Protein AF-A0AAV1E954-F1 (afdb_monomer_lite)

Radius of gyration: 34.57 Å; chains: 1; bounding box: 109×104×98 Å

Organism: NCBI:txid529605

Foldseek 3Di:
DDDDDDDDYDDDDDDDDDDDDDDDDDDDDDDDDDDDPDDDDDDDDDDDDDDDDDDDDDDPVNVVVVLVVLVVVVVVVLVVVLVVLCVVPVPQDPDDPVSSVVVSVVVVVVVVVVLVVLLVVPPPDDDDDPVAAADPDWDWDKDWDDWDCDPPRKIKTKIKIKTKAFDDPCLVVLLVVLCVVQVKDFPDWDWDDDPRMIIIITTIIGIDDDRVVSSVSSSVSVVCSRQVNDDDDDDDDDPRPPPCPFQAWQKKFKAALVLDTLAIDGLAPPDDPCPSVVVSCCQCPPPPPNDNGDDQWDDDPLKIWGWDQDQRMIIIIIDSDDDDNVVVNVVSVLLQQLLCQQQLHDDSVQCNQCVSQSVQSCCCQAHSRGGDDSFNVVCVVSGDDHGDHDCVLDDDDDDPVVVPCPDDPDPPPSVSRDHLRDADVPRDQAWEKEWEWEWAWAWEAELVQDTPWIKIKIFTKMAGSHPPQFKKKWFKDQLEEEAPDDDPDDPPDDPDPPDGQYFNDKDADPQWDCPCCVPRVMTIGRDGHGMDTGMITMDRDDFDDQKGWHWDWADPDFFKIKIKIKIAGADAQVWKWAWKKKKKAFALQWDDKDKDWDPPDPQWDWDADNVRNMIMIIHGMDGHGDMTMMMIMTGGPGTDPDDRLVRMGWMWMWIKIKQDDRSPMDGPDMDGPDDDVPDDHHYYYIYMYIYDTGTYRD

Sequence (698 aa):
MLQLQESQGLDNVPRNNIGHILTQHQQMSPFNHTFNKEVCAGNGVFLPNLSSGGLLMQSEEAVANKHAIAERNRRKRINAHLNTLRKLFPNLPKSDKSRVLKETVNRLKELRRNVADRYSLKENGGGPSLSFLPGENDELNVSYCGGDDGEEGRRLVTVKAVICCEDRPRLNGELTEAVKSVNGKVVRAEMATVGGRTKAVLVVRCGGGAAGKEVGSLTRALKAVVENKMLGCSPLLGSSLVSPGTVMISQFFVLSQRGDNIVFRDYRGDIQKGSAETFFRKVKFWSEDGEEEAPPVFNVDGVNYFHVKVAGLLFVATTRTNIAPSLILELLQRIARVIKDYLGILNEDSLRKNFVLVYELLDEVIDFGYVQTTSTEVLKSYVFNEPIVIDAARLPSLGPASMFMQGNKRMPGTAITKSVVANEPGGRKREEIFVDIIEKISVTFSSSGYILTSEIDGTIQMKSYLTGNPEIKLALNDDLTIGRGGNSVYGYGGSSGSGPVILDDCNFHESVHLDSFDVDRTLYLVPPDGEFPVMNYRITQEFKPPFRINALIEEAGPLKAEVILKIRAEFPSTITANTIAVQMPLPKYTMRVSFELEPGVVGQTTDFKESNKRMEWNLKKIAGGSEHTLRAKLTFSQELHGNITKEAGPVSMNFTIPMHNPSRLQVKYLQIAKKAKGYNPYRWVRYVTQANSYVARI

Secondary structure (DSSP, 8-state):
--------------------------------------------------------PPPHHHHHHHHHHHHHHHHHHHHHHHHHHHHHSTTS-SS-HHHHHHHHHHHHHHHHHHHHHHHHTTTT--S--GGGSPPSS-EEEEEEEEEEE-TTS-EEEEEEEEEEEE--TTHHHHHHHHHHTTT-EEEEEEEEEETTEEEEEEEEEEESS-HHHHHHHHHHHHHHHHTT----S---------S-------EEEEE-TT--EEEEEESSS-S-TTHHHHHHHHHHT--GGG-SS--SEEEETTEEEEEEEETTEEEEEEESS---HHHHHHHHHHHHHHHHHHHSS-SHHHHHHTHHHHHHHHHHHEETTEE----HHHHHTT--PPP---GGG------GGGGG-TT--PPPGGGGG--SSPPPTTS----EEEEEEEEEEEEEE-TTS-EEEEEEEEEEEEEE--TT---EEEE--TT-EESS-S--------SSS-PPPEESEEEE-TTEE-TTHHHH-EEEE-PPSEEEEEEEEEE-S----SEEEEEEEEEEETTEEEEEEEEEE-S-TT-EEEEEEEEEE--TTEEEEEEEEPTT--SEEEEEEGGGTEEEEEEEEEETT-EEEEEEEEEESS---S-HHHHSPPEEEEEEEET--TT-----EEEE----TT---EEEEEEEEEEEEEEE--

pLDDT: mean 75.7, std 22.39, range [21.83, 97.69]

Structure (mmCIF, N/CA/C/O backbone):
data_AF-A0AAV1E954-F1
#
_entry.id   AF-A0AAV1E954-F1
#
loop_
_atom_site.group_PDB
_atom_site.id
_atom_site.type_symbol
_atom_site.label_atom_id
_atom_site.label_alt_id
_atom_site.label_comp_id
_atom_site.label_asym_id
_atom_site.label_entity_id
_atom_site.label_seq_id
_atom_site.pdbx_PDB_ins_code
_atom_site.Cartn_x
_atom_site.Cartn_y
_atom_site.Cartn_z
_atom_site.occupancy
_atom_site.B_iso_or_equiv
_atom_site.auth_seq_id
_atom_site.auth_comp_id
_atom_site.auth_asym_id
_atom_site.auth_atom_id
_atom_site.pdbx_PDB_model_num
ATOM 1 N N . MET A 1 1 ? 72.271 41.903 -15.372 1.00 30.58 1 MET A N 1
ATOM 2 C CA . MET A 1 1 ? 72.654 42.710 -16.543 1.00 30.58 1 MET A CA 1
ATOM 3 C C . MET A 1 1 ? 71.371 43.306 -17.101 1.00 30.58 1 MET A C 1
ATOM 5 O O . MET A 1 1 ? 70.602 42.542 -17.656 1.00 30.58 1 MET A O 1
ATOM 9 N N . LEU A 1 2 ? 71.167 44.600 -16.787 1.00 28.72 2 LEU A N 1
ATOM 10 C CA . LEU A 1 2 ? 70.383 45.682 -17.443 1.00 28.72 2 LEU A CA 1
ATOM 11 C C . LEU A 1 2 ? 68.933 45.380 -17.895 1.00 28.72 2 LEU A C 1
ATOM 13 O O . LEU A 1 2 ? 68.732 44.411 -18.605 1.00 28.72 2 LEU A O 1
ATOM 17 N N . GLN A 1 3 ? 67.863 46.150 -17.640 1.00 26.14 3 GLN A N 1
ATOM 18 C CA . GLN A 1 3 ? 67.531 47.445 -16.997 1.00 26.14 3 GLN A CA 1
ATOM 19 C C . GLN A 1 3 ? 65.975 47.450 -16.858 1.00 26.14 3 GLN A C 1
ATOM 21 O O . GLN A 1 3 ? 65.303 46.935 -17.743 1.00 26.14 3 GLN A O 1
ATOM 26 N N . LEU A 1 4 ? 65.391 47.728 -15.686 1.00 27.95 4 LEU A N 1
ATOM 27 C CA . LEU A 1 4 ? 64.667 48.959 -15.278 1.00 27.95 4 LEU A CA 1
ATOM 28 C C . LEU A 1 4 ? 63.423 49.424 -16.092 1.00 27.95 4 LEU A C 1
ATOM 30 O O . LEU A 1 4 ? 63.532 49.797 -17.250 1.00 27.95 4 LEU A O 1
ATOM 34 N N . GLN A 1 5 ? 62.317 49.538 -15.330 1.00 27.72 5 GLN A N 1
ATOM 35 C CA . GLN A 1 5 ? 61.298 50.612 -15.246 1.00 27.72 5 GLN A CA 1
ATOM 36 C C . GLN A 1 5 ? 60.068 50.722 -16.180 1.00 27.72 5 GLN A C 1
ATOM 38 O O . GLN A 1 5 ? 60.164 50.935 -17.379 1.00 27.72 5 GLN A O 1
ATOM 43 N N . GLU A 1 6 ? 58.903 50.646 -15.508 1.00 27.20 6 GLU A N 1
ATOM 44 C CA . GLU A 1 6 ? 57.766 51.597 -15.454 1.00 27.20 6 GLU A CA 1
ATOM 45 C C . GLU A 1 6 ? 57.314 52.362 -16.714 1.00 27.20 6 GLU A C 1
ATOM 47 O O . GLU A 1 6 ? 58.049 53.167 -17.272 1.00 27.20 6 GLU A O 1
ATOM 52 N N . SER A 1 7 ? 56.006 52.316 -17.009 1.00 25.89 7 SER A N 1
ATOM 53 C CA . SER A 1 7 ? 55.028 53.394 -16.711 1.00 25.89 7 SER A CA 1
ATOM 54 C C . SER A 1 7 ? 53.853 53.440 -17.709 1.00 25.89 7 SER A C 1
ATOM 56 O O . SER A 1 7 ? 53.787 52.698 -18.682 1.00 25.89 7 SER A O 1
ATOM 58 N N . GLN A 1 8 ? 52.857 54.241 -17.341 1.00 25.31 8 GLN A N 1
ATOM 59 C CA . GLN A 1 8 ? 51.453 54.273 -17.745 1.00 25.31 8 GLN A CA 1
ATOM 60 C C . GLN A 1 8 ? 51.175 54.997 -19.080 1.00 25.31 8 GLN A C 1
ATOM 62 O O . GLN A 1 8 ? 51.930 55.878 -19.472 1.00 25.31 8 GLN A O 1
ATOM 67 N N . GLY A 1 9 ? 49.973 54.775 -19.636 1.00 24.89 9 GLY A N 1
ATOM 68 C CA . GLY A 1 9 ? 49.106 55.893 -20.045 1.00 24.89 9 GLY A CA 1
ATOM 69 C C . GLY A 1 9 ? 48.745 56.066 -21.530 1.00 24.89 9 GLY A C 1
ATOM 70 O O . GLY A 1 9 ? 49.616 56.190 -22.377 1.00 24.89 9 GLY A O 1
ATOM 71 N N . LEU A 1 10 ? 47.429 56.247 -21.738 1.00 26.34 10 LEU A N 1
ATOM 72 C CA . LEU A 1 10 ? 46.753 57.154 -22.691 1.00 26.34 10 LEU A CA 1
ATOM 73 C C . LEU A 1 10 ? 46.409 56.683 -24.127 1.00 26.34 10 LEU A C 1
ATOM 75 O O . LEU A 1 10 ? 47.245 56.609 -25.017 1.00 26.34 10 LEU A O 1
ATOM 79 N N . ASP A 1 11 ? 45.093 56.484 -24.298 1.00 24.94 11 ASP A N 1
ATOM 80 C CA . ASP A 1 11 ? 44.172 57.194 -25.207 1.00 24.94 11 ASP A CA 1
ATOM 81 C C . ASP A 1 11 ? 44.182 57.052 -26.751 1.00 24.94 11 ASP A C 1
ATOM 83 O O . ASP A 1 11 ? 45.185 57.189 -27.439 1.00 24.94 11 ASP A O 1
ATOM 87 N N . ASN A 1 12 ? 42.930 56.983 -27.247 1.00 24.92 12 ASN A N 1
ATOM 88 C CA . ASN A 1 12 ? 42.373 57.465 -28.530 1.00 24.92 12 ASN A CA 1
ATOM 89 C C . ASN A 1 12 ? 42.305 56.539 -29.777 1.00 24.92 12 ASN A C 1
ATOM 91 O O . ASN A 1 12 ? 43.211 56.487 -30.598 1.00 24.92 12 ASN A O 1
ATOM 95 N N . VAL A 1 13 ? 41.155 55.837 -29.927 1.00 26.14 13 VAL A N 1
ATOM 96 C CA . VAL A 1 13 ? 40.019 56.055 -30.896 1.00 26.14 13 VAL A CA 1
ATOM 97 C C . VAL A 1 13 ? 40.371 56.742 -32.249 1.00 26.14 13 VAL A C 1
ATOM 99 O O . VAL A 1 13 ? 41.111 57.717 -32.160 1.00 26.14 13 VAL A O 1
ATOM 102 N N . PRO A 1 14 ? 39.819 56.419 -33.471 1.00 32.59 14 PRO A N 1
ATOM 103 C CA . PRO A 1 14 ? 38.442 55.969 -33.849 1.00 32.59 14 PRO A CA 1
ATOM 104 C C . PRO A 1 14 ? 38.347 54.820 -34.901 1.00 32.59 14 PRO A C 1
ATOM 106 O O . PRO A 1 14 ? 39.305 54.505 -35.591 1.00 32.59 14 PRO A O 1
ATOM 109 N N . ARG A 1 15 ? 37.272 54.010 -34.962 1.00 26.12 15 ARG A N 1
ATOM 110 C CA . ARG A 1 15 ? 35.937 54.147 -35.625 1.00 26.12 15 ARG A CA 1
ATOM 111 C C . ARG A 1 15 ? 35.899 54.323 -37.167 1.00 26.12 15 ARG A C 1
ATOM 113 O O . ARG A 1 15 ? 36.130 55.410 -37.672 1.00 26.12 15 ARG A O 1
ATOM 120 N N . ASN A 1 16 ? 35.366 53.264 -37.802 1.00 25.83 16 ASN A N 1
ATOM 121 C CA . ASN A 1 16 ? 34.492 53.172 -38.992 1.00 25.83 16 ASN A CA 1
ATOM 122 C C . ASN A 1 16 ? 35.006 53.568 -40.392 1.00 25.83 16 ASN A C 1
ATOM 124 O O . ASN A 1 16 ? 35.264 54.735 -40.651 1.00 25.83 16 ASN A O 1
ATOM 128 N N . ASN A 1 17 ? 34.898 52.636 -41.358 1.00 25.36 17 ASN A N 1
ATOM 129 C CA . ASN A 1 17 ? 33.815 52.667 -42.362 1.00 25.36 17 ASN A CA 1
ATOM 130 C C . ASN A 1 17 ? 33.806 51.461 -43.339 1.00 25.36 17 ASN A C 1
ATOM 132 O O . ASN A 1 17 ? 34.831 51.140 -43.922 1.00 25.36 17 ASN A O 1
ATOM 136 N N . ILE A 1 18 ? 32.597 50.885 -43.511 1.00 26.42 18 ILE A N 1
ATOM 137 C CA . ILE A 1 18 ? 31.886 50.537 -44.774 1.00 26.42 18 ILE A CA 1
ATOM 138 C C . ILE A 1 18 ? 32.586 49.504 -45.693 1.00 26.42 18 ILE A C 1
ATOM 140 O O . ILE A 1 18 ? 33.673 49.745 -46.190 1.00 26.42 18 ILE A O 1
ATOM 144 N N . GLY A 1 19 ? 32.051 48.297 -45.937 1.00 24.27 19 GLY A N 1
ATOM 145 C CA . GLY A 1 19 ? 30.768 47.979 -46.600 1.00 24.27 19 GLY A CA 1
ATOM 146 C C . GLY A 1 19 ? 31.043 47.716 -48.094 1.00 24.27 19 GLY A C 1
ATOM 147 O O . GLY A 1 19 ? 31.526 48.602 -48.778 1.00 24.27 19 GLY A O 1
ATOM 148 N N . HIS A 1 20 ? 30.942 46.500 -48.635 1.00 24.27 20 HIS A N 1
ATOM 149 C CA . HIS A 1 20 ? 29.757 45.824 -49.196 1.00 24.27 20 HIS A CA 1
ATOM 150 C C . HIS A 1 20 ? 30.262 44.457 -49.742 1.00 24.27 20 HIS A C 1
ATOM 152 O O . HIS A 1 20 ? 31.419 44.366 -50.140 1.00 24.27 20 HIS A O 1
ATOM 158 N N . ILE A 1 21 ? 29.505 43.350 -49.759 1.00 25.42 21 ILE A N 1
ATOM 159 C CA . ILE A 1 21 ? 28.635 42.949 -50.884 1.00 25.42 21 ILE A CA 1
ATOM 160 C C . ILE A 1 21 ? 27.796 41.707 -50.473 1.00 25.42 21 ILE A C 1
ATOM 162 O O . ILE A 1 21 ? 28.337 40.666 -50.115 1.00 25.42 21 ILE A O 1
ATOM 166 N N . LEU A 1 22 ? 26.469 41.883 -50.546 1.00 24.45 22 LEU A N 1
ATOM 167 C CA . LEU A 1 22 ? 25.389 40.967 -50.976 1.00 24.45 22 LEU A CA 1
ATOM 168 C C . LEU A 1 22 ? 25.142 39.579 -50.324 1.00 24.45 22 LEU A C 1
ATOM 170 O O . LEU A 1 22 ? 25.649 38.541 -50.727 1.00 24.45 22 LEU A O 1
ATOM 174 N N . THR A 1 23 ? 24.186 39.605 -49.388 1.00 23.97 23 THR A N 1
ATOM 175 C CA . THR A 1 23 ? 22.907 38.849 -49.308 1.00 23.97 23 THR A CA 1
ATOM 176 C C . THR A 1 23 ? 22.505 37.865 -50.434 1.00 23.97 23 THR A C 1
ATOM 178 O O . THR A 1 23 ? 22.364 38.288 -51.576 1.00 23.97 23 THR A O 1
ATOM 181 N N . GLN A 1 24 ? 22.118 36.619 -50.094 1.00 23.44 24 GLN A N 1
ATOM 182 C CA . GLN A 1 24 ? 20.724 36.141 -49.856 1.00 23.44 24 GLN A CA 1
ATOM 183 C C . GLN A 1 24 ? 20.633 34.587 -49.816 1.00 23.44 24 GLN A C 1
ATOM 185 O O . GLN A 1 24 ? 20.851 33.940 -50.832 1.00 23.44 24 GLN A O 1
ATOM 190 N N . HIS A 1 25 ? 20.235 33.996 -48.673 1.00 23.88 25 HIS A N 1
ATOM 191 C CA . HIS A 1 25 ? 19.154 32.983 -48.584 1.00 23.88 25 HIS A CA 1
ATOM 192 C C . HIS A 1 25 ? 18.780 32.637 -47.117 1.00 23.88 25 HIS A C 1
ATOM 194 O O . HIS A 1 25 ? 19.556 32.051 -46.370 1.00 23.88 25 HIS A O 1
ATOM 200 N N . GLN A 1 26 ? 17.569 33.064 -46.737 1.00 24.39 26 GLN A N 1
ATOM 201 C CA . GLN A 1 26 ? 16.566 32.511 -45.799 1.00 24.39 26 GLN A CA 1
ATOM 202 C C . GLN A 1 26 ? 16.935 31.604 -44.593 1.00 24.39 26 GLN A C 1
ATOM 204 O O . GLN A 1 26 ? 17.154 30.405 -44.713 1.00 24.39 26 GLN A O 1
ATOM 209 N N . GLN A 1 27 ? 16.819 32.226 -43.410 1.00 24.42 27 GLN A N 1
ATOM 210 C CA . GLN A 1 27 ? 16.105 31.842 -42.170 1.00 24.42 27 GLN A CA 1
ATOM 211 C C . GLN A 1 27 ? 15.808 30.359 -41.832 1.00 24.42 27 GLN A C 1
ATOM 213 O O . GLN A 1 27 ? 14.869 29.756 -42.342 1.00 24.42 27 GLN A O 1
ATOM 218 N N . MET A 1 28 ? 16.448 29.889 -40.752 1.00 21.83 28 MET A N 1
ATOM 219 C CA . MET A 1 28 ? 15.828 29.064 -39.701 1.00 21.83 28 MET A CA 1
ATOM 220 C C . MET A 1 28 ? 16.407 29.500 -38.340 1.00 21.83 28 MET A C 1
ATOM 222 O O . MET A 1 28 ? 17.621 29.516 -38.149 1.00 21.83 28 MET A O 1
ATOM 226 N N . SER A 1 29 ? 15.543 29.941 -37.424 1.00 23.75 29 SER A N 1
ATOM 227 C CA . SER A 1 29 ? 15.880 30.537 -36.121 1.00 23.75 29 SER A CA 1
ATOM 228 C C . SER A 1 29 ? 16.323 29.504 -35.067 1.00 23.75 29 SER A C 1
ATOM 230 O O . SER A 1 29 ? 15.772 28.401 -35.047 1.00 23.75 29 SER A O 1
ATOM 232 N N . PRO A 1 30 ? 17.223 29.851 -34.124 1.00 27.19 30 PRO A N 1
ATOM 233 C CA . PRO A 1 30 ? 17.575 29.000 -32.991 1.00 27.19 30 PRO A CA 1
ATOM 234 C C . PRO A 1 30 ? 16.578 29.167 -31.831 1.00 27.19 30 PRO A C 1
ATOM 236 O O . PRO A 1 30 ? 16.296 30.283 -31.398 1.00 27.19 30 PRO A O 1
ATOM 239 N N . PHE A 1 31 ? 16.061 28.056 -31.299 1.00 24.22 31 PHE A N 1
ATOM 240 C CA . PHE A 1 31 ? 15.286 28.040 -30.054 1.00 24.22 31 PHE A CA 1
ATOM 241 C C . PHE A 1 31 ? 16.217 28.290 -28.856 1.00 24.22 31 PHE A C 1
ATOM 243 O O . PHE A 1 31 ? 16.997 27.419 -28.468 1.00 24.22 31 PHE A O 1
ATOM 250 N N . ASN A 1 32 ? 16.124 29.487 -28.274 1.00 26.61 32 ASN A N 1
ATOM 251 C CA . ASN A 1 32 ? 16.712 29.835 -26.983 1.00 26.61 32 ASN A CA 1
ATOM 252 C C . ASN A 1 32 ? 15.817 29.315 -25.846 1.00 26.61 32 ASN A C 1
ATOM 254 O O . ASN A 1 32 ? 14.634 29.645 -25.784 1.00 26.61 32 ASN A O 1
ATOM 258 N N . HIS A 1 33 ? 16.390 28.551 -24.914 1.00 27.47 33 HIS A N 1
ATOM 259 C CA . HIS A 1 33 ? 15.786 28.323 -23.602 1.00 27.47 33 HIS A CA 1
ATOM 260 C C . HIS A 1 33 ? 16.068 29.540 -22.716 1.00 27.47 33 HIS A C 1
ATOM 262 O O . HIS A 1 33 ? 17.147 29.671 -22.140 1.00 27.47 33 HIS A O 1
ATOM 268 N N . THR A 1 34 ? 15.095 30.440 -22.623 1.00 25.30 34 THR A N 1
ATOM 269 C CA . THR A 1 34 ? 15.104 31.545 -21.662 1.00 25.30 34 THR A CA 1
ATOM 270 C C . THR A 1 34 ? 14.673 31.014 -20.294 1.00 25.30 34 THR A C 1
ATOM 272 O O . THR A 1 34 ? 13.587 30.454 -20.147 1.00 25.30 34 THR A O 1
ATOM 275 N N . PHE A 1 35 ? 15.528 31.179 -19.286 1.00 25.28 35 PHE A N 1
ATOM 276 C CA . PHE A 1 35 ? 15.148 31.068 -17.878 1.00 25.28 35 PHE A CA 1
ATOM 277 C C . PHE A 1 35 ? 14.164 32.202 -17.553 1.00 25.28 35 PHE A C 1
ATOM 279 O O . PHE A 1 35 ? 14.558 33.368 -17.542 1.00 25.28 35 PHE A O 1
ATOM 286 N N . ASN A 1 36 ? 12.898 31.884 -17.276 1.00 25.88 36 ASN A N 1
ATOM 287 C CA . ASN A 1 36 ? 11.951 32.868 -16.755 1.00 25.88 36 ASN A CA 1
ATOM 288 C C . ASN A 1 36 ? 12.240 33.129 -15.270 1.00 25.88 36 ASN A C 1
ATOM 290 O O . ASN A 1 36 ? 11.872 32.342 -14.400 1.00 25.88 36 ASN A O 1
ATOM 294 N N . LYS A 1 37 ? 12.893 34.262 -14.998 1.00 30.48 37 LYS A N 1
ATOM 295 C CA . LYS A 1 37 ? 12.808 34.988 -13.728 1.00 30.48 37 LYS A CA 1
ATOM 296 C C . LYS A 1 37 ? 11.554 35.863 -13.770 1.00 30.48 37 LYS A C 1
ATOM 298 O O . LYS A 1 37 ? 11.635 36.997 -14.215 1.00 30.48 37 LYS A O 1
ATOM 303 N N . GLU A 1 38 ? 10.427 35.361 -13.282 1.00 24.00 38 GLU A N 1
ATOM 304 C CA . GLU A 1 38 ? 9.316 36.208 -12.830 1.00 24.00 38 GLU A CA 1
ATOM 305 C C . GLU A 1 38 ? 8.701 35.573 -11.581 1.00 24.00 38 GLU A C 1
ATOM 307 O O . GLU A 1 38 ? 7.892 34.651 -11.651 1.00 24.00 38 GLU A O 1
ATOM 312 N N . VAL A 1 39 ? 9.135 36.058 -10.416 1.00 29.61 39 VAL A N 1
ATOM 313 C CA . VAL A 1 39 ? 8.419 35.914 -9.148 1.00 29.61 39 VAL A CA 1
ATOM 314 C C . VAL A 1 39 ? 8.131 37.326 -8.656 1.00 29.61 39 VAL A C 1
ATOM 316 O O . VAL A 1 39 ? 9.049 38.085 -8.358 1.00 29.61 39 VAL A O 1
ATOM 319 N N . CYS A 1 40 ? 6.838 37.645 -8.648 1.00 27.05 40 CYS A N 1
ATOM 320 C CA . CYS A 1 40 ? 6.117 38.560 -7.767 1.00 27.05 40 CYS A CA 1
ATOM 321 C C . CYS A 1 40 ? 6.935 39.683 -7.103 1.00 27.05 40 CYS A C 1
ATOM 323 O O . CYS A 1 40 ? 7.492 39.515 -6.020 1.00 27.05 40 CYS A O 1
ATOM 325 N N . ALA A 1 41 ? 6.879 40.877 -7.694 1.00 28.22 41 ALA A N 1
ATOM 326 C CA . ALA A 1 41 ? 6.960 42.112 -6.927 1.00 28.22 41 ALA A CA 1
ATOM 327 C C . ALA A 1 41 ? 5.593 42.350 -6.262 1.00 28.22 41 ALA A C 1
ATOM 329 O O . ALA A 1 41 ? 4.594 42.526 -6.957 1.00 28.22 41 ALA A O 1
ATOM 330 N N . GLY A 1 42 ? 5.535 42.326 -4.929 1.00 23.56 42 GLY A N 1
ATOM 331 C CA . GLY A 1 42 ? 4.304 42.618 -4.193 1.00 23.56 42 GLY A CA 1
ATOM 332 C C . GLY A 1 42 ? 4.394 42.359 -2.691 1.00 23.56 42 GLY A C 1
ATOM 333 O O . GLY A 1 42 ? 4.055 41.279 -2.232 1.00 23.56 42 GLY A O 1
ATOM 334 N N . ASN A 1 43 ? 4.778 43.412 -1.966 1.00 27.06 43 ASN A N 1
ATOM 335 C CA . ASN A 1 43 ? 4.602 43.680 -0.533 1.00 27.06 43 ASN A CA 1
ATOM 336 C C . ASN A 1 43 ? 5.415 42.862 0.482 1.00 27.06 43 ASN A C 1
ATOM 338 O O . ASN A 1 43 ? 5.165 41.696 0.773 1.00 27.06 43 ASN A O 1
ATOM 342 N N . GLY A 1 44 ? 6.384 43.566 1.072 1.00 26.72 44 GLY A N 1
ATOM 343 C CA . GLY A 1 44 ? 7.250 43.075 2.125 1.00 26.72 44 GLY A CA 1
ATOM 344 C C . GLY A 1 44 ? 6.559 42.932 3.477 1.00 26.72 44 GLY A C 1
ATOM 345 O O . GLY A 1 44 ? 5.749 43.760 3.885 1.00 26.72 44 GLY A O 1
ATOM 346 N N . VAL A 1 45 ? 7.001 41.913 4.206 1.00 25.56 45 VAL A N 1
ATOM 347 C CA . VAL A 1 45 ? 7.060 41.922 5.664 1.00 25.56 45 VAL A CA 1
ATOM 348 C C . VAL A 1 45 ? 8.469 41.467 6.036 1.00 25.56 45 VAL A C 1
ATOM 350 O O . VAL A 1 45 ? 8.913 40.384 5.663 1.00 25.56 45 VAL A O 1
ATOM 353 N N . PHE A 1 46 ? 9.187 42.360 6.711 1.00 24.64 46 PHE A N 1
ATOM 354 C CA . PHE A 1 46 ? 10.501 42.138 7.302 1.00 24.64 46 PHE A CA 1
ATOM 355 C C . PHE A 1 46 ? 10.455 40.973 8.306 1.00 24.64 46 PHE A C 1
ATOM 357 O O . PHE A 1 46 ? 9.618 40.972 9.206 1.00 24.64 46 PHE A O 1
ATOM 364 N N . LEU A 1 47 ? 11.411 40.046 8.219 1.00 25.03 47 LEU A N 1
ATOM 365 C CA . LEU A 1 47 ? 11.822 39.195 9.340 1.00 25.03 47 LEU A CA 1
ATOM 366 C C . LEU A 1 47 ? 13.329 39.397 9.575 1.00 25.03 47 LEU A C 1
ATOM 368 O O . LEU A 1 47 ? 14.084 39.456 8.601 1.00 25.03 47 LEU A O 1
ATOM 372 N N . PRO A 1 48 ? 13.778 39.564 10.832 1.00 28.48 48 PRO A N 1
ATOM 373 C CA . PRO A 1 48 ? 15.148 39.946 11.145 1.00 28.48 48 PRO A CA 1
ATOM 374 C C . PRO A 1 48 ? 16.121 38.760 11.087 1.00 28.48 48 PRO A C 1
ATOM 376 O O . PRO A 1 48 ? 15.752 37.603 11.284 1.00 28.48 48 PRO A O 1
ATOM 379 N N . ASN A 1 49 ? 17.387 39.107 10.848 1.00 27.83 49 ASN A N 1
ATOM 380 C CA . ASN A 1 49 ? 18.573 38.256 10.909 1.00 27.83 49 ASN A CA 1
ATOM 381 C C . ASN A 1 49 ? 18.569 37.267 12.087 1.00 27.83 49 ASN A C 1
ATOM 383 O O . ASN A 1 49 ? 18.503 37.676 13.245 1.00 27.83 49 ASN A O 1
ATOM 387 N N . LEU A 1 50 ? 18.806 35.990 11.783 1.00 26.39 50 LEU A N 1
ATOM 388 C CA . LEU A 1 50 ? 19.383 35.022 12.712 1.00 26.39 50 LEU A CA 1
ATOM 389 C C . LEU A 1 50 ? 20.665 34.472 12.089 1.00 26.39 50 LEU A C 1
ATOM 391 O O . LEU A 1 50 ? 20.662 33.755 11.091 1.00 26.39 50 LEU A O 1
ATOM 395 N N . SER A 1 51 ? 21.772 34.900 12.680 1.00 26.45 51 SER A N 1
ATOM 396 C CA . SER A 1 51 ? 23.132 34.496 12.378 1.00 26.45 51 SER A CA 1
ATOM 397 C C . SER A 1 51 ? 23.420 33.058 12.816 1.00 26.45 51 SER A C 1
ATOM 399 O O . SER A 1 51 ? 22.992 32.618 13.882 1.00 26.45 51 SER A O 1
ATOM 401 N N . SER A 1 52 ? 24.291 32.415 12.032 1.00 30.61 52 SER A N 1
ATOM 402 C CA . SER A 1 52 ? 25.277 31.399 12.433 1.00 30.61 52 SER A CA 1
ATOM 403 C C . SER A 1 52 ? 24.770 30.061 12.991 1.00 30.61 52 SER A C 1
ATOM 405 O O . SER A 1 52 ? 24.628 29.872 14.194 1.00 30.61 52 SER A O 1
ATOM 407 N N . GLY A 1 53 ? 24.688 29.079 12.090 1.00 23.91 53 GLY A N 1
ATOM 408 C CA . GLY A 1 53 ? 24.778 27.647 12.377 1.00 23.91 53 GLY A CA 1
ATOM 409 C C . GLY A 1 53 ? 25.244 26.921 11.115 1.00 23.91 53 GLY A C 1
ATOM 410 O O . GLY A 1 53 ? 24.468 26.744 10.182 1.00 23.91 53 GLY A O 1
ATOM 411 N N . GLY A 1 54 ? 26.535 26.592 11.039 1.00 30.25 54 GLY A N 1
ATOM 412 C CA . GLY A 1 54 ? 27.170 26.021 9.851 1.00 30.25 54 GLY A CA 1
ATOM 413 C C . GLY A 1 54 ? 26.630 24.637 9.490 1.00 30.25 54 GLY A C 1
ATOM 414 O O . GLY A 1 54 ? 26.888 23.661 10.186 1.00 30.25 54 GLY A O 1
ATOM 415 N N . LEU A 1 55 ? 25.940 24.554 8.356 1.00 28.58 55 LEU A N 1
ATOM 416 C CA . LEU A 1 55 ? 25.636 23.324 7.630 1.00 28.58 55 LEU A CA 1
ATOM 417 C C . LEU A 1 55 ? 25.948 23.605 6.158 1.00 28.58 55 LEU A C 1
ATOM 419 O O . LEU A 1 55 ? 25.476 24.592 5.600 1.00 28.58 55 LEU A O 1
ATOM 423 N N . LEU A 1 56 ? 26.803 22.773 5.558 1.00 34.66 56 LEU A N 1
ATOM 424 C CA . LEU A 1 56 ? 27.262 22.885 4.172 1.00 34.66 56 LEU A CA 1
ATOM 425 C C . LEU A 1 56 ? 26.071 22.847 3.194 1.00 34.66 56 LEU A C 1
ATOM 427 O O . LEU A 1 56 ? 25.681 21.779 2.723 1.00 34.66 56 LEU A O 1
ATOM 431 N N . MET A 1 57 ? 25.513 24.011 2.856 1.00 34.97 57 MET A N 1
ATOM 432 C CA . MET A 1 57 ? 24.778 24.194 1.605 1.00 34.97 57 MET A CA 1
ATOM 433 C C . MET A 1 57 ? 25.777 23.971 0.467 1.00 34.97 57 MET A C 1
ATOM 435 O O . MET A 1 57 ? 26.754 24.708 0.344 1.00 34.97 57 MET A O 1
ATOM 439 N N . GLN A 1 58 ? 25.562 22.946 -0.361 1.00 42.75 58 GLN A N 1
ATOM 440 C CA . GLN A 1 58 ? 26.245 22.885 -1.655 1.00 42.75 58 GLN A CA 1
ATOM 441 C C . GLN A 1 58 ? 25.847 24.146 -2.435 1.00 42.75 58 GLN A C 1
ATOM 443 O O . GLN A 1 58 ? 24.659 24.456 -2.519 1.00 42.75 58 GLN A O 1
ATOM 448 N N . SER A 1 59 ? 26.826 24.894 -2.949 1.00 49.88 59 SER A N 1
ATOM 449 C CA . SER A 1 59 ? 26.558 26.112 -3.718 1.00 49.88 59 SER A CA 1
ATOM 450 C C . SER A 1 59 ? 25.705 25.786 -4.949 1.00 49.88 59 SER A C 1
ATOM 452 O O . SER A 1 59 ? 25.862 24.723 -5.556 1.00 49.88 59 SER A O 1
ATOM 454 N N . GLU A 1 60 ? 24.814 26.700 -5.345 1.00 52.59 60 GLU A N 1
ATOM 455 C CA . GLU A 1 60 ? 23.997 26.571 -6.567 1.00 52.59 60 GLU A CA 1
ATOM 456 C C . GLU A 1 60 ? 24.856 26.239 -7.802 1.00 52.59 60 GLU A C 1
ATOM 458 O O . GLU A 1 60 ? 24.445 25.486 -8.684 1.00 52.59 60 GLU A O 1
ATOM 463 N N . GLU A 1 61 ? 26.098 26.724 -7.818 1.00 48.75 61 GLU A N 1
ATOM 464 C CA . GLU A 1 61 ? 27.098 26.458 -8.848 1.00 48.75 61 GLU A CA 1
ATOM 465 C C . GLU A 1 61 ? 27.534 24.983 -8.907 1.00 48.75 61 GLU A C 1
ATOM 467 O O . GLU A 1 61 ? 27.629 24.406 -9.991 1.00 48.75 61 GLU A O 1
ATOM 472 N N . ALA A 1 62 ? 27.728 24.323 -7.760 1.00 50.25 62 ALA A N 1
ATOM 473 C CA . ALA A 1 62 ? 28.065 22.900 -7.713 1.00 50.25 62 ALA A CA 1
ATOM 474 C C . ALA A 1 62 ? 26.911 22.024 -8.233 1.00 50.25 62 ALA A C 1
ATOM 476 O O . ALA A 1 62 ? 27.142 21.014 -8.904 1.00 50.25 62 ALA A O 1
ATOM 477 N N . VAL A 1 63 ? 25.667 22.431 -7.965 1.00 51.38 63 VAL A N 1
ATOM 478 C CA . VAL A 1 63 ? 24.454 21.759 -8.455 1.00 51.38 63 VAL A CA 1
ATOM 479 C C . VAL A 1 63 ? 24.301 21.947 -9.967 1.00 51.38 63 VAL A C 1
ATOM 481 O O . VAL A 1 63 ? 24.079 20.973 -10.691 1.00 51.38 63 VAL A O 1
ATOM 484 N N . ALA A 1 64 ? 24.502 23.169 -10.466 1.00 56.16 64 ALA A N 1
ATOM 485 C CA . ALA A 1 64 ? 24.476 23.470 -11.895 1.00 56.16 64 ALA A CA 1
ATOM 486 C C . ALA A 1 64 ? 25.550 22.687 -12.669 1.00 56.16 64 ALA A C 1
ATOM 488 O O . ALA A 1 64 ? 25.285 22.166 -13.754 1.00 56.16 64 ALA A O 1
ATOM 489 N N . ASN A 1 65 ? 26.745 22.538 -12.091 1.00 63.31 65 ASN A N 1
ATOM 490 C CA . ASN A 1 65 ? 27.843 21.809 -12.719 1.00 63.31 65 ASN A CA 1
ATOM 491 C C . ASN A 1 65 ? 27.568 20.292 -12.776 1.00 63.31 65 ASN A C 1
ATOM 493 O O . ASN A 1 65 ? 27.772 19.662 -13.815 1.00 63.31 65 ASN A O 1
ATOM 497 N N . LYS A 1 66 ? 27.002 19.704 -11.710 1.00 60.94 66 LYS A N 1
ATOM 498 C CA . LYS A 1 66 ? 26.534 18.303 -11.716 1.00 60.94 66 LYS A CA 1
ATOM 499 C C . LYS A 1 66 ? 25.447 18.067 -12.769 1.00 60.94 66 LYS A C 1
ATOM 501 O O . LYS A 1 66 ? 25.545 17.113 -13.541 1.00 60.94 66 LYS A O 1
ATOM 506 N N . HIS A 1 67 ? 24.469 18.971 -12.870 1.00 60.31 67 HIS A N 1
ATOM 507 C CA . HIS A 1 67 ? 23.427 18.915 -13.900 1.00 60.31 67 HIS A CA 1
ATOM 508 C C . HIS A 1 67 ? 24.016 19.008 -15.320 1.00 60.31 67 HIS A C 1
ATOM 510 O O . HIS A 1 67 ? 23.646 18.235 -16.203 1.00 60.31 67 HIS A O 1
ATOM 516 N N . ALA A 1 68 ? 24.991 19.895 -15.543 1.00 65.69 68 ALA A N 1
ATOM 517 C CA . ALA A 1 68 ? 25.683 20.011 -16.827 1.00 65.69 68 ALA A CA 1
ATOM 518 C C . ALA A 1 68 ? 26.445 18.725 -17.207 1.00 65.69 68 ALA A C 1
ATOM 520 O O . ALA A 1 68 ? 26.462 18.337 -18.379 1.00 65.69 68 ALA A O 1
ATOM 521 N N . ILE A 1 69 ? 27.051 18.038 -16.233 1.00 68.19 69 ILE A N 1
ATOM 522 C CA . ILE A 1 69 ? 27.746 16.759 -16.442 1.00 68.19 69 ILE A CA 1
ATOM 523 C C . ILE A 1 69 ? 26.753 15.638 -16.780 1.00 68.19 69 ILE A C 1
ATOM 525 O O . ILE A 1 69 ? 26.987 14.900 -17.744 1.00 68.19 69 ILE A O 1
ATOM 529 N N . ALA A 1 70 ? 25.641 15.532 -16.045 1.00 55.28 70 ALA A N 1
ATOM 530 C CA . ALA A 1 70 ? 24.584 14.554 -16.314 1.00 55.28 70 ALA A CA 1
ATOM 531 C C . ALA A 1 70 ? 24.002 14.739 -17.727 1.00 55.28 70 ALA A C 1
ATOM 533 O O . ALA A 1 70 ? 23.981 13.799 -18.528 1.00 55.28 70 ALA A O 1
ATOM 534 N N . GLU A 1 71 ? 23.673 15.978 -18.097 1.00 70.00 71 GLU A N 1
ATOM 535 C CA . GLU A 1 71 ? 23.182 16.335 -19.431 1.00 70.00 71 GLU A CA 1
ATOM 536 C C . GLU A 1 71 ? 24.227 16.051 -20.528 1.00 70.00 71 GLU A C 1
ATOM 538 O O . GLU A 1 71 ? 23.907 15.531 -21.602 1.00 70.00 71 GLU A O 1
ATOM 543 N N . ARG A 1 72 ? 25.520 16.297 -20.268 1.00 71.38 72 ARG A N 1
ATOM 544 C CA . ARG A 1 72 ? 26.601 15.934 -21.201 1.00 71.38 72 ARG A CA 1
ATOM 545 C C . ARG A 1 72 ? 26.678 14.423 -21.420 1.00 71.38 72 ARG A C 1
ATOM 547 O O . ARG A 1 72 ? 26.887 13.986 -22.555 1.00 71.38 72 ARG A O 1
ATOM 554 N N . ASN A 1 73 ? 26.523 13.622 -20.370 1.00 68.00 73 ASN A N 1
ATOM 555 C CA . ASN A 1 73 ? 26.539 12.164 -20.471 1.00 68.00 73 ASN A CA 1
ATOM 556 C C . ASN A 1 73 ? 25.285 11.628 -21.177 1.00 68.00 73 ASN A C 1
ATOM 558 O O . ASN A 1 73 ? 25.417 10.772 -22.054 1.00 68.00 73 ASN A O 1
ATOM 562 N N . ARG A 1 74 ? 24.104 12.204 -20.922 1.00 70.06 74 ARG A N 1
ATOM 563 C CA . ARG A 1 74 ? 22.877 11.924 -21.685 1.00 70.06 74 ARG A CA 1
ATOM 564 C C . ARG A 1 74 ? 23.070 12.191 -23.179 1.00 70.06 74 ARG A C 1
ATOM 566 O O . ARG A 1 74 ? 22.812 11.322 -24.011 1.00 70.06 74 ARG A O 1
ATOM 573 N N . ARG A 1 75 ? 23.647 13.343 -23.544 1.00 75.50 75 ARG A N 1
ATOM 574 C CA . ARG A 1 75 ? 23.980 13.674 -24.945 1.00 75.50 75 ARG A CA 1
ATOM 575 C C . ARG A 1 75 ? 24.945 12.673 -25.577 1.00 75.50 75 ARG A C 1
ATOM 577 O O . ARG A 1 75 ? 24.783 12.343 -26.754 1.00 75.50 75 ARG A O 1
ATOM 584 N N . LYS A 1 76 ? 25.936 12.174 -24.826 1.00 73.75 76 LYS A N 1
ATOM 585 C CA . LYS A 1 76 ? 26.835 11.106 -25.301 1.00 73.75 76 LYS A CA 1
ATOM 586 C C . LYS A 1 76 ? 26.064 9.816 -25.599 1.00 73.75 76 LYS A C 1
ATOM 588 O O . LYS A 1 76 ? 26.300 9.239 -26.657 1.00 73.75 76 LYS A O 1
ATOM 593 N N . ARG A 1 77 ? 25.119 9.407 -24.741 1.00 74.06 77 ARG A N 1
ATOM 594 C CA . ARG A 1 77 ? 24.263 8.223 -24.971 1.00 74.06 77 ARG A CA 1
ATOM 595 C C . ARG A 1 77 ? 23.404 8.372 -26.225 1.00 74.06 77 ARG A C 1
ATOM 597 O O . ARG A 1 77 ? 23.454 7.516 -27.103 1.00 74.06 77 ARG A O 1
ATOM 604 N N . ILE A 1 78 ? 22.717 9.506 -26.374 1.00 75.19 78 ILE A N 1
ATOM 605 C CA . ILE A 1 78 ? 21.920 9.810 -27.575 1.00 75.19 78 ILE A CA 1
ATOM 606 C C . ILE A 1 78 ? 22.790 9.717 -28.836 1.00 75.19 78 ILE A C 1
ATOM 608 O O . ILE A 1 78 ? 22.402 9.114 -29.835 1.00 75.19 78 ILE A O 1
ATOM 612 N N . ASN A 1 79 ? 24.005 10.269 -28.791 1.00 78.19 79 ASN A N 1
ATOM 613 C CA . ASN A 1 79 ? 24.943 10.163 -29.907 1.00 78.19 79 ASN A CA 1
ATOM 614 C C . ASN A 1 79 ? 25.383 8.710 -30.171 1.00 78.19 79 ASN A C 1
ATOM 616 O O . ASN A 1 79 ? 25.554 8.345 -31.332 1.00 78.19 79 ASN A O 1
ATOM 620 N N . ALA A 1 80 ? 25.532 7.872 -29.140 1.00 77.19 80 ALA A N 1
ATOM 621 C CA . ALA A 1 80 ? 25.835 6.448 -29.290 1.00 77.19 80 ALA A CA 1
ATOM 622 C C . ALA A 1 80 ? 24.681 5.669 -29.953 1.00 77.19 80 ALA A C 1
ATOM 624 O O . ALA A 1 80 ? 24.928 4.858 -30.849 1.00 77.19 80 ALA A O 1
ATOM 625 N N . HIS A 1 81 ? 23.425 5.961 -29.603 1.00 76.44 81 HIS A N 1
ATOM 626 C CA . HIS A 1 81 ? 22.253 5.376 -30.270 1.00 76.44 81 HIS A CA 1
ATOM 627 C C . HIS A 1 81 ? 22.176 5.801 -31.741 1.00 76.44 81 HIS A C 1
ATOM 629 O O . HIS A 1 81 ? 22.035 4.959 -32.626 1.00 76.44 81 HIS A O 1
ATOM 635 N N . LEU A 1 82 ? 22.382 7.089 -32.031 1.00 81.69 82 LEU A N 1
ATOM 636 C CA . LEU A 1 82 ? 22.448 7.585 -33.410 1.00 81.69 82 LEU A CA 1
ATOM 637 C C . LEU A 1 82 ? 23.592 6.937 -34.202 1.00 81.69 82 LEU A C 1
ATOM 639 O O . LEU A 1 82 ? 23.433 6.634 -35.382 1.00 81.69 82 LEU A O 1
ATOM 643 N N . ASN A 1 83 ? 24.735 6.677 -33.565 1.00 79.50 83 ASN A N 1
ATOM 644 C CA . ASN A 1 83 ? 25.827 5.928 -34.186 1.00 79.50 83 ASN A CA 1
ATOM 645 C C . ASN A 1 83 ? 25.444 4.472 -34.469 1.00 79.50 83 ASN A C 1
ATOM 647 O O . ASN A 1 83 ? 25.846 3.936 -35.497 1.00 79.50 83 ASN A O 1
ATOM 651 N N . THR A 1 84 ? 24.656 3.842 -33.600 1.00 80.12 84 THR A N 1
ATOM 652 C CA . THR A 1 84 ? 24.136 2.485 -33.823 1.00 80.12 84 THR A CA 1
ATOM 653 C C . THR A 1 84 ? 23.191 2.456 -35.023 1.00 80.12 84 THR A C 1
ATOM 655 O O . THR A 1 84 ? 23.363 1.619 -35.904 1.00 80.12 84 THR A O 1
ATOM 658 N N . LEU A 1 85 ? 22.283 3.431 -35.145 1.00 80.06 85 LEU A N 1
ATOM 659 C CA . LEU A 1 85 ? 21.429 3.574 -36.330 1.00 80.06 85 LEU A CA 1
ATOM 660 C C . LEU A 1 85 ? 22.250 3.747 -37.614 1.00 80.06 85 LEU A C 1
ATOM 662 O O . LEU A 1 85 ? 21.986 3.071 -38.603 1.00 80.06 85 LEU A O 1
ATOM 666 N N . ARG A 1 86 ? 23.299 4.580 -37.587 1.00 81.25 86 ARG A N 1
ATOM 667 C CA . ARG A 1 86 ? 24.227 4.748 -38.723 1.00 81.25 86 ARG A CA 1
ATOM 668 C C . ARG A 1 86 ? 24.974 3.464 -39.091 1.00 81.25 86 ARG A C 1
ATOM 670 O O . ARG A 1 86 ? 25.313 3.287 -40.254 1.00 81.25 86 ARG A O 1
ATOM 677 N N . LYS A 1 87 ? 25.244 2.575 -38.128 1.00 80.25 87 LYS A N 1
ATOM 678 C CA . LYS A 1 87 ? 25.832 1.251 -38.401 1.00 80.25 87 LYS A CA 1
ATOM 679 C C . LYS A 1 87 ? 24.821 0.303 -39.044 1.00 80.25 87 LYS A C 1
ATOM 681 O O . LYS A 1 87 ? 25.179 -0.409 -39.974 1.00 80.25 87 LYS A O 1
ATOM 686 N N . LEU A 1 88 ? 23.579 0.299 -38.557 1.00 76.88 88 LEU A N 1
ATOM 687 C CA . LEU A 1 88 ? 22.502 -0.547 -39.086 1.00 76.88 88 LEU A CA 1
ATOM 688 C C . LEU A 1 88 ? 22.068 -0.119 -40.496 1.00 76.88 88 LEU A C 1
ATOM 690 O O . LEU A 1 88 ? 21.714 -0.959 -41.319 1.00 76.88 88 LEU A O 1
ATOM 694 N N . PHE A 1 89 ? 22.140 1.179 -40.790 1.00 78.56 89 PHE A N 1
ATOM 695 C CA . PHE A 1 89 ? 21.801 1.756 -42.085 1.00 78.56 89 PHE A CA 1
ATOM 696 C C . PHE A 1 89 ? 22.982 2.605 -42.596 1.00 78.56 89 PHE A C 1
ATOM 698 O O . PHE A 1 89 ? 23.028 3.816 -42.360 1.00 78.56 89 PHE A O 1
ATOM 705 N N . PRO A 1 90 ? 23.947 1.995 -43.309 1.00 67.56 90 PRO A N 1
ATOM 706 C CA . PRO A 1 90 ? 25.211 2.644 -43.678 1.00 67.56 90 PRO A CA 1
ATOM 707 C C . PRO A 1 90 ? 25.059 3.862 -44.606 1.00 67.56 90 PRO A C 1
ATOM 709 O O . PRO A 1 90 ? 25.975 4.676 -44.700 1.00 67.56 90 PRO A O 1
ATOM 712 N N . ASN A 1 91 ? 23.892 4.028 -45.239 1.00 72.94 91 ASN A N 1
ATOM 713 C CA . ASN A 1 91 ? 23.583 5.154 -46.127 1.00 72.94 91 ASN A CA 1
ATOM 714 C C . ASN A 1 91 ? 22.976 6.369 -45.399 1.00 72.94 91 ASN A C 1
ATOM 716 O O . ASN A 1 91 ? 22.579 7.335 -46.049 1.00 72.94 91 ASN A O 1
ATOM 720 N N . LEU A 1 92 ? 22.873 6.344 -44.064 1.00 74.88 92 LEU A N 1
ATOM 721 C CA . LEU A 1 92 ? 22.347 7.480 -43.309 1.00 74.88 92 LEU A CA 1
ATOM 722 C C . LEU A 1 92 ? 23.331 8.666 -43.306 1.00 74.88 92 LEU A C 1
ATOM 724 O O . LEU A 1 92 ? 24.544 8.474 -43.172 1.00 74.88 92 LEU A O 1
ATOM 728 N N . PRO A 1 93 ? 22.832 9.913 -43.393 1.00 73.31 93 PRO A N 1
ATOM 729 C CA . PRO A 1 93 ? 23.677 11.100 -43.388 1.00 73.31 93 PRO A CA 1
ATOM 730 C C . PRO A 1 93 ? 24.488 11.214 -42.088 1.00 73.31 93 PRO A C 1
ATOM 732 O O . PRO A 1 93 ? 23.995 10.997 -40.979 1.00 73.31 93 PRO A O 1
ATOM 735 N N . LYS A 1 94 ? 25.774 11.561 -42.214 1.00 67.25 94 LYS A N 1
ATOM 736 C CA . LYS A 1 94 ? 26.683 11.685 -41.059 1.00 67.25 94 LYS A CA 1
ATOM 737 C C . LYS A 1 94 ? 26.378 12.928 -40.217 1.00 67.25 94 LYS A C 1
ATOM 739 O O . LYS A 1 94 ? 26.508 12.881 -38.993 1.00 67.25 94 LYS A O 1
ATOM 744 N N . SER A 1 95 ? 25.944 14.011 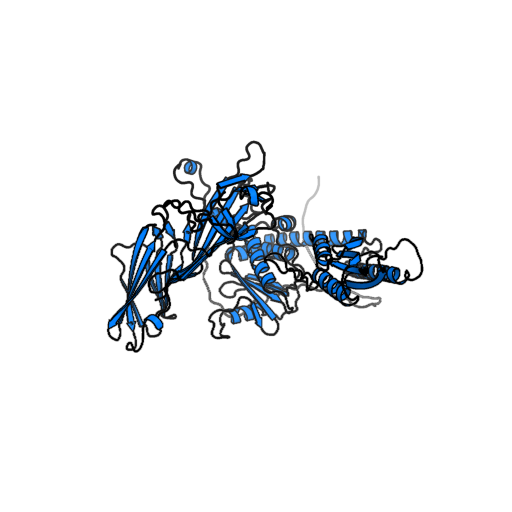-40.855 1.00 65.75 95 SER A N 1
ATOM 745 C CA . SER A 1 95 ? 25.542 15.266 -40.221 1.00 65.75 95 SER A CA 1
ATOM 746 C C . SER A 1 95 ? 24.016 15.392 -40.182 1.00 65.75 95 SER A C 1
ATOM 748 O O . SER A 1 95 ? 23.329 14.932 -41.088 1.00 65.75 95 SER A O 1
ATOM 750 N N . ASP A 1 96 ? 23.518 16.025 -39.117 1.00 73.25 96 ASP A N 1
ATOM 751 C CA . ASP A 1 96 ? 22.100 16.235 -38.785 1.00 73.25 96 ASP A CA 1
ATOM 752 C C . ASP A 1 96 ? 21.355 15.018 -38.193 1.00 73.25 96 ASP A C 1
ATOM 754 O O . ASP A 1 96 ? 20.970 14.063 -38.867 1.00 73.25 96 ASP A O 1
ATOM 758 N N . LYS A 1 97 ? 21.112 15.091 -36.877 1.00 79.31 97 LYS A N 1
ATOM 759 C CA . LYS A 1 97 ? 20.418 14.061 -36.089 1.00 79.31 97 LYS A CA 1
ATOM 760 C C . LYS A 1 97 ? 18.961 13.883 -36.518 1.00 79.31 97 LYS A C 1
ATOM 762 O O . LYS A 1 97 ? 18.468 12.759 -36.540 1.00 79.31 97 LYS A O 1
ATOM 767 N N . SER A 1 98 ? 18.286 14.982 -36.857 1.00 76.88 98 SER A N 1
ATOM 768 C CA . SER A 1 98 ? 16.880 14.958 -37.266 1.00 76.88 98 SER A CA 1
ATOM 769 C C . SER A 1 98 ? 16.726 14.236 -38.604 1.00 76.88 98 SER A C 1
ATOM 771 O O . SER A 1 98 ? 15.838 13.399 -38.776 1.00 76.88 98 SER A O 1
ATOM 773 N N . ARG A 1 99 ? 17.678 14.468 -39.515 1.00 78.75 99 ARG A N 1
ATOM 774 C CA . ARG A 1 99 ? 17.748 13.807 -40.814 1.00 78.75 99 ARG A CA 1
ATOM 775 C C . ARG A 1 99 ? 18.083 12.323 -40.694 1.00 78.75 99 ARG A C 1
ATOM 777 O O . ARG A 1 99 ? 17.452 11.527 -41.377 1.00 78.75 99 ARG A O 1
ATOM 784 N N . VAL A 1 100 ? 18.998 11.937 -39.796 1.00 82.75 100 VAL A N 1
ATOM 785 C CA . VAL A 1 100 ? 19.278 10.520 -39.479 1.00 82.75 100 VAL A CA 1
ATOM 786 C C . VAL A 1 100 ? 18.004 9.797 -39.048 1.00 82.75 100 VAL A C 1
ATOM 788 O O . VAL A 1 100 ? 17.713 8.727 -39.574 1.00 82.75 100 VAL A O 1
ATOM 791 N N . LEU A 1 101 ? 17.220 10.377 -38.134 1.00 80.94 101 LEU A N 1
ATOM 792 C CA . LEU A 1 101 ? 15.974 9.767 -37.659 1.00 80.94 101 LEU A CA 1
ATOM 793 C C . LEU A 1 101 ? 14.915 9.695 -38.764 1.00 80.94 101 LEU A C 1
ATOM 795 O O . LEU A 1 101 ? 14.340 8.632 -38.985 1.00 80.94 101 LEU A O 1
ATOM 799 N N . LYS A 1 102 ? 14.700 10.791 -39.502 1.00 80.88 102 LYS A N 1
ATOM 800 C CA . LYS A 1 102 ? 13.749 10.830 -40.623 1.00 80.88 102 LYS A CA 1
ATOM 801 C C . LYS A 1 102 ? 14.090 9.788 -41.688 1.00 80.88 102 LYS A C 1
ATOM 803 O O . LYS A 1 102 ? 13.209 9.064 -42.140 1.00 80.88 102 LYS A O 1
ATOM 808 N N . GLU A 1 103 ? 15.365 9.677 -42.043 1.00 81.44 103 GLU A N 1
ATOM 809 C CA . GLU A 1 103 ? 15.832 8.730 -43.050 1.00 81.44 103 GLU A CA 1
ATOM 810 C C . GLU A 1 103 ? 15.804 7.285 -42.538 1.00 81.44 103 GLU A C 1
ATOM 812 O O . GLU A 1 103 ? 15.436 6.383 -43.280 1.00 81.44 103 GLU A O 1
ATOM 817 N N . THR A 1 104 ? 16.073 7.061 -41.248 1.00 80.94 104 THR A N 1
ATOM 818 C CA . THR A 1 104 ? 15.881 5.751 -40.603 1.00 80.94 104 THR A CA 1
ATOM 819 C C . THR A 1 104 ? 14.421 5.313 -40.702 1.00 80.94 104 THR A C 1
ATOM 821 O O . THR A 1 104 ? 14.138 4.191 -41.116 1.00 80.94 104 THR A O 1
ATOM 824 N N . VAL A 1 105 ? 13.480 6.206 -40.374 1.00 80.12 105 VAL A N 1
ATOM 825 C CA . VAL A 1 105 ? 12.039 5.932 -40.471 1.00 80.12 105 VAL A CA 1
ATOM 826 C C . VAL A 1 105 ? 11.630 5.671 -41.920 1.00 80.12 105 VAL A C 1
ATOM 828 O O . VAL A 1 105 ? 10.903 4.713 -42.181 1.00 80.12 105 VAL A O 1
ATOM 831 N N . ASN A 1 106 ? 12.107 6.477 -42.871 1.00 80.12 106 ASN A N 1
ATOM 832 C CA . ASN A 1 106 ? 11.844 6.269 -44.294 1.00 80.12 106 ASN A CA 1
ATOM 833 C C . ASN A 1 106 ? 12.385 4.923 -44.773 1.00 80.12 106 ASN A C 1
ATOM 835 O O . ASN A 1 106 ? 11.656 4.180 -45.424 1.00 80.12 106 ASN A O 1
ATOM 839 N N . ARG A 1 107 ? 13.618 4.574 -44.397 1.00 79.81 107 ARG A N 1
ATOM 840 C CA . ARG A 1 107 ? 14.240 3.307 -44.777 1.00 79.81 107 ARG A CA 1
ATOM 841 C C . ARG A 1 107 ? 13.509 2.121 -44.171 1.00 79.81 107 ARG A C 1
ATOM 843 O O . ARG A 1 107 ? 13.334 1.115 -44.844 1.00 79.81 107 ARG A O 1
ATOM 850 N N . LEU A 1 108 ? 13.032 2.240 -42.936 1.00 78.25 108 LEU A N 1
ATOM 851 C CA . LEU A 1 108 ? 12.229 1.205 -42.294 1.00 78.25 108 LEU A CA 1
ATOM 852 C C . LEU A 1 108 ? 10.870 1.041 -42.992 1.00 78.25 108 LEU A C 1
ATOM 854 O O . LEU A 1 108 ? 10.452 -0.083 -43.252 1.00 78.25 108 LEU A O 1
ATOM 858 N N . LYS A 1 109 ? 10.218 2.144 -43.384 1.00 73.88 109 LYS A N 1
ATOM 859 C CA . LYS A 1 109 ? 8.990 2.120 -44.199 1.00 73.88 109 LYS A CA 1
ATOM 860 C C . LYS A 1 109 ? 9.221 1.523 -45.589 1.00 73.88 109 LYS A C 1
ATOM 862 O O . LYS A 1 109 ? 8.386 0.764 -46.066 1.00 73.88 109 LYS A O 1
ATOM 867 N N . GLU A 1 110 ? 10.339 1.841 -46.232 1.00 80.50 110 GLU A N 1
ATOM 868 C CA . GLU A 1 110 ? 10.719 1.292 -47.534 1.00 80.50 110 GLU A CA 1
ATOM 869 C C . GLU A 1 110 ? 11.040 -0.200 -47.434 1.00 80.50 110 GLU A C 1
ATOM 871 O O . GLU A 1 110 ? 10.557 -0.977 -48.243 1.00 80.50 110 GLU A O 1
ATOM 876 N N . LEU A 1 111 ? 11.786 -0.626 -46.412 1.00 76.25 111 LEU A N 1
ATOM 877 C CA . LEU A 1 111 ? 12.039 -2.040 -46.143 1.00 76.25 111 LEU A CA 1
ATOM 878 C C . LEU A 1 111 ? 10.730 -2.790 -45.887 1.00 76.25 111 LEU A C 1
ATOM 880 O O . LEU A 1 111 ? 10.544 -3.857 -46.459 1.00 76.25 111 LEU A O 1
ATOM 884 N N . ARG A 1 112 ? 9.797 -2.214 -45.116 1.00 67.06 112 ARG A N 1
ATOM 885 C CA . ARG A 1 112 ? 8.448 -2.773 -44.929 1.00 67.06 112 ARG A CA 1
ATOM 886 C C . ARG A 1 112 ? 7.683 -2.891 -46.248 1.00 67.06 112 ARG A C 1
ATOM 888 O O . ARG A 1 112 ? 7.082 -3.930 -46.496 1.00 67.06 112 ARG A O 1
ATOM 895 N N . ARG A 1 113 ? 7.745 -1.873 -47.114 1.00 73.88 113 ARG A N 1
ATOM 896 C CA . ARG A 1 113 ? 7.102 -1.899 -48.438 1.00 73.88 113 ARG A CA 1
ATOM 897 C C . ARG A 1 113 ? 7.748 -2.926 -49.368 1.00 73.88 113 ARG A C 1
ATOM 899 O O . ARG A 1 113 ? 7.041 -3.743 -49.924 1.00 73.88 113 ARG A O 1
ATOM 906 N N . ASN A 1 114 ? 9.075 -2.977 -49.445 1.00 73.19 114 ASN A N 1
ATOM 907 C CA . ASN A 1 114 ? 9.815 -3.963 -50.239 1.00 73.19 114 ASN A CA 1
ATOM 908 C C . ASN A 1 114 ? 9.543 -5.396 -49.772 1.00 73.19 114 ASN A C 1
ATOM 910 O O . ASN A 1 114 ? 9.508 -6.324 -50.576 1.00 73.19 114 ASN A O 1
ATOM 914 N N . VAL A 1 115 ? 9.381 -5.585 -48.463 1.00 64.88 115 VAL A N 1
ATOM 915 C CA . VAL A 1 115 ? 8.949 -6.853 -47.884 1.00 64.88 115 VAL A CA 1
ATOM 916 C C . VAL A 1 115 ? 7.517 -7.166 -48.343 1.00 64.88 115 VAL A C 1
ATOM 918 O O . VAL A 1 115 ? 7.310 -8.242 -48.893 1.00 64.88 115 VAL A O 1
ATOM 921 N N . ALA A 1 116 ? 6.574 -6.221 -48.239 1.00 60.41 116 ALA A N 1
ATOM 922 C CA . ALA A 1 116 ? 5.196 -6.352 -48.735 1.00 60.41 116 ALA A CA 1
ATOM 923 C C . ALA A 1 116 ? 5.099 -6.636 -50.252 1.00 60.41 116 ALA A C 1
ATOM 925 O O . ALA A 1 116 ? 4.358 -7.525 -50.662 1.00 60.41 116 ALA A O 1
ATOM 926 N N . ASP A 1 117 ? 5.895 -5.965 -51.084 1.00 64.31 117 ASP A N 1
ATOM 927 C CA . ASP A 1 117 ? 5.911 -6.146 -52.542 1.00 64.31 117 ASP A CA 1
ATOM 928 C C . ASP A 1 117 ? 6.494 -7.514 -52.939 1.00 64.31 117 ASP A C 1
ATOM 930 O O . ASP A 1 117 ? 6.039 -8.166 -53.878 1.00 64.31 117 ASP A O 1
ATOM 934 N N . ARG A 1 118 ? 7.476 -8.024 -52.182 1.00 61.06 118 ARG A N 1
ATOM 935 C CA . ARG A 1 118 ? 7.955 -9.406 -52.359 1.00 61.06 118 ARG A CA 1
ATOM 936 C C . ARG A 1 118 ? 6.934 -10.454 -51.911 1.00 61.06 118 ARG A C 1
ATOM 938 O O . ARG A 1 118 ? 7.040 -11.595 -52.362 1.00 61.06 118 ARG A O 1
ATOM 945 N N . TYR A 1 119 ? 5.976 -10.097 -51.053 1.00 53.78 119 TYR A N 1
ATOM 946 C CA . TYR A 1 119 ? 4.848 -10.968 -50.714 1.00 53.78 119 TYR A CA 1
ATOM 947 C C . TYR A 1 119 ? 3.798 -11.021 -51.831 1.00 53.78 119 TYR A C 1
ATOM 949 O O . TYR A 1 119 ? 3.241 -12.092 -52.052 1.00 53.78 119 TYR A O 1
ATOM 957 N N . SER A 1 120 ? 3.560 -9.928 -52.565 1.00 51.38 120 SER A N 1
ATOM 958 C CA . SER A 1 120 ? 2.552 -9.879 -53.638 1.00 51.38 120 SER A CA 1
ATOM 959 C C . SER A 1 120 ? 3.021 -10.492 -54.968 1.00 51.38 120 SER A C 1
ATOM 961 O O . SER A 1 120 ? 2.213 -11.033 -55.715 1.00 51.38 120 SER A O 1
ATOM 963 N N . LEU A 1 121 ? 4.326 -10.497 -55.260 1.00 50.44 121 LEU A N 1
ATOM 964 C CA . LEU A 1 121 ? 4.883 -11.021 -56.523 1.00 50.44 121 LEU A CA 1
ATOM 965 C C . LEU A 1 121 ? 4.981 -12.562 -56.625 1.00 50.44 121 LEU A C 1
ATOM 967 O O . LEU A 1 121 ? 5.368 -13.074 -57.675 1.00 50.44 121 LEU A O 1
ATOM 971 N N . LYS A 1 122 ? 4.662 -13.325 -55.569 1.00 48.38 122 LYS A N 1
ATOM 972 C CA . LYS A 1 122 ? 4.859 -14.793 -55.522 1.00 48.38 122 LYS A CA 1
ATOM 973 C C . LYS A 1 122 ? 3.593 -15.647 -55.669 1.00 48.38 122 LYS A C 1
ATOM 975 O O . LYS A 1 122 ? 3.691 -16.864 -55.523 1.00 48.38 122 LYS A O 1
ATOM 980 N N . GLU A 1 123 ? 2.445 -15.075 -56.035 1.00 44.56 123 GLU A N 1
ATOM 981 C CA . GLU A 1 123 ? 1.240 -15.878 -56.319 1.00 44.56 123 GLU A CA 1
ATOM 982 C C . GLU A 1 123 ? 1.360 -16.789 -57.561 1.00 44.56 123 GLU A C 1
ATOM 984 O O . GLU A 1 123 ? 0.553 -17.698 -57.700 1.00 44.56 123 GLU A O 1
ATOM 989 N N . ASN A 1 124 ? 2.396 -16.651 -58.408 1.00 40.84 124 ASN A N 1
ATOM 990 C CA . ASN A 1 124 ? 2.499 -17.394 -59.680 1.00 40.84 124 ASN A CA 1
ATOM 991 C C . ASN A 1 124 ? 3.810 -18.182 -59.938 1.00 40.84 124 ASN A C 1
ATOM 993 O O . ASN A 1 124 ? 4.105 -18.494 -61.089 1.00 40.84 124 ASN A O 1
ATOM 997 N N . GLY A 1 125 ? 4.617 -18.559 -58.934 1.00 36.06 125 GLY A N 1
ATOM 998 C CA . GLY A 1 125 ? 5.850 -19.322 -59.220 1.00 36.06 125 GLY A CA 1
ATOM 999 C C . GLY A 1 125 ? 6.436 -20.132 -58.062 1.00 36.06 125 GLY A C 1
ATOM 1000 O O . GLY A 1 125 ? 6.875 -19.574 -57.057 1.00 36.06 125 GLY A O 1
ATOM 1001 N N . GLY A 1 126 ? 6.484 -21.458 -58.235 1.00 40.66 126 GLY A N 1
ATOM 1002 C CA . GLY A 1 126 ? 6.946 -22.455 -57.261 1.00 40.66 126 GLY A CA 1
ATOM 1003 C C . GLY A 1 126 ? 8.454 -22.449 -56.980 1.00 40.66 126 GLY A C 1
ATOM 1004 O O . GLY A 1 126 ? 9.195 -23.271 -57.508 1.00 40.66 126 GLY A O 1
ATOM 1005 N N . GLY A 1 127 ? 8.898 -21.565 -56.086 1.00 36.97 127 GLY A N 1
ATOM 1006 C CA . GLY A 1 127 ? 10.210 -21.631 -55.427 1.00 36.97 127 GLY A CA 1
ATOM 1007 C C . GLY A 1 127 ? 10.085 -21.434 -53.907 1.00 36.97 127 GLY A C 1
ATOM 1008 O O . GLY A 1 127 ? 9.077 -20.875 -53.461 1.00 36.97 127 GLY A O 1
ATOM 1009 N N . PRO A 1 128 ? 11.091 -21.833 -53.096 1.00 39.50 128 PRO A N 1
ATOM 1010 C CA . PRO A 1 128 ? 10.973 -21.889 -51.640 1.00 39.50 128 PRO A CA 1
ATOM 1011 C C . PRO A 1 128 ? 10.592 -20.513 -51.084 1.00 39.50 128 PRO A C 1
ATOM 1013 O O . PRO A 1 128 ? 11.145 -19.471 -51.464 1.00 39.50 128 PRO A O 1
ATOM 1016 N N . SER A 1 129 ? 9.535 -20.482 -50.282 1.00 45.41 129 SER A N 1
ATOM 1017 C CA . SER A 1 129 ? 8.718 -19.290 -50.115 1.00 45.41 129 SER A CA 1
ATOM 1018 C C . SER A 1 129 ? 9.036 -18.545 -48.818 1.00 45.41 129 SER A C 1
ATOM 1020 O O . SER A 1 129 ? 8.724 -19.003 -47.726 1.00 45.41 129 SER A O 1
ATOM 1022 N N . LEU A 1 130 ? 9.553 -17.320 -48.955 1.00 43.53 130 LEU A N 1
ATOM 1023 C CA . LEU A 1 130 ? 9.588 -16.292 -47.901 1.00 43.53 130 LEU A CA 1
ATOM 1024 C C . LEU A 1 130 ? 8.175 -15.840 -47.447 1.00 43.53 130 LEU A C 1
ATOM 1026 O O . LEU A 1 130 ? 8.071 -14.976 -46.589 1.00 43.53 130 LEU A O 1
ATOM 1030 N N . SER A 1 131 ? 7.090 -16.425 -47.982 1.00 52.62 131 SER A N 1
ATOM 1031 C CA . SER A 1 131 ? 5.674 -16.148 -47.649 1.00 52.62 131 SER A CA 1
ATOM 1032 C C . SER A 1 131 ? 5.264 -16.553 -46.220 1.00 52.62 131 SER A C 1
ATOM 1034 O O . SER A 1 131 ? 4.124 -16.339 -45.787 1.00 52.62 131 SER A O 1
ATOM 1036 N N . PHE A 1 132 ? 6.198 -17.148 -45.485 1.00 65.25 132 PHE A N 1
ATOM 1037 C CA . PHE A 1 132 ? 5.964 -17.803 -44.214 1.00 65.25 132 PHE A CA 1
ATOM 1038 C C . PHE A 1 132 ? 6.432 -16.979 -42.996 1.00 65.25 132 PHE A C 1
ATOM 1040 O O . PHE A 1 132 ? 6.565 -17.535 -41.918 1.00 65.25 132 PHE A O 1
ATOM 1047 N N . LEU A 1 133 ? 6.661 -15.659 -43.111 1.00 71.75 133 LEU A N 1
ATOM 1048 C CA . LEU A 1 133 ? 6.927 -14.819 -41.926 1.00 71.75 133 LEU A CA 1
ATOM 1049 C C . LEU A 1 133 ? 5.632 -14.222 -41.332 1.00 71.75 133 LEU A C 1
ATOM 1051 O O . LEU A 1 133 ? 4.663 -14.013 -42.074 1.00 71.75 133 LEU A O 1
ATOM 1055 N N . PRO A 1 134 ? 5.609 -13.930 -40.016 1.00 77.94 134 PRO A N 1
ATOM 1056 C CA . PRO A 1 134 ? 4.498 -13.252 -39.343 1.00 77.94 134 PRO A CA 1
ATOM 1057 C C . PRO A 1 134 ? 4.246 -11.832 -39.866 1.00 77.94 134 PRO A C 1
ATOM 1059 O O . PRO A 1 134 ? 5.186 -11.067 -40.079 1.00 77.94 134 PRO A O 1
ATOM 1062 N N . GLY A 1 135 ? 2.970 -11.486 -40.058 1.00 68.69 135 GLY A N 1
ATOM 1063 C CA . GLY A 1 135 ? 2.510 -10.120 -40.324 1.00 68.69 135 GLY A CA 1
ATOM 1064 C C . GLY A 1 135 ? 2.400 -9.283 -39.043 1.00 68.69 135 GLY A C 1
ATOM 1065 O O . GLY A 1 135 ? 2.495 -9.815 -37.939 1.00 68.69 135 GLY A O 1
ATOM 1066 N N . GLU A 1 136 ? 2.190 -7.969 -39.180 1.00 69.00 136 GLU A N 1
ATOM 1067 C CA . GLU A 1 136 ? 2.095 -7.035 -38.037 1.00 69.00 136 GLU A CA 1
ATOM 1068 C C . GLU A 1 136 ? 0.744 -7.104 -37.304 1.00 69.00 136 GLU A C 1
ATOM 1070 O O . GLU A 1 136 ? 0.669 -6.725 -36.139 1.00 69.00 136 GLU A O 1
ATOM 1075 N N . ASN A 1 137 ? -0.300 -7.617 -37.962 1.00 74.38 137 ASN A N 1
ATOM 1076 C CA . ASN A 1 137 ? -1.648 -7.736 -37.409 1.00 74.38 137 ASN A CA 1
ATOM 1077 C C . ASN A 1 137 ? -1.975 -9.178 -37.017 1.00 74.38 137 ASN A C 1
ATOM 1079 O O . ASN A 1 137 ? -1.342 -10.134 -37.488 1.00 74.38 137 ASN A O 1
ATOM 1083 N N . ASP A 1 138 ? -2.968 -9.322 -36.142 1.00 83.75 138 ASP A N 1
ATOM 1084 C CA . ASP A 1 138 ? -3.550 -10.618 -35.822 1.00 83.75 138 ASP A CA 1
ATOM 1085 C C . ASP A 1 138 ? -4.405 -11.096 -37.000 1.00 83.75 138 ASP A C 1
ATOM 1087 O O . ASP A 1 138 ? -5.289 -10.382 -37.478 1.00 83.75 138 ASP A O 1
ATOM 1091 N N . GLU A 1 139 ? -4.133 -12.304 -37.485 1.00 83.50 139 GLU A N 1
ATOM 1092 C CA . GLU A 1 139 ? -4.820 -12.892 -38.633 1.00 83.50 139 GLU A CA 1
ATOM 1093 C C . GLU A 1 139 ? -5.275 -14.309 -38.293 1.00 83.50 139 GLU A C 1
ATOM 1095 O O . GLU A 1 139 ? -4.509 -15.120 -37.773 1.00 83.50 139 GLU A O 1
ATOM 1100 N N . LEU A 1 140 ? -6.522 -14.626 -38.637 1.00 88.75 140 LEU A N 1
ATOM 1101 C CA . LEU A 1 140 ? -7.037 -15.987 -38.645 1.00 88.75 140 LEU A CA 1
ATOM 1102 C C . LEU A 1 140 ? -7.796 -16.216 -39.946 1.00 88.75 140 LEU A C 1
ATOM 1104 O O . LEU A 1 140 ? -8.835 -15.603 -40.178 1.00 88.75 140 LEU A O 1
ATOM 1108 N N . ASN A 1 141 ? -7.302 -17.141 -40.760 1.00 85.31 141 ASN A N 1
ATOM 1109 C CA . ASN A 1 141 ? -7.952 -17.566 -41.991 1.00 85.31 141 ASN A CA 1
ATOM 1110 C C . ASN A 1 141 ? -8.129 -19.080 -41.980 1.00 85.31 141 ASN A C 1
ATOM 1112 O O . ASN A 1 141 ? -7.152 -19.822 -41.950 1.00 85.31 141 ASN A O 1
ATOM 1116 N N . VAL A 1 142 ? -9.375 -19.544 -42.009 1.00 87.81 142 VAL A N 1
ATOM 1117 C CA . VAL A 1 142 ? -9.708 -20.971 -41.986 1.00 87.81 142 VAL A CA 1
ATOM 1118 C C . VAL A 1 142 ? -10.418 -21.322 -43.286 1.00 87.81 142 VAL A C 1
ATOM 1120 O O . VAL A 1 142 ? -11.459 -20.756 -43.604 1.00 87.81 142 VAL A O 1
ATOM 1123 N N . SER A 1 143 ? -9.842 -22.252 -44.045 1.00 83.06 143 SER A N 1
ATOM 1124 C CA . SER A 1 143 ? -10.331 -22.666 -45.362 1.00 83.06 143 SER A CA 1
ATOM 1125 C C . SER A 1 143 ? -10.522 -24.179 -45.422 1.00 83.06 143 SER A C 1
ATOM 1127 O O . SER A 1 143 ? -9.720 -24.946 -44.885 1.00 83.06 143 SER A O 1
ATOM 1129 N N . TYR A 1 144 ? -11.603 -24.615 -46.063 1.00 80.88 144 TYR A N 1
ATOM 1130 C CA . TYR A 1 144 ? -11.865 -26.028 -46.322 1.00 80.88 144 TYR A CA 1
ATOM 1131 C C . TYR A 1 144 ? -10.965 -26.520 -47.461 1.00 80.88 144 TYR A C 1
ATOM 1133 O O . TYR A 1 144 ? -10.905 -25.885 -48.512 1.00 80.88 144 TYR A O 1
ATOM 1141 N N . CYS A 1 145 ? -10.269 -27.641 -47.261 1.00 68.38 145 CYS A N 1
ATOM 1142 C CA . CYS A 1 145 ? -9.306 -28.174 -48.231 1.00 68.38 145 CYS A CA 1
ATOM 1143 C C . CYS A 1 145 ? -9.738 -29.492 -48.884 1.00 68.38 145 CYS A C 1
ATOM 1145 O O . CYS A 1 145 ? -8.992 -30.024 -49.699 1.00 68.38 145 CYS A O 1
ATOM 1147 N N . GLY A 1 146 ? -10.919 -30.014 -48.544 1.00 67.50 146 GLY A N 1
ATOM 1148 C CA . GLY A 1 146 ? -11.442 -31.274 -49.071 1.00 67.50 146 GLY A CA 1
ATOM 1149 C C . GLY A 1 146 ? -11.909 -32.222 -47.970 1.00 67.50 146 GLY A C 1
ATOM 1150 O O . GLY A 1 146 ? -11.609 -32.039 -46.787 1.00 67.50 146 GLY A O 1
ATOM 1151 N N . GLY A 1 147 ? -12.675 -33.234 -48.362 1.00 62.41 147 GLY A N 1
ATOM 1152 C CA . GLY A 1 147 ? -13.118 -34.316 -47.495 1.00 62.41 147 GLY A CA 1
ATOM 1153 C C . GLY A 1 147 ? -12.867 -35.636 -48.198 1.00 62.41 147 GLY A C 1
ATOM 1154 O O . GLY A 1 147 ? -13.086 -35.717 -49.403 1.00 62.41 147 GLY A O 1
ATOM 1155 N N . ASP A 1 148 ? -12.373 -36.611 -47.449 1.00 59.75 148 ASP A N 1
ATOM 1156 C CA . ASP A 1 148 ? -12.135 -37.960 -47.950 1.00 59.75 148 ASP A CA 1
ATOM 1157 C C . ASP A 1 148 ? -13.267 -38.855 -47.439 1.00 59.75 148 ASP A C 1
ATOM 1159 O O . ASP A 1 148 ? -13.583 -38.845 -46.237 1.00 59.75 148 ASP A O 1
ATOM 1163 N N . ASP A 1 149 ? -13.912 -39.578 -48.350 1.00 54.50 149 ASP A N 1
ATOM 1164 C CA . ASP A 1 149 ? -14.942 -40.556 -48.014 1.00 54.50 149 ASP A CA 1
ATOM 1165 C C . ASP A 1 149 ? -14.227 -41.848 -47.601 1.00 54.50 149 ASP A C 1
ATOM 1167 O O . ASP A 1 149 ? -13.969 -42.733 -48.410 1.00 54.50 149 ASP A O 1
ATOM 1171 N N . GLY A 1 150 ? -13.828 -41.925 -46.328 1.00 54.66 150 GLY A N 1
ATOM 1172 C CA . GLY A 1 150 ? -13.200 -43.127 -45.781 1.00 54.66 150 GLY A CA 1
ATOM 1173 C C . GLY A 1 150 ? -14.144 -44.337 -45.829 1.00 54.66 150 GLY A C 1
ATOM 1174 O O . GLY A 1 150 ? -15.350 -44.193 -45.621 1.00 54.66 150 GLY A O 1
ATOM 1175 N N . GLU A 1 151 ? -13.577 -45.532 -46.032 1.00 51.16 151 GLU A N 1
ATOM 1176 C CA . GLU A 1 151 ? -14.264 -46.823 -46.254 1.00 51.16 151 GLU A CA 1
ATOM 1177 C C . GLU A 1 151 ? -15.255 -47.266 -45.143 1.00 51.16 151 GLU A C 1
ATOM 1179 O O . GLU A 1 151 ? -15.985 -48.235 -45.324 1.00 51.16 151 GLU A O 1
ATOM 1184 N N . GLU A 1 152 ? -15.363 -46.542 -44.021 1.00 52.25 152 GLU A N 1
ATOM 1185 C CA . GLU A 1 152 ? -16.234 -46.866 -42.872 1.00 52.25 152 GLU A CA 1
ATOM 1186 C C . GLU A 1 152 ? -17.360 -45.839 -42.603 1.00 52.25 152 GLU A C 1
ATOM 1188 O O . GLU A 1 152 ? -17.880 -45.736 -41.490 1.00 52.25 152 GLU A O 1
ATOM 1193 N N . GLY A 1 153 ? -17.758 -45.031 -43.592 1.00 53.84 153 GLY A N 1
ATOM 1194 C CA . GLY A 1 153 ? -18.927 -44.140 -43.460 1.00 53.84 153 GLY A CA 1
ATOM 1195 C C . GLY A 1 153 ? -18.737 -42.945 -42.508 1.00 53.84 153 GLY A C 1
ATOM 1196 O O . GLY A 1 153 ? -19.695 -42.236 -42.194 1.00 53.84 153 GLY A O 1
ATOM 1197 N N . ARG A 1 154 ? -17.501 -42.673 -42.065 1.00 58.16 154 ARG A N 1
ATOM 1198 C CA . ARG A 1 154 ? -17.121 -41.445 -41.348 1.00 58.16 154 ARG A CA 1
ATOM 1199 C C . ARG A 1 154 ? -16.439 -40.476 -42.309 1.00 58.16 154 ARG A C 1
ATOM 1201 O O . ARG A 1 154 ? -15.261 -40.628 -42.617 1.00 58.16 154 ARG A O 1
ATOM 1208 N N . ARG A 1 155 ? -17.168 -39.444 -42.740 1.00 63.47 155 ARG A N 1
ATOM 1209 C CA . ARG A 1 155 ? -16.620 -38.352 -43.557 1.00 63.47 155 ARG A CA 1
ATOM 1210 C C . ARG A 1 155 ? -15.564 -37.583 -42.757 1.00 63.47 155 ARG A C 1
ATOM 1212 O O . ARG A 1 155 ? -15.889 -36.984 -41.732 1.00 63.47 155 ARG A O 1
ATOM 1219 N N . LEU A 1 156 ? -14.315 -37.604 -43.218 1.00 66.81 156 LEU A N 1
ATOM 1220 C CA . LEU A 1 156 ? -13.208 -36.865 -42.608 1.00 66.81 156 LEU A CA 1
ATOM 1221 C C . LEU A 1 156 ? -13.014 -35.550 -43.356 1.00 66.81 156 LEU A C 1
ATOM 1223 O O . LEU A 1 156 ? -12.827 -35.539 -44.571 1.00 66.81 156 LEU A O 1
ATOM 1227 N N . VAL A 1 157 ? -13.042 -34.434 -42.632 1.00 78.38 157 VAL A N 1
ATOM 1228 C CA . VAL A 1 157 ? -12.887 -33.094 -43.208 1.00 78.38 157 VAL A CA 1
ATOM 1229 C C . VAL A 1 157 ? -11.473 -32.591 -42.953 1.00 78.38 157 VAL A C 1
ATOM 1231 O O . VAL A 1 157 ? -11.004 -32.593 -41.817 1.00 78.38 157 VAL A O 1
ATOM 1234 N N . THR A 1 158 ? -10.791 -32.138 -44.006 1.00 83.75 158 THR A N 1
ATOM 1235 C CA . THR A 1 158 ? -9.477 -31.499 -43.893 1.00 83.75 158 THR A CA 1
ATOM 1236 C C . THR A 1 158 ? -9.617 -29.986 -44.023 1.00 83.75 158 THR A C 1
ATOM 1238 O O . THR A 1 158 ? -10.174 -29.467 -44.992 1.00 83.75 158 THR A O 1
ATOM 1241 N N . VAL A 1 159 ? -9.082 -29.266 -43.041 1.00 86.81 159 VAL A N 1
ATOM 1242 C CA . VAL A 1 159 ? -9.160 -27.809 -42.918 1.00 86.81 159 VAL A CA 1
ATOM 1243 C C . VAL A 1 159 ? -7.753 -27.235 -42.834 1.00 86.81 159 VAL A C 1
ATOM 1245 O O . VAL A 1 159 ? -6.925 -27.737 -42.077 1.00 86.81 159 VAL A O 1
ATOM 1248 N N . LYS A 1 160 ? -7.476 -26.160 -43.572 1.00 88.56 160 LYS A N 1
ATOM 1249 C CA . LYS A 1 160 ? -6.248 -25.373 -43.424 1.00 88.56 160 LYS A CA 1
ATOM 1250 C C . LYS A 1 160 ? -6.556 -24.087 -42.672 1.00 88.56 160 LYS A C 1
ATOM 1252 O O . LYS A 1 160 ? -7.326 -23.259 -43.157 1.00 88.56 160 LYS A O 1
ATOM 1257 N N . ALA A 1 161 ? -5.926 -23.919 -41.517 1.00 89.81 161 ALA A N 1
ATOM 1258 C CA . ALA A 1 161 ? -5.950 -22.704 -40.720 1.00 89.81 161 ALA A CA 1
ATOM 1259 C C . ALA A 1 161 ? -4.605 -21.975 -40.829 1.00 89.81 161 ALA A C 1
ATOM 1261 O O . ALA A 1 161 ? -3.551 -22.566 -40.609 1.00 89.81 161 ALA A O 1
ATOM 1262 N N . VAL A 1 162 ? -4.643 -20.694 -41.173 1.00 89.56 162 VAL A N 1
ATOM 1263 C CA . VAL A 1 162 ? -3.505 -19.773 -41.160 1.00 89.56 162 VAL A CA 1
ATOM 1264 C C . VAL A 1 162 ? -3.719 -18.802 -40.014 1.00 89.56 162 VAL A C 1
ATOM 1266 O O . VAL A 1 162 ? -4.763 -18.158 -39.939 1.00 89.56 162 VAL A O 1
ATOM 1269 N N . ILE A 1 163 ? -2.743 -18.725 -39.122 1.00 91.50 163 ILE A N 1
ATOM 1270 C CA . ILE A 1 163 ? -2.810 -17.990 -37.867 1.00 91.50 163 ILE A CA 1
ATOM 1271 C C . ILE A 1 163 ? -1.588 -17.086 -37.798 1.00 91.50 163 ILE A C 1
ATOM 1273 O O . ILE A 1 163 ? -0.480 -17.553 -38.045 1.00 91.50 163 ILE A O 1
ATOM 1277 N N . CYS A 1 164 ? -1.771 -15.819 -37.459 1.00 88.62 164 CYS A N 1
ATOM 1278 C CA . CYS A 1 164 ? -0.699 -14.885 -37.137 1.00 88.62 164 CYS A CA 1
ATOM 1279 C C . CYS A 1 164 ? -1.087 -14.156 -35.851 1.00 88.62 164 CYS A C 1
ATOM 1281 O O . CYS A 1 164 ? -2.159 -13.563 -35.806 1.00 88.62 164 CYS A O 1
ATOM 1283 N N . CYS A 1 165 ? -0.263 -14.229 -34.808 1.00 88.06 165 CYS A N 1
ATOM 1284 C CA . CYS A 1 165 ? -0.550 -13.621 -33.504 1.00 88.06 165 CYS A CA 1
ATOM 1285 C C . CYS A 1 165 ? 0.743 -13.313 -32.738 1.00 88.06 165 CYS A C 1
ATOM 1287 O O . CYS A 1 165 ? 1.838 -13.669 -33.187 1.00 88.06 165 CYS A O 1
ATOM 1289 N N . GLU A 1 166 ? 0.628 -12.625 -31.603 1.00 84.69 166 GLU A N 1
ATOM 1290 C CA . GLU A 1 166 ? 1.760 -12.394 -30.704 1.00 84.69 166 GLU A CA 1
ATOM 1291 C C . GLU A 1 166 ? 2.301 -13.713 -30.140 1.00 84.69 166 GLU A C 1
ATOM 1293 O O . GLU A 1 166 ? 1.548 -14.614 -29.764 1.00 84.69 166 GLU A O 1
ATOM 1298 N N . ASP A 1 167 ? 3.625 -13.833 -30.112 1.00 84.00 167 ASP A N 1
ATOM 1299 C CA . ASP A 1 167 ? 4.292 -14.998 -29.559 1.00 84.00 167 ASP A CA 1
ATOM 1300 C C . ASP A 1 167 ? 4.235 -14.956 -28.029 1.00 84.00 167 ASP A C 1
ATOM 1302 O O . ASP A 1 167 ? 4.564 -13.944 -27.411 1.00 84.00 167 ASP A O 1
ATOM 1306 N N . ARG A 1 168 ? 3.812 -16.060 -27.405 1.00 84.19 168 ARG A N 1
ATOM 1307 C CA . ARG A 1 168 ? 3.724 -16.172 -25.943 1.00 84.19 168 ARG A CA 1
ATOM 1308 C C . ARG A 1 168 ? 4.096 -17.575 -25.455 1.00 84.19 168 ARG A C 1
ATOM 1310 O O . ARG A 1 168 ? 3.822 -18.541 -26.170 1.00 84.19 168 ARG A O 1
ATOM 1317 N N . PRO A 1 169 ? 4.615 -17.732 -24.216 1.00 68.38 169 PRO A N 1
ATOM 1318 C CA . PRO A 1 169 ? 5.115 -19.010 -23.678 1.00 68.38 169 PRO A CA 1
ATOM 1319 C C . PRO A 1 169 ? 4.133 -20.203 -23.632 1.00 68.38 169 PRO A C 1
ATOM 1321 O O . PRO A 1 169 ? 4.536 -21.297 -23.246 1.00 68.38 169 PRO A O 1
ATOM 1324 N N . ARG A 1 170 ? 2.859 -20.038 -24.024 1.00 81.31 170 ARG A N 1
ATOM 1325 C CA . ARG A 1 170 ? 1.842 -21.108 -24.099 1.00 81.31 170 ARG A CA 1
ATOM 1326 C C . ARG A 1 170 ? 1.121 -21.234 -25.442 1.00 81.31 170 ARG A C 1
ATOM 1328 O O . ARG A 1 170 ? 0.291 -22.129 -25.588 1.00 81.31 170 ARG A O 1
ATOM 1335 N N . LEU A 1 171 ? 1.480 -20.431 -26.444 1.00 83.94 171 LEU A N 1
ATOM 1336 C CA . LEU A 1 171 ? 0.770 -20.374 -27.725 1.00 83.94 171 LEU A CA 1
ATOM 1337 C C . LEU A 1 171 ? 0.600 -21.760 -28.380 1.00 83.94 171 LEU A C 1
ATOM 1339 O O . LEU A 1 171 ? -0.494 -22.127 -28.799 1.00 83.94 171 LEU A O 1
ATOM 1343 N N . ASN A 1 172 ? 1.656 -22.576 -28.410 1.00 86.81 172 ASN A N 1
ATOM 1344 C CA . ASN A 1 172 ? 1.602 -23.925 -28.994 1.00 86.81 172 ASN A CA 1
ATOM 1345 C C . ASN A 1 172 ? 0.685 -24.884 -28.217 1.00 86.81 172 ASN A C 1
ATOM 1347 O O . ASN A 1 172 ? 0.021 -25.733 -28.818 1.00 86.81 172 ASN A O 1
ATOM 1351 N N . GLY A 1 173 ? 0.643 -24.751 -26.888 1.00 84.25 173 GLY A N 1
ATOM 1352 C CA . GLY A 1 173 ? -0.252 -25.523 -26.026 1.00 84.25 173 GLY A CA 1
ATOM 1353 C C . GLY A 1 173 ? -1.710 -25.157 -26.284 1.00 84.25 173 GLY A C 1
ATOM 1354 O O . GLY A 1 173 ? -2.525 -26.034 -26.548 1.00 84.25 173 GLY A O 1
ATOM 1355 N N . GLU A 1 174 ? -2.007 -23.862 -26.345 1.00 88.12 174 GLU A N 1
ATOM 1356 C CA . GLU A 1 174 ? -3.348 -23.337 -26.614 1.00 88.12 174 GLU A CA 1
ATOM 1357 C C . GLU A 1 174 ? -3.849 -23.694 -28.021 1.00 88.12 174 GLU A C 1
ATOM 1359 O O . GLU A 1 174 ? -4.999 -24.098 -28.186 1.00 88.12 174 GLU A O 1
ATOM 1364 N N . LEU A 1 175 ? -2.986 -23.625 -29.044 1.00 89.81 175 LEU A N 1
ATOM 1365 C CA . LEU A 1 175 ? -3.308 -24.102 -30.396 1.00 89.81 175 LEU A CA 1
ATOM 1366 C C . LEU A 1 175 ? -3.632 -25.602 -30.400 1.00 89.81 175 LEU A C 1
ATOM 1368 O O . LEU A 1 175 ? -4.573 -26.040 -31.064 1.00 89.81 175 LEU A O 1
ATOM 1372 N N . THR A 1 176 ? -2.876 -26.392 -29.635 1.00 87.94 176 THR A N 1
ATOM 1373 C CA . THR A 1 176 ? -3.100 -27.836 -29.502 1.00 87.94 176 THR A CA 1
ATOM 1374 C C . THR A 1 176 ? -4.424 -28.132 -28.800 1.00 87.94 176 THR A C 1
ATOM 1376 O O . THR A 1 176 ? -5.178 -28.993 -29.253 1.00 87.94 176 THR A O 1
ATOM 1379 N N . GLU A 1 177 ? -4.734 -27.418 -27.720 1.00 85.81 177 GLU A N 1
ATOM 1380 C CA . GLU A 1 177 ? -5.996 -27.543 -26.987 1.00 85.81 177 GLU A CA 1
ATOM 1381 C C . GLU A 1 177 ? -7.192 -27.110 -27.834 1.00 85.81 177 GLU A C 1
ATOM 1383 O O . GLU A 1 177 ? -8.187 -27.831 -27.897 1.00 85.81 177 GLU A O 1
ATOM 1388 N N . ALA A 1 178 ? -7.080 -26.001 -28.567 1.00 89.19 178 ALA A N 1
ATOM 1389 C CA . ALA A 1 178 ? -8.121 -25.529 -29.471 1.00 89.19 178 ALA A CA 1
ATOM 1390 C C . ALA A 1 178 ? -8.440 -26.557 -30.565 1.00 89.19 178 ALA A C 1
ATOM 1392 O O . ALA A 1 178 ? -9.611 -26.836 -30.823 1.00 89.19 178 ALA A O 1
ATOM 1393 N N . VAL A 1 179 ? -7.422 -27.183 -31.163 1.00 89.75 179 VAL A N 1
ATOM 1394 C CA . VAL A 1 179 ? -7.622 -28.250 -32.156 1.00 89.75 179 VAL A CA 1
ATOM 1395 C C . VAL A 1 179 ? -8.224 -29.510 -31.520 1.00 89.75 179 VAL A C 1
ATOM 1397 O O . VAL A 1 179 ? -9.156 -30.093 -32.079 1.00 89.75 179 VAL A O 1
ATOM 1400 N N . LYS A 1 180 ? -7.759 -29.911 -30.330 1.00 85.62 180 LYS A N 1
ATOM 1401 C CA . LYS A 1 180 ? -8.314 -31.063 -29.597 1.00 85.62 180 LYS A CA 1
ATOM 1402 C C . LYS A 1 180 ? -9.767 -30.848 -29.171 1.00 85.62 180 LYS A C 1
ATOM 1404 O O . LYS A 1 180 ? -10.539 -31.799 -29.210 1.00 85.62 180 LYS A O 1
ATOM 1409 N N . SER A 1 181 ? -10.155 -29.618 -28.825 1.00 85.12 181 SER A N 1
ATOM 1410 C CA . SER A 1 181 ? -11.515 -29.275 -28.374 1.00 85.12 181 SER A CA 1
ATOM 1411 C C . SER A 1 181 ? -12.606 -29.563 -29.413 1.00 85.12 181 SER A C 1
ATOM 1413 O O . SER A 1 181 ? -13.774 -29.709 -29.062 1.00 85.12 181 SER A O 1
ATOM 1415 N N . VAL A 1 182 ? -12.226 -29.679 -30.690 1.00 84.69 182 VAL A N 1
ATOM 1416 C CA . VAL A 1 182 ? -13.125 -30.007 -31.806 1.00 84.69 182 VAL A CA 1
ATOM 1417 C C . VAL A 1 182 ? -12.888 -31.413 -32.365 1.00 84.69 182 VAL A C 1
ATOM 1419 O O . VAL A 1 182 ? -13.243 -31.684 -33.510 1.00 84.69 182 VAL A O 1
ATOM 1422 N N . ASN A 1 183 ? -12.255 -32.303 -31.590 1.00 82.62 183 ASN A N 1
ATOM 1423 C CA . ASN A 1 183 ? -11.805 -33.630 -32.032 1.00 82.62 183 ASN A CA 1
ATOM 1424 C C . ASN A 1 183 ? -10.937 -33.586 -33.308 1.00 82.62 183 ASN A C 1
ATOM 1426 O O . ASN A 1 183 ? -10.918 -34.528 -34.103 1.00 82.62 183 ASN A O 1
ATOM 1430 N N . GLY A 1 184 ? -10.214 -32.482 -33.517 1.00 83.75 184 GLY A N 1
ATOM 1431 C CA . GLY A 1 184 ? -9.305 -32.311 -34.639 1.00 83.75 184 GLY A CA 1
ATOM 1432 C C . GLY A 1 184 ? -7.947 -32.961 -34.379 1.00 83.75 184 GLY A C 1
ATOM 1433 O O . GLY A 1 184 ? -7.439 -32.977 -33.257 1.00 83.75 184 GLY A O 1
ATOM 1434 N N . LYS A 1 185 ? -7.315 -33.464 -35.440 1.00 86.50 185 LYS A N 1
ATOM 1435 C CA . LYS A 1 185 ? -5.932 -33.950 -35.442 1.00 86.50 185 LYS A CA 1
ATOM 1436 C C . LYS A 1 185 ? -5.104 -33.131 -36.425 1.00 86.50 185 LYS A C 1
ATOM 1438 O O . LYS A 1 185 ? -5.418 -33.087 -37.611 1.00 86.50 185 LYS A O 1
ATOM 1443 N N . VAL A 1 186 ? -4.032 -32.499 -35.951 1.00 88.00 186 VAL A N 1
ATOM 1444 C CA . VAL A 1 186 ? -3.088 -31.785 -36.823 1.00 88.00 186 VAL A CA 1
ATOM 1445 C C . VAL A 1 186 ? -2.332 -32.805 -37.683 1.00 88.00 186 VAL A C 1
ATOM 1447 O O . VAL A 1 186 ? -1.702 -33.720 -37.160 1.00 88.00 186 VAL A O 1
ATOM 1450 N N . VAL A 1 187 ? -2.426 -32.660 -39.002 1.00 87.12 187 VAL A N 1
ATOM 1451 C CA . VAL A 1 187 ? -1.763 -33.500 -40.014 1.00 87.12 187 VAL A CA 1
ATOM 1452 C C . VAL A 1 187 ? -0.475 -32.844 -40.510 1.00 87.12 187 VAL A C 1
ATOM 1454 O O . VAL A 1 187 ? 0.498 -33.530 -40.804 1.00 87.12 187 VAL A O 1
ATOM 1457 N N . ARG A 1 188 ? -0.453 -31.510 -40.582 1.00 84.88 188 ARG A N 1
ATOM 1458 C CA . ARG A 1 188 ? 0.735 -30.716 -40.915 1.00 84.88 188 ARG A CA 1
ATOM 1459 C C . ARG A 1 188 ? 0.696 -29.418 -40.127 1.00 84.88 188 ARG A C 1
ATOM 1461 O O . ARG A 1 188 ? -0.354 -28.790 -40.046 1.00 84.88 188 ARG A O 1
ATOM 1468 N N . ALA A 1 189 ? 1.835 -29.017 -39.587 1.00 86.81 189 ALA A N 1
ATOM 1469 C CA . ALA A 1 189 ? 2.025 -27.710 -38.986 1.00 86.81 189 ALA A CA 1
ATOM 1470 C C . ALA A 1 189 ? 3.302 -27.104 -39.555 1.00 86.81 189 ALA A C 1
ATOM 1472 O O . ALA A 1 189 ? 4.354 -27.738 -39.537 1.00 86.81 189 ALA A O 1
ATOM 1473 N N . GLU A 1 190 ? 3.202 -25.885 -40.058 1.00 84.94 190 GLU A N 1
ATOM 1474 C CA . GLU A 1 190 ? 4.356 -25.038 -40.334 1.00 84.94 190 GLU A CA 1
ATOM 1475 C C . GLU A 1 190 ? 4.276 -23.867 -39.369 1.00 84.94 190 GLU A C 1
ATOM 1477 O O . GLU A 1 190 ? 3.194 -23.298 -39.203 1.00 84.94 190 GLU A O 1
ATOM 1482 N N . MET A 1 191 ? 5.389 -23.507 -38.721 1.00 86.25 191 MET A N 1
ATOM 1483 C CA . MET A 1 191 ? 5.440 -22.401 -37.754 1.00 86.25 191 MET A CA 1
ATOM 1484 C C . MET A 1 191 ? 6.701 -21.556 -37.922 1.00 86.25 191 MET A C 1
ATOM 1486 O O . MET A 1 191 ? 7.790 -22.100 -38.094 1.00 86.25 191 MET A O 1
ATOM 1490 N N . ALA A 1 192 ? 6.550 -20.233 -37.911 1.00 81.31 192 ALA A N 1
ATOM 1491 C CA . ALA A 1 192 ? 7.653 -19.281 -37.958 1.00 81.31 192 ALA A CA 1
ATOM 1492 C C . ALA A 1 192 ? 7.433 -18.183 -36.930 1.00 81.31 192 ALA A C 1
ATOM 1494 O O . ALA A 1 192 ? 6.349 -17.603 -36.857 1.00 81.31 192 ALA A O 1
ATOM 1495 N N . THR A 1 193 ? 8.493 -17.862 -36.199 1.00 80.56 193 THR A N 1
ATOM 1496 C CA . THR A 1 193 ? 8.480 -16.849 -35.149 1.00 80.56 193 THR A CA 1
ATOM 1497 C C . THR A 1 193 ? 9.547 -15.814 -35.450 1.00 80.56 193 THR A C 1
ATOM 1499 O O . THR A 1 193 ? 10.723 -16.146 -35.594 1.00 80.56 193 THR A O 1
ATOM 1502 N N . VAL A 1 194 ? 9.138 -14.553 -35.580 1.00 76.94 194 VAL A N 1
ATOM 1503 C CA . VAL A 1 194 ? 10.036 -13.427 -35.854 1.00 76.94 194 VAL A CA 1
ATOM 1504 C C . VAL A 1 194 ? 9.520 -12.198 -35.120 1.00 76.94 194 VAL A C 1
ATOM 1506 O O . VAL A 1 194 ? 8.355 -11.839 -35.251 1.00 76.94 194 VAL A O 1
ATOM 1509 N N . GLY A 1 195 ? 10.398 -11.533 -34.364 1.00 66.69 195 GLY A N 1
ATOM 1510 C CA . GLY A 1 195 ? 10.088 -10.242 -33.741 1.00 66.69 195 GLY A CA 1
ATOM 1511 C C . GLY A 1 195 ? 8.944 -10.284 -32.723 1.00 66.69 195 GLY A C 1
ATOM 1512 O O . GLY A 1 195 ? 8.163 -9.342 -32.673 1.00 66.69 195 GLY A O 1
ATOM 1513 N N . GLY A 1 196 ? 8.821 -11.373 -31.954 1.00 74.94 196 GLY A N 1
ATOM 1514 C CA . GLY A 1 196 ? 7.759 -11.535 -30.952 1.00 74.94 196 GLY A CA 1
ATOM 1515 C C . GLY A 1 196 ? 6.383 -11.853 -31.540 1.00 74.94 196 GLY A C 1
ATOM 1516 O O . GLY A 1 196 ? 5.386 -11.762 -30.838 1.00 74.94 196 GLY A O 1
ATOM 1517 N N . ARG A 1 197 ? 6.302 -12.217 -32.824 1.00 84.38 197 ARG A N 1
ATOM 1518 C CA . ARG A 1 197 ? 5.073 -12.703 -33.460 1.00 84.38 197 ARG A CA 1
ATOM 1519 C C . ARG A 1 197 ? 5.301 -14.081 -34.050 1.00 84.38 197 ARG A C 1
ATOM 1521 O O . ARG A 1 197 ? 6.400 -14.382 -34.521 1.00 84.38 197 ARG A O 1
ATOM 1528 N N . THR A 1 198 ? 4.249 -14.886 -34.064 1.00 86.88 198 THR A N 1
ATOM 1529 C CA . THR A 1 198 ? 4.259 -16.253 -34.577 1.00 86.88 198 THR A CA 1
ATOM 1530 C C . THR A 1 198 ? 3.185 -16.418 -35.646 1.00 86.88 198 THR A C 1
ATOM 1532 O O . THR A 1 198 ? 2.020 -16.073 -35.444 1.00 86.88 198 THR A O 1
ATOM 1535 N N . LYS A 1 199 ? 3.586 -16.971 -36.797 1.00 89.31 199 LYS A N 1
ATOM 1536 C CA . LYS A 1 199 ? 2.697 -17.420 -37.869 1.00 89.31 199 LYS A CA 1
ATOM 1537 C C . LYS A 1 199 ? 2.662 -18.939 -37.891 1.00 89.31 199 LYS A C 1
ATOM 1539 O O . LYS A 1 199 ? 3.706 -19.570 -38.030 1.00 89.31 199 LYS A O 1
ATOM 1544 N N . ALA A 1 200 ? 1.472 -19.515 -37.782 1.00 89.94 200 ALA A N 1
ATOM 1545 C CA . ALA A 1 200 ? 1.236 -20.949 -37.839 1.00 89.94 200 ALA A CA 1
ATOM 1546 C C . ALA A 1 200 ? 0.288 -21.288 -38.994 1.00 89.94 200 ALA A C 1
ATOM 1548 O O . ALA A 1 200 ? -0.793 -20.717 -39.115 1.00 89.94 200 ALA A O 1
ATOM 1549 N N . VAL A 1 201 ? 0.675 -22.236 -39.843 1.00 89.44 201 VAL A N 1
ATOM 1550 C CA . VAL A 1 201 ? -0.196 -22.834 -40.860 1.00 89.44 201 VAL A CA 1
ATOM 1551 C C . VAL A 1 201 ? -0.456 -24.275 -40.447 1.00 89.44 201 VAL A C 1
ATOM 1553 O O . VAL A 1 201 ? 0.432 -25.122 -40.516 1.00 89.44 201 VAL A O 1
ATOM 1556 N N . LEU A 1 202 ? -1.679 -24.545 -40.001 1.00 90.81 202 LEU A N 1
ATOM 1557 C CA . LEU A 1 202 ? -2.122 -25.839 -39.499 1.00 90.81 202 LEU A CA 1
ATOM 1558 C C . LEU A 1 202 ? -3.057 -26.491 -40.518 1.00 90.81 202 LEU A C 1
ATOM 1560 O O . LEU A 1 202 ? -4.069 -25.912 -40.902 1.00 90.81 202 LEU A O 1
ATOM 1564 N N . VAL A 1 203 ? -2.750 -27.714 -40.931 1.00 89.19 203 VAL A N 1
ATOM 1565 C CA . VAL A 1 203 ? -3.677 -28.592 -41.649 1.00 89.19 203 VAL A CA 1
ATOM 1566 C C . VAL A 1 203 ? -4.255 -29.558 -40.628 1.00 89.19 203 VAL A C 1
ATOM 1568 O O . VAL A 1 203 ? -3.529 -30.384 -40.077 1.00 89.19 203 VAL A O 1
ATOM 1571 N N . VAL A 1 204 ? -5.547 -29.433 -40.352 1.00 89.62 204 VAL A N 1
ATOM 1572 C CA . VAL A 1 204 ? -6.269 -30.166 -39.312 1.00 89.62 204 VAL A CA 1
ATOM 1573 C C . VAL A 1 204 ? -7.289 -31.086 -39.965 1.00 89.62 204 VAL A C 1
ATOM 1575 O O . VAL A 1 204 ? -8.049 -30.665 -40.832 1.00 89.62 204 VAL A O 1
ATOM 1578 N N . ARG A 1 205 ? -7.314 -32.343 -39.536 1.00 87.12 205 ARG A N 1
ATOM 1579 C CA . ARG A 1 205 ? -8.335 -33.320 -39.905 1.00 87.12 205 ARG A CA 1
ATOM 1580 C C . ARG A 1 205 ? -9.343 -33.443 -38.768 1.00 87.12 205 ARG A C 1
ATOM 1582 O O . ARG A 1 205 ? -8.954 -33.833 -37.670 1.00 87.12 205 ARG A O 1
ATOM 1589 N N . CYS A 1 206 ? -10.602 -33.118 -39.027 1.00 80.69 206 CYS A N 1
ATOM 1590 C CA . CYS A 1 206 ? -11.711 -33.236 -38.080 1.00 80.69 206 CYS A CA 1
ATOM 1591 C C . CYS A 1 206 ? -12.590 -34.443 -38.445 1.00 80.69 206 CYS A C 1
ATOM 1593 O O . CYS A 1 206 ? -12.646 -34.839 -39.615 1.00 80.69 206 CYS A O 1
ATOM 1595 N N . GLY A 1 207 ? -13.238 -35.055 -37.451 1.00 67.06 207 GLY A N 1
ATOM 1596 C CA . GLY A 1 207 ? -14.123 -36.198 -37.663 1.00 67.06 207 GLY A CA 1
ATOM 1597 C C . GLY A 1 207 ? -15.451 -36.067 -36.922 1.00 67.06 207 GLY A C 1
ATOM 1598 O O . GLY A 1 207 ? -15.458 -35.892 -35.705 1.00 67.06 207 GLY A O 1
ATOM 1599 N N . GLY A 1 208 ? -16.551 -36.276 -37.654 1.00 60.16 208 GLY A N 1
ATOM 1600 C CA . GLY A 1 208 ? -17.889 -36.492 -37.097 1.00 60.16 208 GLY A CA 1
ATOM 1601 C C . GLY A 1 208 ? -18.835 -35.286 -37.139 1.00 60.16 208 GLY A C 1
ATOM 1602 O O . GLY A 1 208 ? -19.211 -34.760 -36.093 1.00 60.16 208 GLY A O 1
ATOM 1603 N N . GLY A 1 209 ? -19.330 -34.916 -38.326 1.00 56.31 209 GLY A N 1
ATOM 1604 C CA . GLY A 1 209 ? -20.398 -33.921 -38.454 1.00 56.31 209 GLY A CA 1
ATOM 1605 C C . GLY A 1 209 ? -20.561 -33.314 -39.850 1.00 56.31 209 GLY A C 1
ATOM 1606 O O . GLY A 1 209 ? -19.714 -33.456 -40.726 1.00 56.31 209 GLY A O 1
ATOM 1607 N N . ALA A 1 210 ? -21.683 -32.616 -40.071 1.00 54.00 210 ALA A N 1
ATOM 1608 C CA . ALA A 1 210 ? -21.930 -31.861 -41.302 1.00 54.00 210 ALA A CA 1
ATOM 1609 C C . ALA A 1 210 ? -20.813 -30.822 -41.538 1.00 54.00 210 ALA A C 1
ATOM 1611 O O . ALA A 1 210 ? -20.532 -30.007 -40.656 1.00 54.00 210 ALA A O 1
ATOM 1612 N N . ALA A 1 211 ? -20.222 -30.825 -42.739 1.00 53.16 211 ALA A N 1
ATOM 1613 C CA . ALA A 1 211 ? -18.965 -30.144 -43.084 1.00 53.16 211 ALA A CA 1
ATOM 1614 C C . ALA A 1 211 ? -18.873 -28.645 -42.709 1.00 53.16 211 ALA A C 1
ATOM 1616 O O . ALA A 1 211 ? -17.777 -28.129 -42.508 1.00 53.16 211 ALA A O 1
ATOM 1617 N N . GLY A 1 212 ? -19.999 -27.935 -42.570 1.00 57.69 212 GLY A N 1
ATOM 1618 C CA . GLY A 1 212 ? -20.018 -26.523 -42.164 1.00 57.69 212 GLY A CA 1
ATOM 1619 C C . GLY A 1 212 ? -19.894 -26.277 -40.653 1.00 57.69 212 GLY A C 1
ATOM 1620 O O . GLY A 1 212 ? -19.393 -25.233 -40.234 1.00 57.69 212 GLY A O 1
ATOM 1621 N N . LYS A 1 213 ? -20.326 -27.225 -39.810 1.00 64.50 213 LYS A N 1
ATOM 1622 C CA . LYS A 1 213 ? -20.386 -27.036 -38.349 1.00 64.50 213 LYS A CA 1
ATOM 1623 C C . LYS A 1 213 ? -19.004 -27.175 -37.700 1.00 64.50 213 LYS A C 1
ATOM 1625 O O . LYS A 1 213 ? -18.688 -26.442 -36.766 1.00 64.50 213 LYS A O 1
ATOM 1630 N N . GLU A 1 214 ? -18.174 -28.071 -38.229 1.00 68.00 214 GLU A N 1
ATOM 1631 C CA . GLU A 1 214 ? -16.816 -28.330 -37.736 1.00 68.00 214 GLU A CA 1
ATOM 1632 C C . GLU A 1 214 ? -15.857 -27.177 -38.044 1.00 68.00 214 GLU A C 1
ATOM 1634 O O . GLU A 1 214 ? -15.130 -26.735 -37.156 1.00 68.00 214 GLU A O 1
ATOM 1639 N N . VAL A 1 215 ? -15.916 -26.622 -39.262 1.00 77.06 215 VAL A N 1
ATOM 1640 C CA . VAL A 1 215 ? -15.113 -25.448 -39.643 1.00 77.06 215 VAL A CA 1
ATOM 1641 C C . VAL A 1 215 ? -15.481 -24.249 -38.770 1.00 77.06 215 VAL A C 1
ATOM 1643 O O . VAL A 1 215 ? -14.595 -23.579 -38.254 1.00 77.06 215 VAL A O 1
ATOM 1646 N N . GLY A 1 216 ? -16.773 -24.009 -38.522 1.00 80.88 216 GLY A N 1
ATOM 1647 C CA . GLY A 1 216 ? -17.216 -22.933 -37.630 1.00 80.88 216 GLY A CA 1
ATOM 1648 C C . GLY A 1 216 ? -16.735 -23.100 -36.183 1.00 80.88 216 GLY A C 1
ATOM 1649 O O . GLY A 1 216 ? -16.338 -22.126 -35.542 1.00 80.88 216 GLY A O 1
ATOM 1650 N N . SER A 1 217 ? -16.733 -24.326 -35.656 1.00 84.19 217 SER A N 1
ATOM 1651 C CA . SER A 1 217 ? -16.233 -24.607 -34.305 1.00 84.19 217 SER A CA 1
ATOM 1652 C C . SER A 1 217 ? -14.713 -24.481 -34.202 1.00 84.19 217 SER A C 1
ATOM 1654 O O . SER A 1 217 ? -14.240 -23.847 -33.262 1.00 84.19 217 SER A O 1
ATOM 1656 N N . LEU A 1 218 ? -13.957 -24.978 -35.188 1.00 87.19 218 LEU A N 1
ATOM 1657 C CA . LEU A 1 218 ? -12.501 -24.815 -35.233 1.00 87.19 218 LEU A CA 1
ATOM 1658 C C . LEU A 1 218 ? -12.112 -23.338 -35.382 1.00 87.19 218 LEU A C 1
ATOM 1660 O O . LEU A 1 218 ? -11.242 -22.861 -34.660 1.00 87.19 218 LEU A O 1
ATOM 1664 N N . THR A 1 219 ? -12.799 -22.588 -36.250 1.00 89.69 219 THR A N 1
ATOM 1665 C CA . THR A 1 219 ? -12.595 -21.139 -36.396 1.00 89.69 219 THR A CA 1
ATOM 1666 C C . THR A 1 219 ? -12.841 -20.415 -35.080 1.00 89.69 219 THR A C 1
ATOM 1668 O O . THR A 1 219 ? -12.041 -19.566 -34.709 1.00 89.69 219 THR A O 1
ATOM 1671 N N . ARG A 1 220 ? -13.896 -20.758 -34.328 1.00 87.25 220 ARG A N 1
ATOM 1672 C CA . ARG A 1 220 ? -14.142 -20.160 -33.005 1.00 87.25 220 ARG A CA 1
ATOM 1673 C C . ARG A 1 220 ? -13.055 -20.508 -31.990 1.00 87.25 220 ARG A C 1
ATOM 1675 O O . ARG A 1 220 ? -12.584 -19.607 -31.304 1.00 87.25 220 ARG A O 1
ATOM 1682 N N . ALA A 1 221 ? -12.643 -21.773 -31.915 1.00 88.12 221 ALA A N 1
ATOM 1683 C CA . ALA A 1 221 ? -11.611 -22.218 -30.980 1.00 88.12 221 ALA A CA 1
ATOM 1684 C C . ALA A 1 221 ? -10.255 -21.552 -31.271 1.00 88.12 221 ALA A C 1
ATOM 1686 O O . ALA A 1 221 ? -9.626 -21.011 -30.368 1.00 88.12 221 ALA A O 1
ATOM 1687 N N . LEU A 1 222 ? -9.837 -21.508 -32.540 1.00 90.94 222 LEU A N 1
ATOM 1688 C CA . LEU A 1 222 ? -8.598 -20.841 -32.950 1.00 90.94 222 LEU A CA 1
ATOM 1689 C C . LEU A 1 222 ? -8.685 -19.317 -32.816 1.00 90.94 222 LEU A C 1
ATOM 1691 O O . LEU A 1 222 ? -7.703 -18.686 -32.439 1.00 90.94 222 LEU A O 1
ATOM 1695 N N . LYS A 1 223 ? -9.858 -18.717 -33.055 1.00 89.88 223 LYS A N 1
ATOM 1696 C CA . LYS A 1 223 ? -10.084 -17.284 -32.816 1.00 89.88 223 LYS A CA 1
ATOM 1697 C C . LYS A 1 223 ? -9.929 -16.938 -31.342 1.00 89.88 223 LYS A C 1
ATOM 1699 O O . LYS A 1 223 ? -9.347 -15.908 -31.035 1.00 89.88 223 LYS A O 1
ATOM 1704 N N . ALA A 1 224 ? -10.369 -17.813 -30.440 1.00 84.25 224 ALA A N 1
ATOM 1705 C CA . ALA A 1 224 ? -10.130 -17.640 -29.015 1.00 84.25 224 ALA A CA 1
ATOM 1706 C C . ALA A 1 224 ? -8.636 -17.726 -28.656 1.00 84.25 224 ALA A C 1
ATOM 1708 O O . ALA A 1 224 ? -8.206 -17.022 -27.753 1.00 84.25 224 ALA A O 1
ATOM 1709 N N . VAL A 1 225 ? -7.825 -18.511 -29.371 1.00 85.31 225 VAL A N 1
ATOM 1710 C CA . VAL A 1 225 ? -6.361 -18.490 -29.189 1.00 85.31 225 VAL A CA 1
ATOM 1711 C C . VAL A 1 225 ? -5.773 -17.168 -29.690 1.00 85.31 225 VAL A C 1
ATOM 1713 O O . VAL A 1 225 ? -5.043 -16.511 -28.954 1.00 85.31 225 VAL A O 1
ATOM 1716 N N . VAL A 1 226 ? -6.141 -16.717 -30.893 1.00 85.50 226 VAL A N 1
ATOM 1717 C CA . VAL A 1 226 ? -5.649 -15.444 -31.455 1.00 85.50 226 VAL A CA 1
ATOM 1718 C C . VAL A 1 226 ? -6.028 -14.250 -30.576 1.00 85.50 226 VAL A C 1
ATOM 1720 O O . VAL A 1 226 ? -5.176 -13.435 -30.254 1.00 85.50 226 VAL A O 1
ATOM 1723 N N . GLU A 1 227 ? -7.277 -14.189 -30.113 1.00 80.62 227 GLU A N 1
ATOM 1724 C CA . GLU A 1 227 ? -7.787 -13.114 -29.253 1.00 80.62 227 GLU A CA 1
ATOM 1725 C C . GLU A 1 227 ? -7.402 -13.271 -27.768 1.00 80.62 227 GLU A C 1
ATOM 1727 O O . GLU A 1 227 ? -7.824 -12.457 -26.948 1.00 80.62 227 GLU A O 1
ATOM 1732 N N . ASN A 1 228 ? -6.643 -14.313 -27.406 1.00 73.81 228 ASN A N 1
ATOM 1733 C CA . ASN A 1 228 ? -6.251 -14.625 -26.024 1.00 73.81 228 ASN A CA 1
ATOM 1734 C C . ASN A 1 228 ? -7.445 -14.821 -25.051 1.00 73.81 228 ASN A C 1
ATOM 1736 O O . ASN A 1 228 ? -7.449 -14.319 -23.929 1.00 73.81 228 ASN A O 1
ATOM 1740 N N . LYS A 1 229 ? -8.499 -15.522 -25.495 1.00 52.94 229 LYS A N 1
ATOM 1741 C CA . LYS A 1 229 ? -9.789 -15.715 -24.798 1.00 52.94 229 LYS A CA 1
ATOM 1742 C C . LYS A 1 229 ? -10.062 -17.130 -24.267 1.00 52.94 229 LYS A C 1
ATOM 1744 O O . LYS A 1 229 ? -11.105 -17.325 -23.644 1.00 52.94 229 LYS A O 1
ATOM 1749 N N . MET A 1 230 ? -9.209 -18.131 -24.512 1.00 43.53 230 MET A N 1
ATOM 1750 C CA . MET A 1 230 ? -9.429 -19.478 -23.952 1.00 43.53 230 MET A CA 1
ATOM 1751 C C . MET A 1 230 ? -9.189 -19.475 -22.433 1.00 43.53 230 MET A C 1
ATOM 1753 O O . MET A 1 230 ? -8.056 -19.495 -21.963 1.00 43.53 230 MET A O 1
ATOM 1757 N N . LEU A 1 231 ? -10.288 -19.437 -21.676 1.00 40.75 231 LEU A N 1
ATOM 1758 C CA . LEU A 1 231 ? -10.343 -19.514 -20.217 1.00 40.75 231 LEU A CA 1
ATOM 1759 C C . LEU A 1 231 ? -10.682 -20.949 -19.798 1.00 40.75 231 LEU A C 1
ATOM 1761 O O . LEU A 1 231 ? -11.800 -21.416 -20.013 1.00 40.75 231 LEU A O 1
ATOM 1765 N N . GLY A 1 232 ? -9.712 -21.635 -19.194 1.00 31.36 232 GLY A N 1
ATOM 1766 C CA . GLY A 1 232 ? -9.851 -23.021 -18.744 1.00 31.36 232 GLY A CA 1
ATOM 1767 C C . GLY A 1 232 ? -8.857 -23.447 -17.662 1.00 31.36 232 GLY A C 1
ATOM 1768 O O . GLY A 1 232 ? -8.529 -24.620 -17.585 1.00 31.36 232 GLY A O 1
ATOM 1769 N N . CYS A 1 233 ? -8.355 -22.512 -16.852 1.00 28.17 233 CYS A N 1
ATOM 1770 C CA . CYS A 1 233 ? -7.804 -22.742 -15.513 1.00 28.17 233 CYS A CA 1
ATOM 1771 C C . CYS A 1 233 ? -7.790 -21.380 -14.787 1.00 28.17 233 CYS A C 1
ATOM 1773 O O . CYS A 1 233 ? -7.619 -20.348 -15.428 1.00 28.17 233 CYS A O 1
ATOM 1775 N N . SER A 1 234 ? -8.066 -21.396 -13.486 1.00 25.97 234 SER A N 1
ATOM 1776 C CA . SER A 1 234 ? -8.465 -20.313 -12.563 1.00 25.97 234 SER A CA 1
ATOM 1777 C C . SER A 1 234 ? -7.655 -18.992 -12.587 1.00 25.97 234 SER A C 1
ATOM 1779 O O . SER A 1 234 ? -6.562 -18.935 -13.143 1.00 25.97 234 SER A O 1
ATOM 1781 N N . PRO A 1 235 ? -8.219 -17.907 -12.008 1.00 35.47 235 PRO A N 1
ATOM 1782 C CA . PRO A 1 235 ? -8.063 -16.538 -12.482 1.00 35.47 235 PRO A CA 1
ATOM 1783 C C . PRO A 1 235 ? -6.704 -15.966 -12.099 1.00 35.47 235 PRO A C 1
ATOM 1785 O O . PRO A 1 235 ? -6.240 -16.215 -10.996 1.00 35.47 235 PRO A O 1
ATOM 1788 N N . LEU A 1 236 ? -6.111 -15.178 -12.996 1.00 28.92 236 LEU A N 1
ATOM 1789 C CA . LEU A 1 236 ? -5.350 -13.953 -12.733 1.00 28.92 236 LEU A CA 1
ATOM 1790 C C . LEU A 1 236 ? -4.756 -13.465 -14.065 1.00 28.92 236 LEU A C 1
ATOM 1792 O O . LEU A 1 236 ? -4.254 -14.251 -14.860 1.00 28.92 236 LEU A O 1
ATOM 1796 N N . LEU A 1 237 ? -4.814 -12.147 -14.265 1.00 31.03 237 LEU A N 1
ATOM 1797 C CA . LEU A 1 237 ? -4.202 -11.384 -15.360 1.00 31.03 237 LEU A CA 1
ATOM 1798 C C . LEU A 1 237 ? -4.803 -11.611 -16.754 1.00 31.03 237 LEU A C 1
ATOM 1800 O O . LEU A 1 237 ? -4.277 -12.324 -17.606 1.00 31.03 237 LEU A O 1
ATOM 1804 N N . GLY A 1 238 ? -5.864 -10.846 -17.023 1.00 24.64 238 GLY A N 1
ATOM 1805 C CA . GLY A 1 238 ? -6.198 -10.435 -18.380 1.00 24.64 238 GLY A CA 1
ATOM 1806 C C . GLY A 1 238 ? -5.041 -9.639 -18.985 1.00 24.64 238 GLY A C 1
ATOM 1807 O O . GLY A 1 238 ? -4.964 -8.424 -18.835 1.00 24.64 238 GLY A O 1
ATOM 1808 N N . SER A 1 239 ? -4.162 -10.333 -19.702 1.00 28.36 239 SER A N 1
ATOM 1809 C CA . SER A 1 239 ? -3.361 -9.762 -20.782 1.00 28.36 239 SER A CA 1
ATOM 1810 C C . SER A 1 239 ? -4.270 -9.610 -22.003 1.00 28.36 239 SER A C 1
ATOM 1812 O O . SER A 1 239 ? -4.210 -10.364 -22.972 1.00 28.36 239 SER A O 1
ATOM 1814 N N . SER A 1 240 ? -5.172 -8.628 -21.933 1.00 25.61 240 SER A N 1
ATOM 1815 C CA . SER A 1 240 ? -5.812 -8.107 -23.134 1.00 25.61 240 SER A CA 1
ATOM 1816 C C . SER A 1 240 ? -4.781 -7.221 -23.821 1.00 25.61 240 SER A C 1
ATOM 1818 O O . SER A 1 240 ? -4.621 -6.049 -23.478 1.00 25.61 240 SER A O 1
ATOM 1820 N N . LEU A 1 241 ? -4.042 -7.804 -24.763 1.00 28.98 241 LEU A N 1
ATOM 1821 C CA . LEU A 1 241 ? -3.328 -7.056 -25.789 1.00 28.98 241 LEU A CA 1
ATOM 1822 C C . LEU A 1 241 ? -4.379 -6.463 -26.729 1.00 28.98 241 LEU A C 1
ATOM 1824 O O . LEU A 1 241 ? -4.617 -6.916 -27.842 1.00 28.98 241 LEU A O 1
ATOM 1828 N N . VAL A 1 242 ? -5.022 -5.404 -26.246 1.00 30.39 242 VAL A N 1
ATOM 1829 C CA . VAL A 1 242 ? -5.350 -4.289 -27.121 1.00 30.39 242 VAL A CA 1
ATOM 1830 C C . VAL A 1 242 ? -4.006 -3.869 -27.717 1.00 30.39 242 VAL A C 1
ATOM 1832 O O . VAL A 1 242 ? -3.049 -3.683 -26.962 1.00 30.39 242 VAL A O 1
ATOM 1835 N N . SER A 1 243 ? -3.923 -3.777 -29.050 1.00 29.17 243 SER A N 1
ATOM 1836 C CA . SER A 1 243 ? -2.818 -3.138 -29.791 1.00 29.17 243 SER A CA 1
ATOM 1837 C C . SER A 1 243 ? -2.166 -2.050 -28.938 1.00 29.17 243 SER A C 1
ATOM 1839 O O . SER A 1 243 ? -2.957 -1.312 -28.350 1.00 29.17 243 SER A O 1
ATOM 1841 N N . PRO A 1 244 ? -0.828 -1.897 -28.857 1.00 36.50 244 PRO A N 1
ATOM 1842 C CA . PRO A 1 244 ? -0.199 -0.966 -27.928 1.00 36.50 244 PRO A CA 1
ATOM 1843 C C . PRO A 1 244 ? -0.797 0.433 -28.104 1.00 36.50 244 PRO A C 1
ATOM 1845 O O . PRO A 1 244 ? -0.379 1.222 -28.948 1.00 36.50 244 PRO A O 1
ATOM 1848 N N . GLY A 1 245 ? -1.805 0.731 -27.284 1.00 40.91 245 GLY A N 1
ATOM 1849 C CA . GLY A 1 245 ? -2.208 2.060 -26.905 1.00 40.91 245 GLY A CA 1
ATOM 1850 C C . GLY A 1 245 ? -1.093 2.465 -25.981 1.00 40.91 245 GLY A C 1
ATOM 1851 O O . GLY A 1 245 ? -1.150 2.214 -24.781 1.00 40.91 245 GLY A O 1
ATOM 1852 N N . THR A 1 246 ? 0.002 2.898 -26.595 1.00 51.81 246 THR A N 1
ATOM 1853 C CA . THR A 1 246 ? 1.254 3.196 -25.936 1.00 51.81 246 THR A CA 1
ATOM 1854 C C . THR A 1 246 ? 0.938 4.035 -24.704 1.00 51.81 246 THR A C 1
ATOM 1856 O O . THR A 1 246 ? 0.267 5.054 -24.847 1.00 51.81 246 THR A O 1
ATOM 1859 N N . VAL A 1 247 ? 1.337 3.583 -23.507 1.00 57.22 247 VAL A N 1
ATOM 1860 C CA . VAL A 1 247 ? 1.082 4.301 -22.247 1.00 57.22 247 VAL A CA 1
ATOM 1861 C C . VAL A 1 247 ? 1.596 5.713 -22.425 1.00 57.22 247 VAL A C 1
ATOM 1863 O O . VAL A 1 247 ? 2.801 5.904 -22.469 1.00 57.22 247 VAL A O 1
ATOM 1866 N N . MET A 1 248 ? 0.704 6.675 -22.614 1.00 75.62 248 MET A N 1
ATOM 1867 C CA . MET A 1 248 ? 1.083 8.021 -23.011 1.00 75.62 248 MET A CA 1
ATOM 1868 C C . MET A 1 248 ? 0.724 8.978 -21.887 1.00 75.62 248 MET A C 1
ATOM 1870 O O . MET A 1 248 ? -0.374 9.537 -21.834 1.00 75.62 248 MET A O 1
ATOM 1874 N N . ILE A 1 249 ? 1.658 9.128 -20.954 1.00 91.50 249 ILE A N 1
ATOM 1875 C CA . ILE A 1 249 ? 1.559 10.095 -19.865 1.00 91.50 249 ILE A CA 1
ATOM 1876 C C . ILE A 1 249 ? 1.884 11.475 -20.430 1.00 91.50 249 ILE A C 1
ATOM 1878 O O . ILE A 1 249 ? 2.905 11.672 -21.084 1.00 91.50 249 ILE A O 1
ATOM 1882 N N . SER A 1 250 ? 1.011 12.440 -20.176 1.00 93.19 250 SER A N 1
ATOM 1883 C CA . SER A 1 250 ? 1.216 13.822 -20.594 1.00 93.19 250 SER A CA 1
ATOM 1884 C C . SER A 1 250 ? 2.085 14.567 -19.589 1.00 93.19 250 SER A C 1
ATOM 1886 O O . SER A 1 250 ? 3.124 15.114 -19.954 1.00 93.19 250 SER A O 1
ATOM 1888 N N . GLN A 1 251 ? 1.699 14.552 -18.311 1.00 96.00 251 GLN A N 1
ATOM 1889 C CA . GLN A 1 251 ? 2.441 15.216 -17.239 1.00 96.00 251 GLN A CA 1
ATOM 1890 C C . GLN A 1 251 ? 2.551 14.304 -16.017 1.00 96.00 251 GLN A C 1
ATOM 1892 O O . GLN A 1 251 ? 1.675 13.482 -15.753 1.00 96.00 251 GLN A O 1
ATOM 1897 N N . PHE A 1 252 ? 3.625 14.488 -15.258 1.00 97.00 252 PHE A N 1
ATOM 1898 C CA . PHE A 1 252 ? 3.840 13.897 -13.946 1.00 97.00 252 PHE A CA 1
ATOM 1899 C C . PHE A 1 252 ? 4.204 15.003 -12.960 1.00 97.00 252 PHE A C 1
ATOM 1901 O O . PHE A 1 252 ? 5.063 15.843 -13.246 1.00 97.00 252 PHE A O 1
ATOM 1908 N N . PHE A 1 253 ? 3.585 15.003 -11.784 1.00 96.75 253 PHE A N 1
ATOM 1909 C CA . PHE A 1 253 ? 3.934 15.948 -10.734 1.00 96.75 253 PHE A CA 1
ATOM 1910 C C . PHE A 1 253 ? 3.720 15.393 -9.329 1.00 96.75 253 PHE A C 1
ATOM 1912 O O . PHE A 1 253 ? 2.916 14.490 -9.104 1.00 96.75 253 PHE A O 1
ATOM 1919 N N . VAL A 1 254 ? 4.472 15.948 -8.378 1.00 97.44 254 VAL A N 1
ATOM 1920 C CA . VAL A 1 254 ? 4.390 15.612 -6.954 1.00 97.44 254 VAL A CA 1
ATOM 1921 C C . VAL A 1 254 ? 4.069 16.869 -6.163 1.00 97.44 254 VAL A C 1
ATOM 1923 O O . VAL A 1 254 ? 4.814 17.852 -6.232 1.00 97.44 254 VAL A O 1
ATOM 1926 N N . LEU A 1 255 ? 2.981 16.822 -5.394 1.00 96.00 255 LEU A N 1
ATOM 1927 C CA . LEU A 1 255 ? 2.524 17.936 -4.566 1.00 96.00 255 LEU A CA 1
ATOM 1928 C C . LEU A 1 255 ? 2.718 17.660 -3.072 1.00 96.00 255 LEU A C 1
ATOM 1930 O O . LEU A 1 255 ? 2.602 16.519 -2.607 1.00 96.00 255 LEU A O 1
ATOM 1934 N N . SER A 1 256 ? 2.966 18.729 -2.312 1.00 93.44 256 SER A N 1
ATOM 1935 C CA . SER A 1 256 ? 2.857 18.714 -0.849 1.00 93.44 256 SER A CA 1
ATOM 1936 C C . SER A 1 256 ? 1.390 18.561 -0.417 1.00 93.44 256 SER A C 1
ATOM 1938 O O . SER A 1 256 ? 0.463 18.758 -1.205 1.00 93.44 256 SER A O 1
ATOM 1940 N N . GLN A 1 257 ? 1.144 18.293 0.871 1.00 89.00 257 GLN A N 1
ATOM 1941 C CA . GLN A 1 257 ? -0.224 18.294 1.429 1.00 89.00 257 GLN A CA 1
ATOM 1942 C C . GLN A 1 257 ? -0.916 19.658 1.314 1.00 89.00 257 GLN A C 1
ATOM 1944 O O . GLN A 1 257 ? -2.138 19.749 1.406 1.00 89.00 257 GLN A O 1
ATOM 1949 N N . ARG A 1 258 ? -0.130 20.726 1.147 1.00 90.44 258 ARG A N 1
ATOM 1950 C CA . ARG A 1 258 ? -0.614 22.101 1.004 1.00 90.44 258 ARG A CA 1
ATOM 1951 C C . ARG A 1 258 ? -0.891 22.476 -0.452 1.00 90.44 258 ARG A C 1
ATOM 1953 O O . ARG A 1 258 ? -1.474 23.531 -0.677 1.00 90.44 258 ARG A O 1
ATOM 1960 N N . GLY A 1 259 ? -0.522 21.613 -1.403 1.00 89.31 259 GLY A N 1
ATOM 1961 C CA . GLY A 1 259 ? -0.673 21.846 -2.839 1.00 89.31 259 GLY A CA 1
ATOM 1962 C C . GLY A 1 259 ? 0.558 22.458 -3.502 1.00 89.31 259 GLY A C 1
ATOM 1963 O O . GLY A 1 259 ? 0.509 22.774 -4.687 1.00 89.31 259 GLY A O 1
ATOM 1964 N N . ASP A 1 260 ? 1.669 22.606 -2.773 1.00 91.56 260 ASP A N 1
ATOM 1965 C CA . ASP A 1 260 ? 2.900 23.155 -3.337 1.00 91.56 260 ASP A CA 1
ATOM 1966 C C . ASP A 1 260 ? 3.504 22.171 -4.329 1.00 91.56 260 ASP A C 1
ATOM 1968 O O . ASP A 1 260 ? 3.677 20.987 -4.027 1.00 91.56 260 ASP A O 1
ATOM 1972 N N . ASN A 1 261 ? 3.896 22.679 -5.490 1.00 92.19 261 ASN A N 1
ATOM 1973 C CA . ASN A 1 261 ? 4.552 21.881 -6.507 1.00 92.19 261 ASN A CA 1
ATOM 1974 C C . ASN A 1 261 ? 6.009 21.599 -6.108 1.00 92.19 261 ASN A C 1
ATOM 1976 O O . ASN A 1 261 ? 6.825 22.519 -6.019 1.00 92.19 261 ASN A O 1
ATOM 1980 N N . ILE A 1 262 ? 6.334 20.334 -5.835 1.00 93.06 262 ILE A N 1
ATOM 1981 C CA . ILE A 1 262 ? 7.695 19.909 -5.474 1.00 93.06 262 ILE A CA 1
ATOM 1982 C C . ILE A 1 262 ? 8.444 19.458 -6.729 1.00 93.06 262 ILE A C 1
ATOM 1984 O O . ILE A 1 262 ? 9.601 19.820 -6.933 1.00 93.06 262 ILE A O 1
ATOM 1988 N N . VAL A 1 263 ? 7.775 18.669 -7.570 1.00 94.44 263 VAL A N 1
ATOM 1989 C CA . VAL A 1 263 ? 8.325 18.097 -8.802 1.00 94.44 263 VAL A CA 1
ATOM 1990 C C . VAL A 1 263 ? 7.291 18.254 -9.900 1.00 94.44 263 VAL A C 1
ATOM 1992 O O . VAL A 1 263 ? 6.142 17.872 -9.703 1.00 94.44 263 VAL A O 1
ATOM 1995 N N . PHE A 1 264 ? 7.707 18.747 -11.065 1.00 95.00 264 PHE A N 1
ATOM 1996 C CA . PHE A 1 264 ? 6.838 18.854 -12.233 1.00 95.00 264 PHE A CA 1
ATOM 1997 C C . PHE A 1 264 ? 7.592 18.527 -13.517 1.00 95.00 264 PHE A C 1
ATOM 1999 O O . PHE A 1 264 ? 8.630 19.124 -13.833 1.00 95.00 264 PHE A O 1
ATOM 2006 N N . ARG A 1 265 ? 7.049 17.574 -14.270 1.00 93.69 265 ARG A N 1
ATOM 2007 C CA . ARG A 1 265 ? 7.516 17.197 -15.598 1.00 93.69 265 ARG A CA 1
ATOM 2008 C C . ARG A 1 265 ? 6.348 17.147 -16.562 1.00 93.69 265 ARG A C 1
ATOM 2010 O O . ARG A 1 265 ? 5.368 16.445 -16.338 1.00 93.69 265 ARG A O 1
ATOM 2017 N N . ASP A 1 266 ? 6.487 17.904 -17.640 1.00 93.56 266 ASP A N 1
ATOM 2018 C CA . ASP A 1 266 ? 5.590 17.860 -18.783 1.00 93.56 266 ASP A CA 1
ATOM 2019 C C . ASP A 1 266 ? 6.320 17.169 -19.933 1.00 93.56 266 ASP A C 1
ATOM 2021 O O . ASP A 1 266 ? 7.332 17.672 -20.423 1.00 93.56 266 ASP A O 1
ATOM 2025 N N . TYR A 1 267 ? 5.838 15.990 -20.314 1.00 89.81 267 TYR A N 1
ATOM 2026 C CA . TYR A 1 267 ? 6.457 15.163 -21.343 1.00 89.81 267 TYR A CA 1
ATOM 2027 C C . TYR A 1 267 ? 5.929 15.477 -22.744 1.00 89.81 267 TYR A C 1
ATOM 2029 O O . TYR A 1 267 ? 6.594 15.155 -23.730 1.00 89.81 267 TYR A O 1
ATOM 2037 N N . ARG A 1 268 ? 4.731 16.065 -22.849 1.00 86.75 268 ARG A N 1
ATOM 2038 C CA . ARG A 1 268 ? 3.978 16.164 -24.110 1.00 86.75 268 ARG A CA 1
ATOM 2039 C C . ARG A 1 268 ? 3.611 17.593 -24.495 1.00 86.75 268 ARG A C 1
ATOM 2041 O O . ARG A 1 268 ? 3.489 17.869 -25.686 1.00 86.75 268 ARG A O 1
ATOM 2048 N N . GLY A 1 269 ? 3.425 18.484 -23.525 1.00 88.06 269 GLY A N 1
ATOM 2049 C CA . GLY A 1 269 ? 2.974 19.859 -23.748 1.00 88.06 269 GLY A CA 1
ATOM 2050 C C . GLY A 1 269 ? 1.544 19.967 -24.290 1.00 88.06 269 GLY A C 1
ATOM 2051 O O . GLY A 1 269 ? 1.182 20.998 -24.850 1.00 88.06 269 GLY A O 1
ATOM 2052 N N . ASP A 1 270 ? 0.737 18.909 -24.173 1.00 89.19 270 ASP A N 1
ATOM 2053 C CA . ASP A 1 270 ? -0.637 18.823 -24.691 1.00 89.19 270 ASP A CA 1
ATOM 2054 C C . ASP A 1 270 ? -1.710 19.181 -23.645 1.00 89.19 270 ASP A C 1
ATOM 2056 O O . ASP A 1 270 ? -2.902 19.279 -23.956 1.00 89.19 270 ASP A O 1
ATOM 2060 N N . ILE A 1 271 ? -1.303 19.403 -22.396 1.00 92.44 271 ILE A N 1
ATOM 2061 C CA . ILE A 1 271 ? -2.167 19.837 -21.298 1.00 92.44 271 ILE A CA 1
ATOM 2062 C C . ILE A 1 271 ? -1.832 21.285 -20.938 1.00 92.44 271 ILE A C 1
ATOM 2064 O O . ILE A 1 271 ? -0.676 21.702 -20.940 1.00 92.44 271 ILE A O 1
ATOM 2068 N N . GLN A 1 272 ? -2.868 22.070 -20.640 1.00 85.62 272 GLN A N 1
ATOM 2069 C CA . GLN A 1 272 ? -2.718 23.480 -20.291 1.00 85.62 272 GLN A CA 1
ATOM 2070 C C . GLN A 1 272 ? -1.918 23.663 -18.991 1.00 85.62 272 GLN A C 1
ATOM 2072 O O . GLN A 1 272 ? -1.909 22.811 -18.099 1.00 85.62 272 GLN A O 1
ATOM 2077 N N . LYS A 1 273 ? -1.260 24.820 -18.869 1.00 85.56 273 LYS A N 1
ATOM 2078 C CA . LYS A 1 273 ? -0.599 25.231 -17.623 1.00 85.56 273 LYS A CA 1
ATOM 2079 C C . LYS A 1 273 ? -1.652 25.390 -16.515 1.00 85.56 273 LYS A C 1
ATOM 2081 O O . LYS A 1 273 ? -2.760 25.832 -16.790 1.00 85.56 273 LYS A O 1
ATOM 2086 N N . GLY A 1 274 ? -1.306 25.041 -15.273 1.00 88.56 274 GLY A N 1
ATOM 2087 C CA . GLY A 1 274 ? -2.231 25.108 -14.126 1.00 88.56 274 GLY A CA 1
ATOM 2088 C C . GLY A 1 274 ? -3.007 23.814 -13.837 1.00 88.56 274 GLY A C 1
ATOM 2089 O O . GLY A 1 274 ? -3.843 23.778 -12.934 1.00 88.56 274 GLY A O 1
ATOM 2090 N N . SER A 1 275 ? -2.707 22.721 -14.546 1.00 92.94 275 SER A N 1
ATOM 2091 C CA . SER A 1 275 ? -3.301 21.397 -14.303 1.00 92.94 275 SER A CA 1
ATOM 2092 C C . SER A 1 275 ? -3.105 20.899 -12.864 1.00 92.94 275 SER A C 1
ATOM 2094 O O . SER A 1 275 ? -4.026 20.308 -12.303 1.00 92.94 275 SER A O 1
ATOM 2096 N N . ALA A 1 276 ? -1.949 21.177 -12.253 1.00 93.69 276 ALA A N 1
ATOM 2097 C CA . ALA A 1 276 ? -1.634 20.819 -10.869 1.00 93.69 276 ALA A CA 1
ATOM 2098 C C . ALA A 1 276 ? -2.487 21.582 -9.838 1.00 93.69 276 ALA A C 1
ATOM 2100 O O . ALA A 1 276 ? -2.956 20.995 -8.866 1.00 93.69 276 ALA A O 1
ATOM 2101 N N . GLU A 1 277 ? -2.735 22.874 -10.069 1.00 93.88 277 GLU A N 1
ATOM 2102 C CA . GLU A 1 277 ? -3.613 23.687 -9.219 1.00 93.88 277 GLU A CA 1
ATOM 2103 C C . GLU A 1 277 ? -5.069 23.224 -9.342 1.00 93.88 277 GLU A C 1
ATOM 2105 O O . GLU A 1 277 ? -5.763 23.049 -8.341 1.00 93.88 277 GLU A O 1
ATOM 2110 N N . THR A 1 278 ? -5.508 22.951 -10.575 1.00 93.38 278 THR A N 1
ATOM 2111 C CA . THR A 1 278 ? -6.847 22.419 -10.861 1.00 93.38 278 THR A CA 1
ATOM 2112 C C . THR A 1 278 ? -7.071 21.087 -10.152 1.00 93.38 278 THR A C 1
ATOM 2114 O O . THR A 1 278 ? -8.086 20.919 -9.474 1.00 93.38 278 THR A O 1
ATOM 2117 N N . PHE A 1 279 ? -6.096 20.177 -10.245 1.00 95.31 279 PHE A N 1
ATOM 2118 C CA . PHE A 1 279 ? -6.086 18.915 -9.511 1.00 95.31 279 PHE A CA 1
ATOM 2119 C C . PHE A 1 279 ? -6.218 19.141 -8.006 1.00 95.31 279 PHE A C 1
ATOM 2121 O O . PHE A 1 279 ? -7.129 18.600 -7.385 1.00 95.31 279 PHE A O 1
ATOM 2128 N N . PHE A 1 280 ? -5.341 19.960 -7.419 1.00 94.25 280 PHE A N 1
ATOM 2129 C CA . PHE A 1 280 ? -5.317 20.155 -5.972 1.00 94.25 280 PHE A CA 1
ATOM 2130 C C . PHE A 1 280 ? -6.626 20.758 -5.456 1.00 94.25 280 PHE A C 1
ATOM 2132 O O . PHE A 1 280 ? -7.155 20.306 -4.442 1.00 94.25 280 PHE A O 1
ATOM 2139 N N . ARG A 1 281 ? -7.192 21.732 -6.178 1.00 92.12 281 ARG A N 1
ATOM 2140 C CA . ARG A 1 281 ? -8.498 22.314 -5.854 1.00 92.12 281 ARG A CA 1
ATOM 2141 C C . ARG A 1 281 ? -9.605 21.262 -5.908 1.00 92.12 281 ARG A C 1
ATOM 2143 O O . ARG A 1 281 ? -10.402 21.201 -4.979 1.00 92.12 281 ARG A O 1
ATOM 2150 N N . LYS A 1 282 ? -9.646 20.434 -6.957 1.00 91.19 282 LYS A N 1
ATOM 2151 C CA . LYS A 1 282 ? -10.651 19.369 -7.091 1.00 91.19 282 LYS A CA 1
ATOM 2152 C C . LYS A 1 282 ? -10.527 18.324 -5.987 1.00 91.19 282 LYS A C 1
ATOM 2154 O O . LYS A 1 282 ? -11.533 18.003 -5.376 1.00 91.19 282 LYS A O 1
ATOM 2159 N N . VAL A 1 283 ? -9.318 17.858 -5.676 1.00 90.62 283 VAL A N 1
ATOM 2160 C CA . VAL A 1 283 ? -9.108 16.865 -4.608 1.00 90.62 283 VAL A CA 1
ATOM 2161 C C . VAL A 1 283 ? -9.441 17.424 -3.227 1.00 90.62 283 VAL A C 1
ATOM 2163 O O . VAL A 1 283 ? -10.023 16.724 -2.407 1.00 90.62 283 VAL A O 1
ATOM 2166 N N . LYS A 1 284 ? -9.089 18.684 -2.953 1.00 87.25 284 LYS A N 1
ATOM 2167 C CA . LYS A 1 284 ? -9.311 19.310 -1.643 1.00 87.25 284 LYS A CA 1
ATOM 2168 C C . LYS A 1 284 ? -10.769 19.690 -1.387 1.00 87.25 284 LYS A C 1
ATOM 2170 O O . LYS A 1 284 ? -11.201 19.678 -0.240 1.00 87.25 284 LYS A O 1
ATOM 2175 N N . PHE A 1 285 ? -11.488 20.082 -2.432 1.00 86.62 285 PHE A N 1
ATOM 2176 C CA . PHE A 1 285 ? -12.879 20.528 -2.359 1.00 86.62 285 PHE A CA 1
ATOM 2177 C C . PHE A 1 285 ? -13.785 19.593 -3.155 1.00 86.62 285 PHE A C 1
ATOM 2179 O O . PHE A 1 285 ? -14.664 20.050 -3.886 1.00 86.62 285 PHE A O 1
ATOM 2186 N N . TRP A 1 286 ? -13.524 18.289 -3.058 1.00 86.88 286 TRP A N 1
ATOM 2187 C CA . TRP A 1 286 ? -14.372 17.297 -3.693 1.00 86.88 286 TRP A CA 1
ATOM 2188 C C . TRP A 1 286 ? -15.764 17.352 -3.064 1.00 86.88 286 TRP A C 1
ATOM 2190 O O . TRP A 1 286 ? -15.904 17.387 -1.843 1.00 86.88 286 TRP A O 1
ATOM 2200 N N . SER A 1 287 ? -16.784 17.447 -3.906 1.00 74.44 287 SER A N 1
ATOM 2201 C CA . SER A 1 287 ? -18.186 17.510 -3.485 1.00 74.44 287 SER A CA 1
ATOM 2202 C C . SER A 1 287 ? -19.125 16.850 -4.493 1.00 74.44 287 SER A C 1
ATOM 2204 O O . SER A 1 287 ? -20.345 16.979 -4.387 1.00 74.44 287 SER A O 1
ATOM 2206 N N . GLU A 1 288 ? -18.562 16.157 -5.484 1.00 70.19 288 GLU A N 1
ATOM 2207 C CA . GLU A 1 288 ? -19.337 15.376 -6.441 1.00 70.19 288 GLU A CA 1
ATOM 2208 C C . GLU A 1 288 ? -19.802 14.081 -5.751 1.00 70.19 288 GLU A C 1
ATOM 2210 O O . GLU A 1 288 ? -19.054 13.466 -4.991 1.00 70.19 288 GLU A O 1
ATOM 2215 N N . ASP A 1 289 ? -21.069 13.718 -5.967 1.00 62.22 289 ASP A N 1
ATOM 2216 C CA . ASP A 1 289 ? -21.713 12.482 -5.490 1.00 62.22 289 ASP A CA 1
ATOM 2217 C C . ASP A 1 289 ? -21.858 12.299 -3.965 1.00 62.22 289 ASP A C 1
ATOM 2219 O O . ASP A 1 289 ? -22.205 11.220 -3.490 1.00 62.22 289 ASP A O 1
ATOM 2223 N N . GLY A 1 290 ? -21.684 13.367 -3.178 1.00 61.25 290 GLY A N 1
ATOM 2224 C CA . GLY A 1 290 ? -21.878 13.325 -1.722 1.00 61.25 290 GLY A CA 1
ATOM 2225 C C . GLY A 1 290 ? -20.739 12.651 -0.948 1.00 61.25 290 GLY A C 1
ATOM 2226 O O . GLY A 1 290 ? -20.884 12.422 0.253 1.00 61.25 290 GLY A O 1
ATOM 2227 N N . GLU A 1 291 ? -19.614 12.364 -1.608 1.00 65.00 291 GLU A N 1
ATOM 2228 C CA . GLU A 1 291 ? -18.390 11.882 -0.966 1.00 65.00 291 GLU A CA 1
ATOM 2229 C C . GLU A 1 291 ? -17.498 13.048 -0.502 1.00 65.00 291 GLU A C 1
ATOM 2231 O O . GLU A 1 291 ? -17.394 14.079 -1.167 1.00 65.00 291 GLU A O 1
ATOM 2236 N N . GLU A 1 292 ? -16.840 12.886 0.653 1.00 70.75 292 GLU A N 1
ATOM 2237 C CA . GLU A 1 292 ? -15.925 13.893 1.225 1.00 70.75 292 GLU A CA 1
ATOM 2238 C C . GLU A 1 292 ? -14.498 13.822 0.642 1.00 70.75 292 GLU A C 1
ATOM 2240 O O . GLU A 1 292 ? -13.707 14.746 0.836 1.00 70.75 292 GLU A O 1
ATOM 2245 N N . GLU A 1 293 ? -14.144 12.738 -0.056 1.00 80.44 293 GLU A N 1
ATOM 2246 C CA . GLU A 1 293 ? -12.797 12.504 -0.588 1.00 80.44 293 GLU A CA 1
ATOM 2247 C C . GLU A 1 293 ? -12.843 12.211 -2.091 1.00 80.44 293 GLU A C 1
ATOM 2249 O O . GLU A 1 293 ? -13.730 11.518 -2.579 1.00 80.44 293 GLU A O 1
ATOM 2254 N N . ALA A 1 294 ? -11.877 12.749 -2.838 1.00 87.06 294 ALA A N 1
ATOM 2255 C CA . ALA A 1 294 ? -11.812 12.533 -4.277 1.00 87.06 294 ALA A CA 1
ATOM 2256 C C . ALA A 1 294 ? -11.360 11.107 -4.626 1.00 87.06 294 ALA A C 1
ATOM 2258 O O . ALA A 1 294 ? -10.392 10.609 -4.033 1.00 87.06 294 ALA A O 1
ATOM 2259 N N . PRO A 1 295 ? -11.946 10.485 -5.665 1.00 91.75 295 PRO A N 1
ATOM 2260 C CA . PRO A 1 295 ? -11.517 9.173 -6.114 1.00 91.75 295 PRO A CA 1
ATOM 2261 C C . PRO A 1 295 ? -10.059 9.213 -6.617 1.00 91.75 295 PRO A C 1
ATOM 2263 O O . PRO A 1 295 ? -9.575 10.260 -7.063 1.00 91.75 295 PRO A O 1
ATOM 2266 N N . PRO A 1 296 ? -9.333 8.076 -6.608 1.00 93.44 296 PRO A N 1
ATOM 2267 C CA . PRO A 1 296 ? -7.955 7.994 -7.112 1.00 93.44 296 PRO A CA 1
ATOM 2268 C C . PRO A 1 296 ? -7.804 8.382 -8.589 1.00 93.44 296 PRO A C 1
ATOM 2270 O O . PRO A 1 296 ? -6.702 8.685 -9.050 1.00 93.44 296 PRO A O 1
ATOM 2273 N N . VAL A 1 297 ? -8.905 8.331 -9.344 1.00 95.06 297 VAL A N 1
ATOM 2274 C CA . VAL A 1 297 ? -8.947 8.616 -10.775 1.00 95.06 297 VAL A CA 1
ATOM 2275 C C . VAL A 1 297 ? -10.206 9.404 -11.088 1.00 95.06 297 VAL A C 1
ATOM 2277 O O . VAL A 1 297 ? -11.301 8.978 -10.735 1.00 95.06 297 VAL A O 1
ATOM 2280 N N . PHE A 1 298 ? -10.053 10.535 -11.768 1.00 94.19 298 PHE A N 1
ATOM 2281 C CA . PHE A 1 298 ? -11.174 11.364 -12.206 1.00 94.19 298 PHE A CA 1
ATOM 2282 C C . PHE A 1 298 ? -10.820 12.139 -13.477 1.00 94.19 298 PHE A C 1
ATOM 2284 O O . PHE A 1 298 ? -9.647 12.300 -13.819 1.00 94.19 298 PHE A O 1
ATOM 2291 N N . ASN A 1 299 ? -11.838 12.615 -14.194 1.00 93.44 299 ASN A N 1
ATOM 2292 C CA . ASN A 1 299 ? -11.671 13.415 -15.404 1.00 93.44 299 ASN A CA 1
ATOM 2293 C C . ASN A 1 299 ? -12.116 14.858 -15.154 1.00 93.44 299 ASN A C 1
ATOM 2295 O O . ASN A 1 299 ? -13.174 15.088 -14.575 1.00 93.44 299 ASN A O 1
ATOM 2299 N N . VAL A 1 300 ? -11.320 15.824 -15.610 1.00 92.38 300 VAL A N 1
ATOM 2300 C CA . VAL A 1 300 ? -11.692 17.244 -15.622 1.00 92.38 300 VAL A CA 1
ATOM 2301 C C . VAL A 1 300 ? -11.335 17.807 -16.987 1.00 92.38 300 VAL A C 1
ATOM 2303 O O . VAL A 1 300 ? -10.183 17.714 -17.408 1.00 92.38 300 VAL A O 1
ATOM 2306 N N . ASP A 1 301 ? -12.318 18.370 -17.686 1.00 88.94 301 ASP A N 1
ATOM 2307 C CA . ASP A 1 301 ? -12.140 19.047 -18.977 1.00 88.94 301 ASP A CA 1
ATOM 2308 C C . ASP A 1 301 ? -11.378 18.210 -20.030 1.00 88.94 301 ASP A C 1
ATOM 2310 O O . ASP A 1 301 ? -10.548 18.711 -20.797 1.00 88.94 301 ASP A O 1
ATOM 2314 N N . GLY A 1 302 ? -11.639 16.897 -20.066 1.00 88.94 302 GLY A N 1
ATOM 2315 C CA . GLY A 1 302 ? -10.991 15.976 -21.003 1.00 88.94 302 GLY A CA 1
ATOM 2316 C C . GLY A 1 302 ? -9.554 15.597 -20.628 1.00 88.94 302 GLY A C 1
ATOM 2317 O O . GLY A 1 302 ? -8.845 15.010 -21.447 1.00 88.94 302 GLY A O 1
ATOM 2318 N N . VAL A 1 303 ? -9.119 15.908 -19.404 1.00 94.75 303 VAL A N 1
ATOM 2319 C CA . VAL A 1 303 ? -7.862 15.445 -18.810 1.00 94.75 303 VAL A CA 1
ATOM 2320 C C . VAL A 1 303 ? -8.173 14.419 -17.728 1.00 94.75 303 VAL A C 1
ATOM 2322 O O . VAL A 1 303 ? -8.878 14.706 -16.764 1.00 94.75 303 VAL A O 1
ATOM 2325 N N . ASN A 1 304 ? -7.619 13.219 -17.876 1.00 95.06 304 ASN A N 1
ATOM 2326 C CA . ASN A 1 304 ? -7.672 12.182 -16.855 1.00 95.06 304 ASN A CA 1
ATOM 2327 C C . ASN A 1 304 ? -6.563 12.434 -15.830 1.00 95.06 304 ASN A C 1
ATOM 2329 O O . ASN A 1 304 ? -5.392 12.519 -16.205 1.00 95.06 304 ASN A O 1
ATOM 2333 N N . TYR A 1 305 ? -6.933 12.525 -14.557 1.00 96.94 305 TYR A N 1
ATOM 2334 C CA . TYR A 1 305 ? -6.032 12.630 -13.417 1.00 96.94 305 TYR A CA 1
ATOM 2335 C C . TYR A 1 305 ? -5.978 11.293 -12.689 1.00 96.94 305 TYR A C 1
ATOM 2337 O O . TYR A 1 305 ? -7.015 10.715 -12.381 1.00 96.94 305 TYR A O 1
ATOM 2345 N N . PHE A 1 306 ? -4.769 10.830 -12.390 1.00 97.25 306 PHE A N 1
ATOM 2346 C CA . PHE A 1 306 ? -4.505 9.625 -11.608 1.00 97.25 306 PHE A CA 1
ATOM 2347 C C . PHE A 1 306 ? -3.628 10.034 -10.440 1.00 97.25 306 PHE A C 1
ATOM 2349 O O . PHE A 1 306 ? -2.588 10.658 -10.666 1.00 97.25 306 PHE A O 1
ATOM 2356 N N . HIS A 1 307 ? -4.013 9.702 -9.210 1.00 96.06 307 HIS A N 1
ATOM 2357 C CA . HIS A 1 307 ? -3.219 10.065 -8.043 1.00 96.06 307 HIS A CA 1
ATOM 2358 C C . HIS A 1 307 ? -3.123 8.961 -7.000 1.00 96.06 307 HIS A C 1
ATOM 2360 O O . HIS A 1 307 ? -4.027 8.150 -6.819 1.00 96.06 307 HIS A O 1
ATOM 2366 N N . VAL A 1 308 ? -1.987 8.954 -6.306 1.00 95.88 308 VAL A N 1
ATOM 2367 C CA . VAL A 1 308 ? -1.745 8.126 -5.126 1.00 95.88 308 VAL A CA 1
ATOM 2368 C C . VAL A 1 308 ? -1.091 8.974 -4.041 1.00 95.88 308 VAL A C 1
ATOM 2370 O O . VAL A 1 308 ? -0.213 9.801 -4.308 1.00 95.88 308 VAL A O 1
ATOM 2373 N N . LYS A 1 309 ? -1.498 8.756 -2.789 1.00 93.25 309 LYS A N 1
ATOM 2374 C CA . LYS A 1 309 ? -0.923 9.431 -1.624 1.00 93.25 309 LYS A CA 1
ATOM 2375 C C . LYS A 1 309 ? 0.128 8.538 -0.973 1.00 93.25 309 LYS A C 1
ATOM 2377 O O . LYS A 1 309 ? -0.203 7.513 -0.384 1.00 93.25 309 LYS A O 1
ATOM 2382 N N . VAL A 1 310 ? 1.399 8.931 -1.042 1.00 91.06 310 VAL A N 1
ATOM 2383 C CA . VAL A 1 310 ? 2.526 8.155 -0.495 1.00 91.06 310 VAL A CA 1
ATOM 2384 C C . VAL A 1 310 ? 3.347 9.033 0.439 1.00 91.06 310 VAL A C 1
ATOM 2386 O O . VAL A 1 310 ? 3.783 10.111 0.054 1.00 91.06 310 VAL A O 1
ATOM 2389 N N . ALA A 1 311 ? 3.551 8.586 1.684 1.00 86.81 311 ALA A N 1
ATOM 2390 C CA . ALA A 1 311 ? 4.288 9.334 2.714 1.00 86.81 311 ALA A CA 1
ATOM 2391 C C . ALA A 1 311 ? 3.789 10.783 2.918 1.00 86.81 311 ALA A C 1
ATOM 2393 O O . ALA A 1 311 ? 4.561 11.696 3.202 1.00 86.81 311 ALA A O 1
ATOM 2394 N N . GLY A 1 312 ? 2.478 10.997 2.757 1.00 88.06 312 GLY A N 1
ATOM 2395 C CA . GLY A 1 312 ? 1.868 12.321 2.862 1.00 88.06 312 GLY A CA 1
ATOM 2396 C C . GLY A 1 312 ? 2.112 13.231 1.654 1.00 88.06 312 GLY A C 1
ATOM 2397 O O . GLY A 1 312 ? 1.832 14.415 1.755 1.00 88.06 312 GLY A O 1
ATOM 2398 N N . LEU A 1 313 ? 2.611 12.713 0.536 1.00 93.75 313 LEU A N 1
ATOM 2399 C CA . LEU A 1 313 ? 2.799 13.435 -0.723 1.00 93.75 313 LEU A CA 1
ATOM 2400 C C . LEU A 1 313 ? 1.798 12.925 -1.759 1.00 93.75 313 LEU A C 1
ATOM 2402 O O . LEU A 1 313 ? 1.457 11.741 -1.746 1.00 93.75 313 LEU A O 1
ATOM 2406 N N . LEU A 1 314 ? 1.346 13.798 -2.657 1.00 95.44 314 LEU A N 1
ATOM 2407 C CA . LEU A 1 314 ? 0.432 13.435 -3.742 1.00 95.44 314 LEU A CA 1
ATOM 2408 C C . LEU A 1 314 ? 1.238 13.235 -5.023 1.00 95.44 314 LEU A C 1
ATOM 2410 O O . LEU A 1 314 ? 1.754 14.201 -5.579 1.00 95.44 314 LEU A O 1
ATOM 2414 N N . PHE A 1 315 ? 1.355 11.989 -5.471 1.00 97.69 315 PHE A N 1
ATOM 2415 C CA . PHE A 1 315 ? 1.957 11.631 -6.753 1.00 97.69 315 PHE A CA 1
ATOM 2416 C C . PHE A 1 315 ? 0.863 11.587 -7.804 1.00 97.69 315 PHE A C 1
ATOM 2418 O O . PHE A 1 315 ? -0.119 10.870 -7.620 1.00 97.69 315 PHE A O 1
ATOM 2425 N N . VAL A 1 316 ? 1.029 12.343 -8.886 1.00 97.62 316 VAL A N 1
ATOM 2426 C CA . VAL A 1 316 ? -0.024 12.551 -9.878 1.00 97.62 316 VAL A CA 1
ATOM 2427 C C . VAL A 1 316 ? 0.528 12.367 -11.282 1.00 97.62 316 VAL A C 1
ATOM 2429 O O . VAL A 1 316 ? 1.591 12.890 -11.619 1.00 97.62 316 VAL A O 1
ATOM 2432 N N . ALA A 1 317 ? -0.222 11.653 -12.114 1.00 97.25 317 ALA A N 1
ATOM 2433 C CA . ALA A 1 317 ? -0.023 11.603 -13.554 1.00 97.25 317 ALA A CA 1
ATOM 2434 C C . ALA A 1 317 ? -1.287 12.085 -14.264 1.00 97.25 317 ALA A C 1
ATOM 2436 O O . ALA A 1 317 ? -2.403 11.879 -13.780 1.00 97.25 317 ALA A O 1
ATOM 2437 N N . THR A 1 318 ? -1.113 12.707 -15.426 1.00 96.75 318 THR A N 1
ATOM 2438 C CA . THR A 1 318 ? -2.222 13.140 -16.276 1.00 96.75 318 THR A CA 1
ATOM 2439 C C . THR A 1 318 ? -2.087 12.595 -17.688 1.00 96.75 318 THR A C 1
ATOM 2441 O O . THR A 1 318 ? -0.980 12.408 -18.196 1.00 96.75 318 THR A O 1
ATOM 2444 N N . THR A 1 319 ? -3.217 12.338 -18.345 1.00 94.31 319 THR A N 1
ATOM 2445 C CA . THR A 1 319 ? -3.256 12.018 -19.779 1.00 94.31 319 THR A CA 1
ATOM 2446 C C . THR A 1 319 ? -4.572 12.463 -20.410 1.00 94.31 319 THR A C 1
ATOM 2448 O O . THR A 1 319 ? -5.606 12.521 -19.747 1.00 94.31 319 THR A O 1
ATOM 2451 N N . ARG A 1 320 ? -4.549 12.766 -21.710 1.00 90.25 320 ARG A N 1
ATOM 2452 C CA . ARG A 1 320 ? -5.757 12.956 -22.538 1.00 90.25 320 ARG A CA 1
ATOM 2453 C C . ARG A 1 320 ? -6.223 11.670 -23.220 1.00 90.25 320 ARG A C 1
ATOM 2455 O O . ARG A 1 320 ? -7.269 11.648 -23.861 1.00 90.25 320 ARG A O 1
ATOM 2462 N N . THR A 1 321 ? -5.425 10.610 -23.134 1.00 85.75 321 THR A N 1
ATOM 2463 C CA . THR A 1 321 ? -5.713 9.331 -23.785 1.00 85.75 321 THR A CA 1
ATOM 2464 C C . THR A 1 321 ? -6.422 8.378 -22.830 1.00 85.75 321 THR A C 1
ATOM 2466 O O . THR A 1 321 ? -6.344 8.524 -21.608 1.00 85.75 321 THR A O 1
ATOM 2469 N N . ASN A 1 322 ? -7.141 7.410 -23.395 1.00 82.38 322 ASN A N 1
ATOM 2470 C CA . ASN A 1 322 ? -7.780 6.355 -22.623 1.00 82.38 322 ASN A CA 1
ATOM 2471 C C . ASN A 1 322 ? -6.747 5.265 -22.297 1.00 82.38 322 ASN A C 1
ATOM 2473 O O . ASN A 1 322 ? -6.371 4.490 -23.175 1.00 82.38 322 ASN A O 1
ATOM 2477 N N . ILE A 1 323 ? -6.278 5.238 -21.050 1.00 83.88 323 ILE A N 1
ATOM 2478 C CA . ILE A 1 323 ? -5.302 4.269 -20.539 1.00 83.88 323 ILE A CA 1
ATOM 2479 C C . ILE A 1 323 ? -5.930 3.531 -19.357 1.00 83.88 323 ILE A C 1
ATOM 2481 O O . ILE A 1 323 ? -6.663 4.131 -18.572 1.00 83.88 323 ILE A O 1
ATOM 2485 N N . ALA A 1 324 ? -5.609 2.241 -19.208 1.00 84.62 324 ALA A N 1
ATOM 2486 C CA . ALA A 1 324 ? -6.014 1.443 -18.056 1.00 84.62 324 ALA A CA 1
ATOM 2487 C C . ALA A 1 324 ? -5.595 2.131 -16.737 1.00 84.62 324 ALA A C 1
ATOM 2489 O O . ALA A 1 324 ? -4.395 2.292 -16.491 1.00 84.62 324 ALA A O 1
ATOM 2490 N N . PRO A 1 325 ? -6.543 2.512 -15.860 1.00 90.12 325 PRO A N 1
ATOM 2491 C CA . PRO A 1 325 ? -6.202 3.249 -14.647 1.00 90.12 325 PRO A CA 1
ATOM 2492 C C . PRO A 1 325 ? -5.314 2.471 -13.678 1.00 90.12 325 PRO A C 1
ATOM 2494 O O . PRO A 1 325 ? -4.416 3.046 -13.069 1.00 90.12 325 PRO A O 1
ATOM 2497 N N . SER A 1 326 ? -5.509 1.154 -13.588 1.00 87.81 326 SER A N 1
ATOM 2498 C CA . SER A 1 326 ? -4.687 0.262 -12.764 1.00 87.81 326 SER A CA 1
ATOM 2499 C C . SER A 1 326 ? -3.199 0.343 -13.115 1.00 87.81 326 SER A C 1
ATOM 2501 O O . SER A 1 326 ? -2.361 0.346 -12.218 1.00 87.81 326 SER A O 1
ATOM 2503 N N . LEU A 1 327 ? -2.871 0.479 -14.403 1.00 87.88 327 LEU A N 1
ATOM 2504 C CA . LEU A 1 327 ? -1.495 0.580 -14.881 1.00 87.88 327 LEU A CA 1
ATOM 2505 C C . LEU A 1 327 ? -0.818 1.869 -14.405 1.00 87.88 327 LEU A C 1
ATOM 2507 O O . LEU A 1 327 ? 0.319 1.833 -13.942 1.00 87.88 327 LEU A O 1
ATOM 2511 N N . ILE A 1 328 ? -1.518 3.004 -14.494 1.00 93.75 328 ILE A N 1
ATOM 2512 C CA . ILE A 1 328 ? -0.974 4.293 -14.054 1.00 93.75 328 ILE A CA 1
ATOM 2513 C C . ILE A 1 328 ? -0.868 4.345 -12.528 1.00 93.75 328 ILE A C 1
ATOM 2515 O O . ILE A 1 328 ? 0.137 4.822 -12.008 1.00 93.75 328 ILE A O 1
ATOM 2519 N N . LEU A 1 329 ? -1.860 3.826 -11.800 1.00 94.50 329 LEU A N 1
ATOM 2520 C CA . LEU A 1 329 ? -1.822 3.785 -10.336 1.00 94.50 329 LEU A CA 1
ATOM 2521 C C . LEU A 1 329 ? -0.659 2.923 -9.820 1.00 94.50 329 LEU A C 1
ATOM 2523 O O . LEU A 1 329 ? 0.069 3.366 -8.930 1.00 94.50 329 LEU A O 1
ATOM 2527 N N . GLU A 1 330 ? -0.432 1.743 -10.405 1.00 89.38 330 GLU A N 1
ATOM 2528 C CA . GLU A 1 330 ? 0.719 0.898 -10.060 1.00 89.38 330 GLU A CA 1
ATOM 2529 C C . GLU A 1 330 ? 2.042 1.579 -10.429 1.00 89.38 330 GLU A C 1
ATOM 2531 O O . GLU A 1 330 ? 2.972 1.613 -9.622 1.00 89.38 330 GLU A O 1
ATOM 2536 N N . LEU A 1 331 ? 2.119 2.208 -11.607 1.00 92.38 331 LEU A N 1
ATOM 2537 C CA . LEU A 1 331 ? 3.300 2.962 -12.021 1.00 92.38 331 LEU A CA 1
ATOM 2538 C C . LEU A 1 331 ? 3.633 4.093 -11.039 1.00 92.38 331 LEU A C 1
ATOM 2540 O O . LEU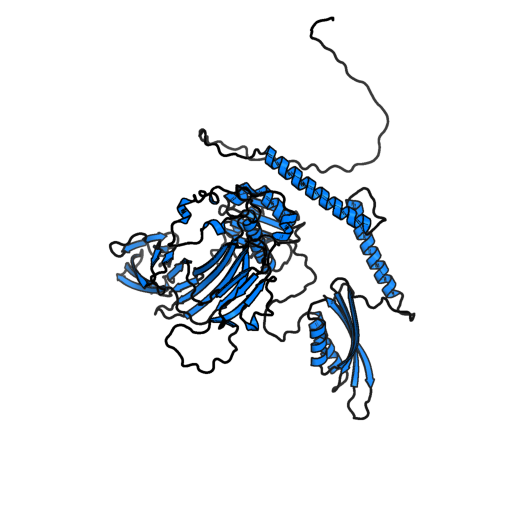 A 1 331 ? 4.794 4.249 -10.668 1.00 92.38 331 LEU A O 1
ATOM 2544 N N . LEU A 1 332 ? 2.643 4.872 -10.595 1.00 96.25 332 LEU A N 1
ATOM 2545 C CA . LEU A 1 332 ? 2.854 5.948 -9.624 1.00 96.25 332 LEU A CA 1
ATOM 2546 C C . LEU A 1 332 ? 3.381 5.402 -8.290 1.00 96.25 332 LEU A C 1
ATOM 2548 O O . LEU A 1 332 ? 4.331 5.958 -7.731 1.00 96.25 332 LEU A O 1
ATOM 2552 N N . GLN A 1 333 ? 2.821 4.289 -7.801 1.00 92.94 333 GLN A N 1
ATOM 2553 C CA . GLN A 1 333 ? 3.342 3.616 -6.609 1.00 92.94 333 GLN A CA 1
ATOM 2554 C C . GLN A 1 333 ? 4.779 3.130 -6.820 1.00 92.94 333 GLN A C 1
ATOM 2556 O O . GLN A 1 333 ? 5.624 3.301 -5.937 1.00 92.94 333 GLN A O 1
ATOM 2561 N N . ARG A 1 334 ? 5.080 2.554 -7.988 1.00 90.62 334 ARG A N 1
ATOM 2562 C CA . ARG A 1 334 ? 6.415 2.062 -8.329 1.00 90.62 334 ARG A CA 1
ATOM 2563 C C . ARG A 1 334 ? 7.432 3.198 -8.420 1.00 90.62 334 ARG A C 1
ATOM 2565 O O . ARG A 1 334 ? 8.509 3.065 -7.848 1.00 90.62 334 ARG A O 1
ATOM 2572 N N . ILE A 1 335 ? 7.090 4.325 -9.046 1.00 94.31 335 ILE A N 1
ATOM 2573 C CA . ILE A 1 335 ? 7.935 5.530 -9.097 1.00 94.31 335 ILE A CA 1
ATOM 2574 C C . ILE A 1 335 ? 8.221 6.040 -7.682 1.00 94.31 335 ILE A C 1
ATOM 2576 O O . ILE A 1 335 ? 9.375 6.311 -7.352 1.00 94.31 335 ILE A O 1
ATOM 2580 N N . ALA A 1 336 ? 7.205 6.116 -6.816 1.00 94.31 336 ALA A N 1
ATOM 2581 C CA . ALA A 1 336 ? 7.399 6.530 -5.428 1.00 94.31 336 ALA A CA 1
ATOM 2582 C C . ALA A 1 336 ? 8.350 5.584 -4.665 1.00 94.31 336 ALA A C 1
ATOM 2584 O O . ALA A 1 336 ? 9.189 6.057 -3.895 1.00 94.31 336 ALA A O 1
ATOM 2585 N N . ARG A 1 337 ? 8.269 4.264 -4.903 1.00 90.31 337 ARG A N 1
ATOM 2586 C CA . ARG A 1 337 ? 9.201 3.271 -4.333 1.00 90.31 337 ARG A CA 1
ATOM 2587 C C . ARG A 1 337 ? 10.622 3.431 -4.872 1.00 90.31 337 ARG A C 1
ATOM 2589 O O . ARG A 1 337 ? 11.540 3.509 -4.070 1.00 90.31 337 ARG A O 1
ATOM 2596 N N . VAL A 1 338 ? 10.803 3.574 -6.187 1.00 91.38 338 VAL A N 1
ATOM 2597 C CA . VAL A 1 338 ? 12.127 3.806 -6.799 1.00 91.38 338 VAL A CA 1
ATOM 2598 C C . VAL A 1 338 ? 12.765 5.074 -6.231 1.00 91.38 338 VAL A C 1
ATOM 2600 O O . VAL A 1 338 ? 13.914 5.049 -5.800 1.00 91.38 338 VAL A O 1
ATOM 2603 N N . ILE A 1 339 ? 12.018 6.179 -6.149 1.00 93.00 339 ILE A N 1
ATOM 2604 C CA . ILE A 1 339 ? 12.526 7.416 -5.545 1.00 93.00 339 ILE A CA 1
ATOM 2605 C C . ILE A 1 339 ? 12.911 7.171 -4.082 1.00 93.00 339 ILE A C 1
ATOM 2607 O O . ILE A 1 339 ? 14.006 7.547 -3.672 1.00 93.00 339 ILE A O 1
ATOM 2611 N N . LYS A 1 340 ? 12.063 6.500 -3.295 1.00 90.06 340 LYS A N 1
ATOM 2612 C CA . LYS A 1 340 ? 12.385 6.148 -1.906 1.00 90.06 340 LYS A CA 1
ATOM 2613 C C . LYS A 1 340 ? 13.664 5.310 -1.804 1.00 90.06 340 LYS A C 1
ATOM 2615 O O . LYS A 1 340 ? 14.487 5.610 -0.950 1.00 90.06 340 LYS A O 1
ATOM 2620 N N . ASP A 1 341 ? 13.861 4.319 -2.667 1.00 87.81 341 ASP A N 1
ATOM 2621 C CA . ASP A 1 341 ? 15.050 3.459 -2.666 1.00 87.81 341 ASP A CA 1
ATOM 2622 C C . ASP A 1 341 ? 16.333 4.248 -2.971 1.00 87.81 341 ASP A C 1
ATOM 2624 O O . ASP A 1 341 ? 17.377 4.018 -2.354 1.00 87.81 341 ASP A O 1
ATOM 2628 N N . TYR A 1 342 ? 16.267 5.226 -3.877 1.00 88.81 342 TYR A N 1
ATOM 2629 C CA . TYR A 1 342 ? 17.398 6.105 -4.183 1.00 88.81 342 TYR A CA 1
ATOM 2630 C C . TYR A 1 342 ? 17.656 7.143 -3.089 1.00 88.81 342 TYR A C 1
ATOM 2632 O O . TYR A 1 342 ? 18.814 7.390 -2.754 1.00 88.81 342 TYR A O 1
ATOM 2640 N N . LEU A 1 343 ? 16.614 7.735 -2.504 1.00 88.56 343 LEU A N 1
ATOM 2641 C CA . LEU A 1 343 ? 16.746 8.767 -1.469 1.00 88.56 343 LEU A CA 1
ATOM 2642 C C . LEU A 1 343 ? 16.967 8.191 -0.060 1.00 88.56 343 LEU A C 1
ATOM 2644 O O . LEU A 1 343 ? 17.447 8.887 0.832 1.00 88.56 343 LEU A O 1
ATOM 2648 N N . GLY A 1 344 ? 16.606 6.927 0.157 1.00 83.62 344 GLY A N 1
ATOM 2649 C CA . GLY A 1 344 ? 16.531 6.260 1.456 1.00 83.62 344 GLY A CA 1
ATOM 2650 C C . GLY A 1 344 ? 15.251 6.589 2.231 1.00 83.62 344 GLY A C 1
ATOM 2651 O O . GLY A 1 344 ? 14.557 5.690 2.697 1.00 83.62 344 GLY A O 1
ATOM 2652 N N . ILE A 1 345 ? 14.908 7.873 2.358 1.00 85.31 345 ILE A N 1
ATOM 2653 C CA . ILE A 1 345 ? 13.658 8.342 2.978 1.00 85.31 345 ILE A CA 1
ATOM 2654 C C . ILE A 1 345 ? 12.836 9.078 1.929 1.00 85.31 345 ILE A C 1
ATOM 2656 O O . ILE A 1 345 ? 13.384 9.878 1.178 1.00 85.31 345 ILE A O 1
ATOM 2660 N N . LEU A 1 346 ? 11.520 8.853 1.930 1.00 89.50 346 LEU A N 1
ATOM 2661 C CA . LEU A 1 346 ? 10.572 9.632 1.140 1.00 89.50 346 LEU A CA 1
ATOM 2662 C C . LEU A 1 346 ? 9.739 10.535 2.056 1.00 89.50 346 LEU A C 1
ATOM 2664 O O . LEU A 1 346 ? 8.879 10.067 2.797 1.00 89.50 346 LEU A O 1
ATOM 2668 N N . ASN A 1 347 ? 10.020 11.830 2.007 1.00 90.69 347 ASN A N 1
ATOM 2669 C CA . ASN A 1 347 ? 9.252 12.918 2.613 1.00 90.69 347 ASN A CA 1
ATOM 2670 C C . ASN A 1 347 ? 9.487 14.226 1.829 1.00 90.69 347 ASN A C 1
ATOM 2672 O O . ASN A 1 347 ? 10.314 14.276 0.915 1.00 90.69 347 ASN A O 1
ATOM 2676 N N . GLU A 1 348 ? 8.779 15.295 2.187 1.00 89.88 348 GLU A N 1
ATOM 2677 C CA . GLU A 1 348 ? 8.889 16.579 1.485 1.00 89.88 348 GLU A CA 1
ATOM 2678 C C . GLU A 1 348 ? 10.322 17.143 1.469 1.00 89.88 348 GLU A C 1
ATOM 2680 O O . GLU A 1 348 ? 10.817 17.531 0.411 1.00 89.88 348 GLU A O 1
ATOM 2685 N N . ASP A 1 349 ? 11.019 17.128 2.609 1.00 88.62 349 ASP A N 1
ATOM 2686 C CA . ASP A 1 349 ? 12.398 17.627 2.726 1.00 88.62 349 ASP A CA 1
ATOM 2687 C C . ASP A 1 349 ? 13.374 16.830 1.837 1.00 88.62 349 ASP A C 1
ATOM 2689 O O . ASP A 1 349 ? 14.227 17.402 1.158 1.00 88.62 349 ASP A O 1
ATOM 2693 N N . SER A 1 350 ? 13.202 15.506 1.769 1.00 90.25 350 SER A N 1
ATOM 2694 C CA . SER A 1 350 ? 14.044 14.599 0.978 1.00 90.25 350 SER A CA 1
ATOM 2695 C C . SER A 1 350 ? 13.932 14.850 -0.508 1.00 90.25 350 SER A C 1
ATOM 2697 O O . SER A 1 350 ? 14.957 14.935 -1.183 1.00 90.25 350 SER A O 1
ATOM 2699 N N . LEU A 1 351 ? 12.708 15.040 -1.001 1.00 91.38 351 LEU A N 1
ATOM 2700 C CA . LEU A 1 351 ? 12.452 15.352 -2.397 1.00 91.38 351 LEU A CA 1
ATOM 2701 C C . LEU A 1 351 ? 12.999 16.733 -2.750 1.00 91.38 351 LEU A C 1
ATOM 2703 O O . LEU A 1 351 ? 13.682 16.868 -3.761 1.00 91.38 351 LEU A O 1
ATOM 2707 N N . ARG A 1 352 ? 12.752 17.746 -1.906 1.00 91.00 352 ARG A N 1
ATOM 2708 C CA . ARG A 1 352 ? 13.216 19.120 -2.150 1.00 91.00 352 ARG A CA 1
ATOM 2709 C C . ARG A 1 352 ? 14.738 19.215 -2.183 1.00 91.00 352 ARG A C 1
ATOM 2711 O O . ARG A 1 352 ? 15.272 19.895 -3.050 1.00 91.00 352 ARG A O 1
ATOM 2718 N N . LYS A 1 353 ? 15.448 18.512 -1.297 1.00 89.12 353 LYS A N 1
ATOM 2719 C CA . LYS A 1 353 ? 16.923 18.481 -1.298 1.00 89.12 353 LYS A CA 1
ATOM 2720 C C . LYS A 1 353 ? 17.504 17.680 -2.464 1.00 89.12 353 LYS A C 1
ATOM 2722 O O . LYS A 1 353 ? 18.592 17.998 -2.928 1.00 89.12 353 LYS A O 1
ATOM 2727 N N . ASN A 1 354 ? 16.784 16.675 -2.959 1.00 89.81 354 ASN A N 1
ATOM 2728 C CA . ASN A 1 354 ? 17.259 15.762 -4.001 1.00 89.81 354 ASN A CA 1
ATOM 2729 C C . ASN A 1 354 ? 16.556 15.939 -5.356 1.00 89.81 354 ASN A C 1
ATOM 2731 O O . ASN A 1 354 ? 16.569 15.021 -6.174 1.00 89.81 354 ASN A O 1
ATOM 2735 N N . PHE A 1 355 ? 15.958 17.101 -5.631 1.00 88.62 355 PHE A N 1
ATOM 2736 C CA . PHE A 1 355 ? 15.135 17.305 -6.830 1.00 88.62 355 PHE A CA 1
ATOM 2737 C C . PHE A 1 355 ? 15.879 17.014 -8.145 1.00 88.62 355 PHE A C 1
ATOM 2739 O O . PHE A 1 355 ? 15.275 16.519 -9.091 1.00 88.62 355 PHE A O 1
ATOM 2746 N N . VAL A 1 356 ? 17.194 17.260 -8.206 1.00 86.56 356 VAL A N 1
ATOM 2747 C CA . VAL A 1 356 ? 18.024 16.945 -9.384 1.00 86.56 356 VAL A CA 1
ATOM 2748 C C . VAL A 1 356 ? 18.073 15.440 -9.647 1.00 86.56 356 VAL A C 1
ATOM 2750 O O . VAL A 1 356 ? 17.840 15.012 -10.773 1.00 86.56 356 VAL A O 1
ATOM 2753 N N . LEU A 1 357 ? 18.319 14.643 -8.605 1.00 88.94 357 LEU A N 1
ATOM 2754 C CA . LEU A 1 357 ? 18.313 13.182 -8.684 1.00 88.94 357 LEU A CA 1
ATOM 2755 C C . LEU A 1 357 ? 16.919 12.659 -9.054 1.00 88.94 357 LEU A C 1
ATOM 2757 O O . LEU A 1 357 ? 16.791 11.767 -9.883 1.00 88.94 357 LEU A O 1
ATOM 2761 N N . VAL A 1 358 ? 15.862 13.248 -8.490 1.00 93.25 358 VAL A N 1
ATOM 2762 C CA . VAL A 1 358 ? 14.483 12.869 -8.827 1.00 93.25 358 VAL A CA 1
ATOM 2763 C C . VAL A 1 358 ? 14.175 13.146 -10.298 1.00 93.25 358 VAL A C 1
ATOM 2765 O O . VAL A 1 358 ? 13.584 12.300 -10.959 1.00 93.25 358 VAL A O 1
ATOM 2768 N N . TYR A 1 359 ? 14.598 14.288 -10.841 1.00 91.44 359 TYR A N 1
ATOM 2769 C CA . TYR A 1 359 ? 14.408 14.579 -12.261 1.00 91.44 359 TYR A CA 1
ATOM 2770 C C . TYR A 1 359 ? 15.225 13.666 -13.174 1.00 91.44 359 TYR A C 1
ATOM 2772 O O . TYR A 1 359 ? 14.712 13.250 -14.206 1.00 91.44 359 TYR A O 1
ATOM 2780 N N . GLU A 1 360 ? 16.449 13.311 -12.785 1.00 88.75 360 GLU A N 1
ATOM 2781 C CA . GLU A 1 360 ? 17.247 12.319 -13.510 1.00 88.75 360 GLU A CA 1
ATOM 2782 C C . GLU A 1 360 ? 16.553 10.949 -13.531 1.00 88.75 360 GLU A C 1
ATOM 2784 O O . GLU A 1 360 ? 16.461 10.325 -14.583 1.00 88.75 360 GLU A O 1
ATOM 2789 N N . LEU A 1 361 ? 15.993 10.511 -12.398 1.00 91.75 361 LEU A N 1
ATOM 2790 C CA . LEU A 1 361 ? 15.201 9.282 -12.326 1.00 91.75 361 LEU A CA 1
ATOM 2791 C C . LEU A 1 361 ? 13.972 9.350 -13.238 1.00 91.75 361 LEU A C 1
ATOM 2793 O O . LEU A 1 361 ? 13.713 8.411 -13.981 1.00 91.75 361 LEU A O 1
ATOM 2797 N N . LEU A 1 362 ? 13.220 10.450 -13.205 1.00 93.00 362 LEU A N 1
ATOM 2798 C CA . LEU A 1 362 ? 12.014 10.608 -14.021 1.00 93.00 362 LEU A CA 1
ATOM 2799 C C . LEU A 1 362 ? 12.301 10.618 -15.524 1.00 93.00 362 LEU A C 1
ATOM 2801 O O . LEU A 1 362 ? 11.495 10.075 -16.276 1.00 93.00 362 LEU A O 1
ATOM 2805 N N . ASP A 1 363 ? 13.418 11.209 -15.946 1.00 87.00 363 ASP A N 1
ATOM 2806 C CA . ASP A 1 363 ? 13.832 11.253 -17.353 1.00 87.00 363 ASP A CA 1
ATOM 2807 C C . ASP A 1 363 ? 14.281 9.872 -17.873 1.00 87.00 363 ASP A C 1
ATOM 2809 O O . ASP A 1 363 ? 14.186 9.610 -19.070 1.00 87.00 363 ASP A O 1
ATOM 2813 N N . GLU A 1 364 ? 14.763 8.982 -16.997 1.00 86.31 364 GLU A N 1
ATOM 2814 C CA . GLU A 1 364 ? 15.129 7.604 -17.364 1.00 86.31 364 GLU A CA 1
ATOM 2815 C C . GLU A 1 364 ? 13.954 6.618 -17.209 1.00 86.31 364 GLU A C 1
ATOM 2817 O O . GLU A 1 364 ? 13.889 5.616 -17.921 1.00 86.31 364 GLU A O 1
ATOM 2822 N N . VAL A 1 365 ? 12.997 6.891 -16.312 1.00 88.06 365 VAL A N 1
ATOM 2823 C CA . VAL A 1 365 ? 11.792 6.058 -16.139 1.00 88.06 365 VAL A CA 1
ATOM 2824 C C . VAL A 1 365 ? 10.756 6.339 -17.227 1.00 88.06 365 VAL A C 1
ATOM 2826 O O . VAL A 1 365 ? 10.125 5.401 -17.716 1.00 88.06 365 VAL A O 1
ATOM 2829 N N . ILE A 1 366 ? 10.559 7.606 -17.607 1.00 87.56 366 ILE A N 1
ATOM 2830 C CA . ILE A 1 366 ? 9.563 8.027 -18.598 1.00 87.56 366 ILE A CA 1
ATOM 2831 C C . ILE A 1 366 ? 10.248 8.885 -19.661 1.00 87.56 366 ILE A C 1
ATOM 2833 O O . ILE A 1 366 ? 10.766 9.959 -19.364 1.00 87.56 366 ILE A O 1
ATOM 2837 N N . ASP A 1 367 ? 10.155 8.459 -20.920 1.00 82.62 367 ASP A N 1
ATOM 2838 C CA . ASP A 1 367 ? 10.611 9.241 -22.069 1.00 82.62 367 ASP A CA 1
ATOM 2839 C C . ASP A 1 367 ? 9.428 9.573 -22.983 1.00 82.62 367 ASP A C 1
ATOM 2841 O O . ASP A 1 367 ? 8.710 8.687 -23.447 1.00 82.62 367 ASP A O 1
ATOM 2845 N N . PHE A 1 368 ? 9.195 10.866 -23.211 1.00 79.94 368 PHE A N 1
ATOM 2846 C CA . PHE A 1 368 ? 8.091 11.386 -24.030 1.00 79.94 368 PHE A CA 1
ATOM 2847 C C . PHE A 1 368 ? 6.700 10.807 -23.682 1.00 79.94 368 PHE A C 1
ATOM 2849 O O . PHE A 1 368 ? 5.831 10.623 -24.540 1.00 79.94 368 PHE A O 1
ATOM 2856 N N . GLY A 1 369 ? 6.486 10.521 -22.397 1.00 76.69 369 GLY A N 1
ATOM 2857 C CA . GLY A 1 369 ? 5.246 9.957 -21.871 1.00 76.69 369 GLY A CA 1
ATOM 2858 C C . GLY A 1 369 ? 5.208 8.434 -21.840 1.00 76.69 369 GLY A C 1
ATOM 2859 O O . GLY A 1 369 ? 4.283 7.888 -21.247 1.00 76.69 369 GLY A O 1
ATOM 2860 N N . TYR A 1 370 ? 6.213 7.764 -22.410 1.00 78.31 370 TYR A N 1
ATOM 2861 C CA . TYR A 1 370 ? 6.336 6.311 -22.463 1.00 78.31 370 TYR A CA 1
ATOM 2862 C C . TYR A 1 370 ? 7.223 5.779 -21.345 1.00 78.31 370 TYR A C 1
ATOM 2864 O O . TYR A 1 370 ? 8.384 6.174 -21.219 1.00 78.31 370 TYR A O 1
ATOM 2872 N N . VAL A 1 371 ? 6.693 4.834 -20.572 1.00 84.62 371 VAL A N 1
ATOM 2873 C CA . VAL A 1 371 ? 7.444 4.142 -19.519 1.00 84.62 371 VAL A CA 1
ATOM 2874 C C . VAL A 1 371 ? 8.526 3.267 -20.150 1.00 84.62 371 VAL A C 1
ATOM 2876 O O . VAL A 1 371 ? 8.221 2.432 -20.998 1.00 84.62 371 VAL A O 1
ATOM 2879 N N . GLN A 1 372 ? 9.776 3.459 -19.732 1.00 83.19 372 GLN A N 1
ATOM 2880 C CA . GLN A 1 372 ? 10.934 2.709 -20.219 1.00 83.19 372 GLN A CA 1
ATOM 2881 C C . GLN A 1 372 ? 11.312 1.589 -19.251 1.00 83.19 372 GLN A C 1
ATOM 2883 O O . GLN A 1 372 ? 11.266 0.412 -19.599 1.00 83.19 372 GLN A O 1
ATOM 2888 N N . THR A 1 373 ? 11.685 1.942 -18.019 1.00 82.44 373 THR A N 1
ATOM 2889 C CA . THR A 1 373 ? 12.076 0.972 -16.992 1.00 82.44 373 THR A CA 1
ATOM 2890 C C . THR A 1 373 ? 11.819 1.508 -15.592 1.00 82.44 373 THR A C 1
ATOM 2892 O O . THR A 1 373 ? 12.028 2.682 -15.307 1.00 82.44 373 THR A O 1
ATOM 2895 N N . THR A 1 374 ? 11.390 0.626 -14.695 1.00 86.75 374 THR A N 1
ATOM 2896 C CA . THR A 1 374 ? 11.183 0.911 -13.266 1.00 86.75 374 THR A CA 1
ATOM 2897 C C . THR A 1 374 ? 12.035 0.002 -12.375 1.00 86.75 374 THR A C 1
ATOM 2899 O O . THR A 1 374 ? 11.728 -0.198 -11.193 1.00 86.75 374 THR A O 1
ATOM 2902 N N . SER A 1 375 ? 13.066 -0.623 -12.952 1.00 83.19 375 SER A N 1
ATOM 2903 C CA . SER A 1 375 ? 14.023 -1.449 -12.218 1.00 83.19 375 SER A CA 1
ATOM 2904 C C . SER A 1 375 ? 15.132 -0.572 -11.645 1.00 83.19 375 SER A C 1
ATOM 2906 O O . SER A 1 375 ? 15.909 0.026 -12.391 1.00 83.19 375 SER A O 1
ATOM 2908 N N . THR A 1 376 ? 15.223 -0.527 -10.315 1.00 84.19 376 THR A N 1
ATOM 2909 C CA . THR A 1 376 ? 16.267 0.194 -9.572 1.00 84.19 376 THR A CA 1
ATOM 2910 C C . THR A 1 376 ? 17.666 -0.194 -10.059 1.00 84.19 376 THR A C 1
ATOM 2912 O O . THR A 1 376 ? 18.531 0.661 -10.200 1.00 84.19 376 THR A O 1
ATOM 2915 N N . GLU A 1 377 ? 17.893 -1.464 -10.389 1.00 79.38 377 GLU A N 1
ATOM 2916 C CA . GLU A 1 377 ? 19.193 -1.973 -10.846 1.00 79.38 377 GLU A CA 1
ATOM 2917 C C . GLU A 1 377 ? 19.601 -1.427 -12.205 1.00 79.38 377 GLU A C 1
ATOM 2919 O O . GLU A 1 377 ? 20.726 -0.965 -12.390 1.00 79.38 377 GLU A O 1
ATOM 2924 N N . VAL A 1 378 ? 18.666 -1.459 -13.152 1.00 82.00 378 VAL A N 1
ATOM 2925 C CA . VAL A 1 378 ? 18.893 -0.966 -14.509 1.00 82.00 378 VAL A CA 1
ATOM 2926 C C . VAL A 1 378 ? 19.160 0.537 -14.453 1.00 82.00 378 VAL A C 1
ATOM 2928 O O . VAL A 1 378 ? 20.141 1.017 -15.026 1.00 82.00 378 VAL A O 1
ATOM 2931 N N . LEU A 1 379 ? 18.360 1.265 -13.667 1.00 84.69 379 LEU A N 1
ATOM 2932 C CA . LEU A 1 379 ? 18.499 2.705 -13.464 1.00 84.69 379 LEU A CA 1
ATOM 2933 C C . LEU A 1 379 ? 19.844 3.096 -12.834 1.00 84.69 379 LEU A C 1
ATOM 2935 O O . LEU A 1 379 ? 20.372 4.155 -13.166 1.00 84.69 379 LEU A O 1
ATOM 2939 N N . LYS A 1 380 ? 20.467 2.262 -11.984 1.00 81.25 380 LYS A N 1
ATOM 2940 C CA . LYS A 1 380 ? 21.779 2.580 -11.373 1.00 81.25 380 LYS A CA 1
ATOM 2941 C C . LYS A 1 380 ? 22.867 2.849 -12.403 1.00 81.25 380 LYS A C 1
ATOM 2943 O O . LYS A 1 380 ? 23.783 3.613 -12.128 1.00 81.25 380 LYS A O 1
ATOM 2948 N N . SER A 1 381 ? 22.782 2.220 -13.572 1.00 77.50 381 SER A N 1
ATOM 2949 C CA . SER A 1 381 ? 23.754 2.430 -14.648 1.00 77.50 381 SER A CA 1
ATOM 2950 C C . SER A 1 381 ? 23.559 3.756 -15.400 1.00 77.50 381 SER A C 1
ATOM 2952 O O . SER A 1 381 ? 24.473 4.211 -16.093 1.00 77.50 381 SER A O 1
ATOM 2954 N N . TYR A 1 382 ? 22.391 4.389 -15.245 1.00 77.31 382 TYR A N 1
ATOM 2955 C CA . TYR A 1 382 ? 21.987 5.595 -15.970 1.00 77.31 382 TYR A CA 1
ATOM 2956 C C . TYR A 1 382 ? 21.866 6.842 -15.086 1.00 77.31 382 TYR A C 1
ATOM 2958 O O . TYR A 1 382 ? 21.880 7.950 -15.622 1.00 77.31 382 TYR A O 1
ATOM 2966 N N . VAL A 1 383 ? 21.804 6.660 -13.764 1.00 80.50 383 VAL A N 1
ATOM 2967 C CA . VAL A 1 383 ? 21.662 7.716 -12.754 1.00 80.50 383 VAL A CA 1
ATOM 2968 C C . VAL A 1 383 ? 23.008 7.996 -12.089 1.00 80.50 383 VAL A C 1
ATOM 2970 O O . VAL A 1 383 ? 23.624 7.093 -11.525 1.00 80.50 383 VAL A O 1
ATOM 2973 N N . PHE A 1 384 ? 23.459 9.250 -12.127 1.00 77.38 384 PHE A N 1
ATOM 2974 C CA . PHE A 1 384 ? 24.794 9.642 -11.661 1.00 77.38 384 PHE A CA 1
ATOM 2975 C C . PHE A 1 384 ? 24.785 10.504 -10.401 1.00 77.38 384 PHE A C 1
ATOM 2977 O O . PHE A 1 384 ? 25.815 10.602 -9.731 1.00 77.38 384 PHE A O 1
ATOM 2984 N N . ASN A 1 385 ? 23.669 11.162 -10.077 1.00 78.69 385 ASN A N 1
ATOM 2985 C CA . ASN A 1 385 ? 23.615 11.992 -8.881 1.00 78.69 385 ASN A CA 1
ATOM 2986 C C . ASN A 1 385 ? 23.552 11.130 -7.615 1.00 78.69 385 ASN A C 1
ATOM 2988 O O . ASN A 1 385 ? 22.681 10.277 -7.451 1.00 78.69 385 ASN A O 1
ATOM 2992 N N . GLU A 1 386 ? 24.470 11.385 -6.686 1.00 78.94 386 GLU A N 1
ATOM 2993 C CA . GLU A 1 386 ? 24.422 10.762 -5.367 1.00 78.94 386 GLU A CA 1
ATOM 2994 C C . GLU A 1 386 ? 23.341 11.418 -4.494 1.00 78.94 386 GLU A C 1
ATOM 2996 O O . GLU A 1 386 ? 23.169 12.643 -4.534 1.00 78.94 386 GLU A O 1
ATOM 3001 N N . PRO A 1 387 ? 22.630 10.629 -3.672 1.00 82.69 387 PRO A N 1
ATOM 3002 C CA . PRO A 1 387 ? 21.600 11.152 -2.790 1.00 82.69 387 PRO A CA 1
ATOM 3003 C C . PRO A 1 387 ? 22.212 11.965 -1.646 1.00 82.69 387 PRO A C 1
ATOM 3005 O O . PRO A 1 387 ? 23.116 11.527 -0.930 1.00 82.69 387 PRO A O 1
ATOM 3008 N N . ILE A 1 388 ? 21.654 13.146 -1.421 1.00 82.06 388 ILE A N 1
ATOM 3009 C CA . ILE A 1 388 ? 21.879 13.959 -0.235 1.00 82.06 388 ILE A CA 1
ATOM 3010 C C . ILE A 1 388 ? 21.098 13.327 0.917 1.00 82.06 388 ILE A C 1
ATOM 3012 O O . ILE A 1 388 ? 19.875 13.454 1.021 1.00 82.06 388 ILE A O 1
ATOM 3016 N N . VAL A 1 389 ? 21.834 12.639 1.787 1.00 74.19 389 VAL A N 1
ATOM 3017 C CA . VAL A 1 389 ? 21.307 12.023 3.006 1.00 74.19 389 VAL A CA 1
ATOM 3018 C C . VAL A 1 389 ? 20.903 13.121 3.993 1.00 74.19 389 VAL A C 1
ATOM 3020 O O . VAL A 1 389 ? 21.728 13.944 4.386 1.00 74.19 389 VAL A O 1
ATOM 3023 N N . ILE A 1 390 ? 19.637 13.134 4.403 1.00 69.31 390 ILE A N 1
ATOM 3024 C CA . ILE A 1 390 ? 19.111 14.084 5.395 1.00 69.31 390 ILE A CA 1
ATOM 3025 C C . ILE A 1 390 ? 19.501 13.634 6.802 1.00 69.31 390 ILE A C 1
ATOM 3027 O O . ILE A 1 390 ? 19.548 12.436 7.064 1.00 69.31 390 ILE A O 1
ATOM 3031 N N . ASP A 1 391 ? 19.708 14.571 7.731 1.00 55.25 391 ASP A N 1
ATOM 3032 C CA . ASP A 1 391 ? 20.077 14.278 9.127 1.00 55.25 391 ASP A CA 1
ATOM 3033 C C . ASP A 1 391 ? 19.095 13.357 9.874 1.00 55.25 391 ASP A C 1
ATOM 3035 O O . ASP A 1 391 ? 19.509 12.647 10.781 1.00 55.25 391 ASP A O 1
ATOM 3039 N N . ALA A 1 392 ? 17.830 13.242 9.452 1.00 50.19 392 ALA A N 1
ATOM 3040 C CA . ALA A 1 392 ? 16.912 12.217 9.969 1.00 50.19 392 ALA A CA 1
ATOM 3041 C C . ALA A 1 392 ? 17.400 10.768 9.718 1.00 50.19 392 ALA A C 1
ATOM 3043 O O . ALA A 1 392 ? 16.946 9.839 10.381 1.00 50.19 392 ALA A O 1
ATOM 3044 N N . ALA A 1 393 ? 18.332 10.577 8.779 1.00 43.50 393 ALA A N 1
ATOM 3045 C CA . ALA A 1 393 ? 19.044 9.329 8.508 1.00 43.50 393 ALA A CA 1
ATOM 3046 C C . ALA A 1 393 ? 20.452 9.272 9.149 1.00 43.50 393 ALA A C 1
ATOM 3048 O O . ALA A 1 393 ? 21.119 8.242 9.044 1.00 43.50 393 ALA A O 1
ATOM 3049 N N . ARG A 1 394 ? 20.921 10.337 9.820 1.00 43.31 394 ARG A N 1
ATOM 3050 C CA . ARG A 1 394 ? 22.196 10.375 10.556 1.00 43.31 394 ARG A CA 1
ATOM 3051 C C . ARG A 1 394 ? 21.937 10.345 12.064 1.00 43.31 394 ARG A C 1
ATOM 3053 O O . ARG A 1 394 ? 21.629 11.355 12.681 1.00 43.31 394 ARG A O 1
ATOM 3060 N N . LEU A 1 395 ? 22.116 9.177 12.676 1.00 41.53 395 LEU A N 1
ATOM 3061 C CA . LEU A 1 395 ? 22.176 9.008 14.134 1.00 41.53 395 LEU A CA 1
ATOM 3062 C C . LEU A 1 395 ? 23.420 8.177 14.509 1.00 41.53 395 LEU A C 1
ATOM 3064 O O . LEU A 1 395 ? 23.986 7.519 13.632 1.00 41.53 395 LEU A O 1
ATOM 3068 N N . PRO A 1 396 ? 23.914 8.290 15.761 1.00 32.78 396 PRO A N 1
ATOM 3069 C CA . PRO A 1 396 ? 25.340 8.246 16.069 1.00 32.78 396 PRO A CA 1
ATOM 3070 C C . PRO A 1 396 ? 25.970 6.896 15.750 1.00 32.78 396 PRO A C 1
ATOM 3072 O O . PRO A 1 396 ? 25.344 5.847 15.911 1.00 32.78 396 PRO A O 1
ATOM 3075 N N . SER A 1 397 ? 27.237 6.932 15.329 1.00 35.72 397 SER A N 1
ATOM 3076 C CA . SER A 1 397 ? 28.040 5.727 15.175 1.00 35.72 397 SER A CA 1
ATOM 3077 C C . SER A 1 397 ? 27.991 4.929 16.479 1.00 35.72 397 SER A C 1
ATOM 3079 O O . SER A 1 397 ? 28.321 5.416 17.561 1.00 35.72 397 SER A O 1
ATOM 3081 N N . LEU A 1 398 ? 27.517 3.690 16.377 1.00 41.34 398 LEU A N 1
ATOM 3082 C CA . LEU A 1 398 ? 27.523 2.744 17.481 1.00 41.34 398 LEU A CA 1
ATOM 3083 C C . LEU A 1 398 ? 28.983 2.503 17.879 1.00 41.34 398 LEU A C 1
ATOM 3085 O O . LEU A 1 398 ? 29.728 1.826 17.173 1.00 41.34 398 LEU A O 1
ATOM 3089 N N . GLY A 1 399 ? 29.402 3.095 18.998 1.00 35.19 399 GLY A N 1
ATOM 3090 C CA . GLY A 1 399 ? 30.708 2.829 19.585 1.00 35.19 399 GLY A CA 1
ATOM 3091 C C . GLY A 1 399 ? 30.841 1.350 19.990 1.00 35.19 399 GLY A C 1
ATOM 3092 O O . GLY A 1 399 ? 29.823 0.694 20.261 1.00 35.19 399 GLY A O 1
ATOM 3093 N N . PRO A 1 400 ? 32.075 0.822 20.105 1.00 38.50 400 PRO A N 1
ATOM 3094 C CA . PRO A 1 400 ? 32.340 -0.581 20.452 1.00 38.50 400 PRO A CA 1
ATOM 3095 C C . PRO A 1 400 ? 31.659 -1.051 21.749 1.00 38.50 400 PRO A C 1
ATOM 3097 O O . PRO A 1 400 ? 31.373 -2.234 21.906 1.00 38.50 400 PRO A O 1
ATOM 3100 N N . ALA A 1 401 ? 31.338 -0.129 22.663 1.00 33.66 401 ALA A N 1
ATOM 3101 C CA . ALA A 1 401 ? 30.681 -0.413 23.938 1.00 33.66 401 ALA A CA 1
ATOM 3102 C C . ALA A 1 401 ? 29.205 -0.851 23.815 1.00 33.66 401 ALA A C 1
ATOM 3104 O O . ALA A 1 401 ? 28.686 -1.512 24.710 1.00 33.66 401 ALA A O 1
ATOM 3105 N N . SER A 1 402 ? 28.527 -0.554 22.699 1.00 37.91 402 SER A N 1
ATOM 3106 C CA . SER A 1 402 ? 27.144 -1.013 22.458 1.00 37.91 402 SER A CA 1
ATOM 3107 C C . SER A 1 402 ? 27.048 -2.503 22.084 1.00 37.91 402 SER A C 1
ATOM 3109 O O . SER A 1 402 ? 25.962 -3.080 22.106 1.00 37.91 402 SER A O 1
ATOM 3111 N N . MET A 1 403 ? 28.185 -3.150 21.794 1.00 37.78 403 MET A N 1
ATOM 3112 C CA . MET A 1 403 ? 28.265 -4.566 21.417 1.00 37.78 403 MET A CA 1
ATOM 3113 C C . MET A 1 403 ? 28.210 -5.537 22.611 1.00 37.78 403 MET A C 1
ATOM 3115 O O . MET A 1 403 ? 28.029 -6.733 22.397 1.00 37.78 403 MET A O 1
ATOM 3119 N N . PHE A 1 404 ? 28.321 -5.048 23.854 1.00 32.09 404 PHE A N 1
ATOM 3120 C CA . PHE A 1 404 ? 28.338 -5.884 25.067 1.00 32.09 404 PHE A CA 1
ATOM 3121 C C . PHE A 1 404 ? 26.966 -6.060 25.749 1.00 32.09 404 PHE A C 1
ATOM 3123 O O . PHE A 1 404 ? 26.859 -6.763 26.750 1.00 32.09 404 PHE A O 1
ATOM 3130 N N . MET A 1 405 ? 25.887 -5.494 25.199 1.00 32.81 405 MET A N 1
ATOM 3131 C CA . MET A 1 405 ? 24.517 -5.735 25.677 1.00 32.81 405 MET A CA 1
ATOM 3132 C C . MET A 1 405 ? 23.937 -6.991 25.006 1.00 32.81 405 MET A C 1
ATOM 3134 O O . MET A 1 405 ? 23.199 -6.929 24.023 1.00 32.81 405 MET A O 1
ATOM 3138 N N . GLN A 1 406 ? 24.280 -8.157 25.549 1.00 33.97 406 GLN A N 1
ATOM 3139 C CA . GLN A 1 406 ? 23.904 -9.493 25.065 1.00 33.97 406 GLN A CA 1
ATOM 3140 C C . GLN A 1 406 ? 22.420 -9.870 25.315 1.00 33.97 406 GLN A C 1
ATOM 3142 O O . GLN A 1 406 ? 22.101 -11.045 25.459 1.00 33.97 406 GLN A O 1
ATOM 3147 N N . GLY A 1 407 ? 21.501 -8.893 25.368 1.00 31.39 407 GLY A N 1
ATOM 3148 C CA . GLY A 1 407 ? 20.150 -9.094 25.919 1.00 31.39 407 GLY A CA 1
ATOM 3149 C C . GLY A 1 407 ? 18.945 -8.659 25.080 1.00 31.39 407 GLY A C 1
ATOM 3150 O O . GLY A 1 407 ? 17.836 -9.000 25.458 1.00 31.39 407 GLY A O 1
ATOM 3151 N N . ASN A 1 408 ? 19.089 -7.921 23.973 1.00 35.53 408 ASN A N 1
ATOM 3152 C CA . ASN A 1 408 ? 17.962 -7.627 23.068 1.00 35.53 408 ASN A CA 1
ATOM 3153 C C . ASN A 1 408 ? 18.470 -6.978 21.771 1.00 35.53 408 ASN A C 1
ATOM 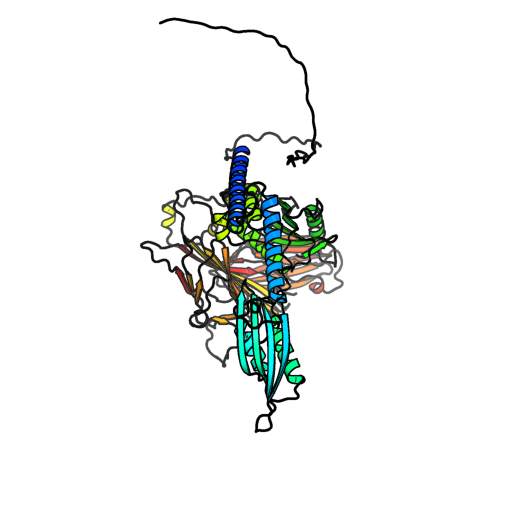3155 O O . ASN A 1 408 ? 18.539 -5.754 21.654 1.00 35.53 408 ASN A O 1
ATOM 3159 N N . LYS A 1 409 ? 18.814 -7.793 20.766 1.00 39.38 409 LYS A N 1
ATOM 3160 C CA . LYS A 1 409 ? 19.099 -7.309 19.404 1.00 39.38 409 LYS A CA 1
ATOM 3161 C C . LYS A 1 409 ? 17.788 -6.881 18.732 1.00 39.38 409 LYS A C 1
ATOM 3163 O O . LYS A 1 409 ? 17.225 -7.619 17.932 1.00 39.38 409 LYS A O 1
ATOM 3168 N N . ARG A 1 410 ? 17.265 -5.704 19.085 1.00 47.59 410 ARG A N 1
ATOM 3169 C CA . ARG A 1 410 ? 16.148 -5.090 18.350 1.00 47.59 410 ARG A CA 1
ATOM 3170 C C . ARG A 1 410 ? 16.674 -4.559 17.016 1.00 47.59 410 ARG A C 1
ATOM 3172 O O . ARG A 1 410 ? 17.720 -3.914 16.986 1.00 47.59 410 ARG A O 1
ATOM 3179 N N . MET A 1 411 ? 15.962 -4.852 15.926 1.00 45.56 411 MET A N 1
ATOM 3180 C CA . MET A 1 411 ? 16.270 -4.326 14.593 1.00 45.56 411 MET A CA 1
ATOM 3181 C C . MET A 1 411 ? 16.348 -2.786 14.666 1.00 45.56 411 MET A C 1
ATOM 3183 O O . MET A 1 411 ? 15.436 -2.169 15.227 1.00 45.56 411 MET A O 1
ATOM 3187 N N . PRO A 1 412 ? 17.403 -2.143 14.138 1.00 45.16 412 PRO A N 1
ATOM 3188 C CA . PRO A 1 412 ? 17.464 -0.689 14.079 1.00 45.16 412 PRO A CA 1
ATOM 3189 C C . PRO A 1 412 ? 16.320 -0.144 13.214 1.00 45.16 412 PRO A C 1
ATOM 3191 O O . PRO A 1 412 ? 16.172 -0.544 12.060 1.00 45.16 412 PRO A O 1
ATOM 3194 N N . GLY A 1 413 ? 15.539 0.813 13.727 1.00 46.38 413 GLY A N 1
ATOM 3195 C CA . GLY A 1 413 ? 14.510 1.511 12.934 1.00 46.38 413 GLY A CA 1
ATOM 3196 C C . GLY A 1 413 ? 15.068 2.252 11.703 1.00 46.38 413 GLY A C 1
ATOM 3197 O O . GLY A 1 413 ? 14.311 2.636 10.817 1.00 46.38 413 GLY A O 1
ATOM 3198 N N . THR A 1 414 ? 16.395 2.400 11.628 1.00 46.28 414 THR A N 1
ATOM 3199 C CA . THR A 1 414 ? 17.178 3.039 10.559 1.00 46.28 414 THR A CA 1
ATOM 3200 C C . THR A 1 414 ? 17.345 2.188 9.295 1.00 46.28 414 THR A C 1
ATOM 3202 O O . THR A 1 414 ? 17.762 2.703 8.262 1.00 46.28 414 THR A O 1
ATOM 3205 N N . ALA A 1 415 ? 16.990 0.899 9.315 1.00 46.84 415 ALA A N 1
ATOM 3206 C CA . ALA A 1 415 ? 17.010 0.060 8.111 1.00 46.84 415 ALA A CA 1
ATOM 3207 C C . ALA A 1 415 ? 16.005 0.524 7.037 1.00 46.84 415 ALA A C 1
ATOM 3209 O O . ALA A 1 415 ? 16.173 0.246 5.855 1.00 46.84 415 ALA A O 1
ATOM 3210 N N . ILE A 1 416 ? 14.965 1.260 7.444 1.00 49.97 416 ILE A N 1
ATOM 3211 C CA . ILE A 1 416 ? 13.915 1.780 6.556 1.00 49.97 416 ILE A CA 1
ATOM 3212 C C . ILE A 1 416 ? 14.408 2.996 5.752 1.00 49.97 416 ILE A C 1
ATOM 3214 O O . ILE A 1 416 ? 13.773 3.366 4.771 1.00 49.97 416 ILE A O 1
ATOM 3218 N N . THR A 1 417 ? 15.520 3.611 6.163 1.00 58.91 417 THR A N 1
ATOM 3219 C CA . THR A 1 417 ? 15.956 4.930 5.689 1.00 58.91 417 THR A CA 1
ATOM 3220 C C . THR A 1 417 ? 17.220 4.890 4.828 1.00 58.91 417 THR A C 1
ATOM 3222 O O . THR A 1 417 ? 17.785 5.941 4.524 1.00 58.91 417 THR A O 1
ATOM 3225 N N . LYS A 1 418 ? 17.717 3.696 4.475 1.00 68.88 418 LYS A N 1
ATOM 3226 C CA . LYS A 1 418 ? 18.988 3.528 3.760 1.00 68.88 418 LYS A CA 1
ATOM 3227 C C . LYS A 1 418 ? 18.777 3.560 2.250 1.00 68.88 418 LYS A C 1
ATOM 3229 O O . LYS A 1 418 ? 18.043 2.738 1.703 1.00 68.88 418 LYS A O 1
ATOM 3234 N N . SER A 1 419 ? 19.480 4.480 1.593 1.00 70.06 419 SER A N 1
ATOM 3235 C CA . SER A 1 419 ? 19.555 4.531 0.136 1.00 70.06 419 SER A CA 1
ATOM 3236 C C . SER A 1 419 ? 20.337 3.341 -0.416 1.00 70.06 419 SER A C 1
ATOM 3238 O O . SER A 1 419 ? 21.358 2.928 0.137 1.00 70.06 419 SER A O 1
ATOM 3240 N N . VAL A 1 420 ? 19.877 2.829 -1.552 1.00 73.06 420 VAL A N 1
ATOM 3241 C CA . VAL A 1 420 ? 20.516 1.746 -2.301 1.00 73.06 420 VAL A CA 1
ATOM 3242 C C . VAL A 1 420 ? 21.845 2.193 -2.950 1.00 73.06 420 VAL A C 1
ATOM 3244 O O . VAL A 1 420 ? 22.721 1.359 -3.212 1.00 73.06 420 VAL A O 1
ATOM 3247 N N . VAL A 1 421 ? 22.016 3.500 -3.186 1.00 72.69 421 VAL A N 1
ATOM 3248 C CA . VAL A 1 421 ? 23.180 4.096 -3.876 1.00 72.69 421 VAL A CA 1
ATOM 3249 C C . VAL A 1 421 ? 24.157 4.770 -2.904 1.00 72.69 421 VAL A C 1
ATOM 3251 O O . VAL A 1 421 ? 25.330 4.930 -3.231 1.00 72.69 421 VAL A O 1
ATOM 3254 N N . ALA A 1 422 ? 23.718 5.132 -1.695 1.00 64.50 422 ALA A N 1
ATOM 3255 C CA . ALA A 1 422 ? 24.585 5.798 -0.727 1.00 64.50 422 ALA A CA 1
ATOM 3256 C C . ALA A 1 422 ? 25.731 4.895 -0.231 1.00 64.50 422 ALA A C 1
ATOM 3258 O O . ALA A 1 422 ? 25.520 3.763 0.215 1.00 64.50 422 ALA A O 1
ATOM 3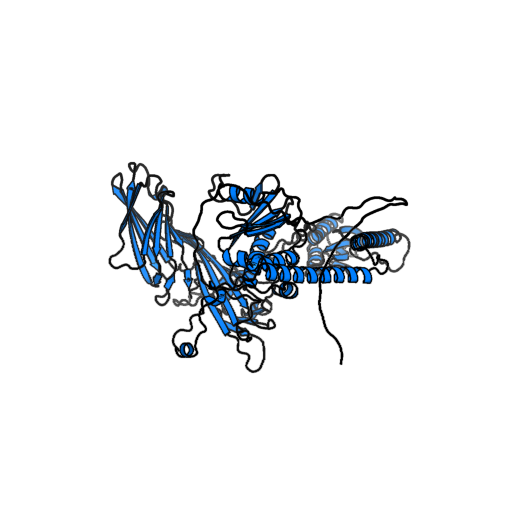259 N N . ASN A 1 423 ? 26.945 5.446 -0.237 1.00 60.16 423 ASN A N 1
ATOM 3260 C CA . ASN A 1 423 ? 28.115 4.841 0.391 1.00 60.16 423 ASN A CA 1
ATOM 3261 C C . ASN A 1 423 ? 28.165 5.209 1.884 1.00 60.16 423 ASN A C 1
ATOM 3263 O O . ASN A 1 423 ? 27.953 6.364 2.255 1.00 60.16 423 ASN A O 1
ATOM 3267 N N . GLU A 1 424 ? 28.456 4.236 2.754 1.00 58.53 424 GLU A N 1
ATOM 3268 C CA . GLU A 1 424 ? 28.644 4.510 4.185 1.00 58.53 424 GLU A CA 1
ATOM 3269 C C . GLU A 1 424 ? 29.963 5.275 4.431 1.00 58.53 424 GLU A C 1
ATOM 3271 O O . GLU A 1 424 ? 30.960 5.020 3.740 1.00 58.53 424 GLU A O 1
ATOM 3276 N N . PRO A 1 425 ? 30.013 6.189 5.424 1.00 47.28 425 PRO A N 1
ATOM 3277 C CA . PRO A 1 425 ? 31.248 6.872 5.800 1.00 47.28 425 PRO A CA 1
ATOM 3278 C C . PRO A 1 425 ? 32.287 5.834 6.251 1.00 47.28 425 PRO A C 1
ATOM 3280 O O . PRO A 1 425 ? 32.110 5.180 7.274 1.00 47.28 425 PRO A O 1
ATOM 3283 N N . GLY A 1 426 ? 33.353 5.650 5.468 1.00 54.47 426 GLY A N 1
ATOM 3284 C CA . GLY A 1 426 ? 34.388 4.635 5.717 1.00 54.47 426 GLY A CA 1
ATOM 3285 C C . GLY A 1 426 ? 34.516 3.551 4.640 1.00 54.47 426 GLY A C 1
ATOM 3286 O O . GLY A 1 426 ? 35.354 2.663 4.777 1.00 54.47 426 GLY A O 1
ATOM 3287 N N . GLY A 1 427 ? 33.722 3.601 3.564 1.00 54.81 427 GLY A N 1
ATOM 3288 C CA . GLY A 1 427 ? 33.950 2.817 2.339 1.00 54.81 427 GLY A CA 1
ATOM 3289 C C . GLY A 1 427 ? 33.619 1.320 2.419 1.00 54.81 427 GLY A C 1
ATOM 3290 O O . GLY A 1 427 ? 33.630 0.638 1.396 1.00 54.81 427 GLY A O 1
ATOM 3291 N N . ARG A 1 428 ? 33.277 0.786 3.599 1.00 56.84 428 ARG A N 1
ATOM 3292 C CA . ARG A 1 428 ? 32.758 -0.582 3.748 1.00 56.84 428 ARG A CA 1
ATOM 3293 C C . ARG A 1 428 ? 31.237 -0.575 3.659 1.00 56.84 428 ARG A C 1
ATOM 3295 O O . ARG A 1 428 ? 30.560 -0.111 4.567 1.00 56.84 428 ARG A O 1
ATOM 3302 N N . LYS A 1 429 ? 30.696 -1.129 2.572 1.00 67.75 429 LYS A N 1
ATOM 3303 C CA . LYS A 1 429 ? 29.254 -1.341 2.413 1.00 67.75 429 LYS A CA 1
ATOM 3304 C C . LYS A 1 429 ? 28.810 -2.470 3.345 1.00 67.75 429 LYS A C 1
ATOM 3306 O O . LYS A 1 429 ? 29.207 -3.618 3.157 1.00 67.75 429 LYS A O 1
ATOM 3311 N N . ARG A 1 430 ? 28.004 -2.153 4.360 1.00 74.81 430 ARG A N 1
ATOM 3312 C CA . ARG A 1 430 ? 27.385 -3.165 5.223 1.00 74.81 430 ARG A CA 1
ATOM 3313 C C . ARG A 1 430 ? 26.346 -3.954 4.423 1.00 74.81 430 ARG A C 1
ATOM 3315 O O . ARG A 1 430 ? 25.375 -3.367 3.941 1.00 74.81 430 ARG A O 1
ATOM 3322 N N . GLU A 1 431 ? 26.570 -5.258 4.274 1.00 82.38 431 GLU A N 1
ATOM 3323 C CA . GLU A 1 431 ? 25.666 -6.168 3.564 1.00 82.38 431 GLU A CA 1
ATOM 3324 C C . GLU A 1 431 ? 24.613 -6.730 4.512 1.00 82.38 431 GLU A C 1
ATOM 3326 O O . GLU A 1 431 ? 24.922 -7.443 5.473 1.00 82.38 431 GLU A O 1
ATOM 3331 N N . GLU A 1 432 ? 23.359 -6.395 4.232 1.00 86.56 432 GLU A N 1
ATOM 3332 C CA . GLU A 1 432 ? 22.220 -6.775 5.054 1.00 86.56 432 GLU A CA 1
ATOM 3333 C C . GLU A 1 432 ? 21.021 -7.119 4.178 1.00 86.56 432 GLU A C 1
ATOM 3335 O O . GLU A 1 432 ? 20.868 -6.599 3.069 1.00 86.56 432 GLU A O 1
ATOM 3340 N N . ILE A 1 433 ? 20.159 -7.977 4.709 1.00 88.62 433 ILE A N 1
ATOM 3341 C CA . ILE A 1 433 ? 18.865 -8.299 4.133 1.00 88.62 433 ILE A CA 1
ATOM 3342 C C . ILE A 1 433 ? 17.780 -8.250 5.203 1.00 88.62 433 ILE A C 1
ATOM 3344 O O . ILE A 1 433 ? 17.966 -8.731 6.326 1.00 88.62 433 ILE A O 1
ATOM 3348 N N . PHE A 1 434 ? 16.643 -7.679 4.829 1.00 90.62 434 PHE A N 1
ATOM 3349 C CA . PHE A 1 434 ? 15.468 -7.533 5.675 1.00 90.62 434 PHE A CA 1
ATOM 3350 C C . PHE A 1 434 ? 14.294 -8.265 5.033 1.00 90.62 434 PHE A C 1
ATOM 3352 O O . PHE A 1 434 ? 14.072 -8.132 3.830 1.00 90.62 434 PHE A O 1
ATOM 3359 N N . VAL A 1 435 ? 13.561 -9.033 5.833 1.00 93.38 435 VAL A N 1
ATOM 3360 C CA . VAL A 1 435 ? 12.318 -9.702 5.446 1.00 93.38 435 VAL A CA 1
ATOM 3361 C C . VAL A 1 435 ? 11.232 -9.280 6.426 1.00 93.38 435 VAL A C 1
ATOM 3363 O O . VAL A 1 435 ? 11.287 -9.582 7.619 1.00 93.38 435 VAL A O 1
ATOM 3366 N N . ASP A 1 436 ? 10.246 -8.568 5.912 1.00 92.69 436 ASP A N 1
ATOM 3367 C CA . ASP A 1 436 ? 9.142 -8.013 6.673 1.00 92.69 436 ASP A CA 1
ATOM 3368 C C . ASP A 1 436 ? 7.867 -8.754 6.286 1.00 92.69 436 ASP A C 1
ATOM 3370 O O . ASP A 1 436 ? 7.452 -8.716 5.132 1.00 92.69 436 ASP A O 1
ATOM 3374 N N . ILE A 1 437 ? 7.233 -9.418 7.244 1.00 95.12 437 ILE A N 1
ATOM 3375 C CA . ILE A 1 437 ? 5.905 -9.995 7.066 1.00 95.12 437 ILE A CA 1
ATOM 3376 C C . ILE A 1 437 ? 4.925 -8.961 7.604 1.00 95.12 437 ILE A C 1
ATOM 3378 O O . ILE A 1 437 ? 4.865 -8.733 8.815 1.00 95.12 437 ILE A O 1
ATOM 3382 N N . ILE A 1 438 ? 4.216 -8.292 6.702 1.00 95.19 438 ILE A N 1
ATOM 3383 C CA . ILE A 1 438 ? 3.278 -7.220 7.029 1.00 95.19 438 ILE A CA 1
ATOM 3384 C C . ILE A 1 438 ? 1.868 -7.742 6.793 1.00 95.19 438 ILE A C 1
ATOM 3386 O O . ILE A 1 438 ? 1.509 -8.047 5.662 1.00 95.19 438 ILE A O 1
ATOM 3390 N N . GLU A 1 439 ? 1.074 -7.821 7.854 1.00 96.44 439 GLU A N 1
ATOM 3391 C CA . GLU A 1 439 ? -0.328 -8.230 7.805 1.00 96.44 439 GLU A CA 1
ATOM 3392 C C . GLU A 1 439 ? -1.225 -7.042 8.104 1.00 96.44 439 GLU A C 1
ATOM 3394 O O . GLU A 1 439 ? -1.153 -6.432 9.174 1.00 96.44 439 GLU A O 1
ATOM 3399 N N . LYS A 1 440 ? -2.080 -6.716 7.145 1.00 96.38 440 LYS A N 1
ATOM 3400 C CA . LYS A 1 440 ? -3.130 -5.720 7.271 1.00 96.38 440 LYS A CA 1
ATOM 3401 C C . LYS A 1 440 ? -4.438 -6.441 7.542 1.00 96.38 440 LYS A C 1
ATOM 3403 O O . LYS A 1 440 ? -4.882 -7.235 6.723 1.00 96.38 440 LYS A O 1
ATOM 3408 N N . ILE A 1 441 ? -5.037 -6.182 8.698 1.00 96.00 441 ILE A N 1
ATOM 3409 C CA . ILE A 1 441 ? -6.235 -6.901 9.127 1.00 96.00 441 ILE A CA 1
ATOM 3410 C C . ILE A 1 441 ? -7.491 -6.048 9.017 1.00 96.00 441 ILE A C 1
ATOM 3412 O O . ILE A 1 441 ? -7.525 -4.892 9.451 1.00 96.00 441 ILE A O 1
ATOM 3416 N N . SER A 1 442 ? -8.528 -6.660 8.458 1.00 96.56 442 SER A N 1
ATOM 3417 C CA . SER A 1 442 ? -9.866 -6.106 8.320 1.00 96.56 442 SER A CA 1
ATOM 3418 C C . SER A 1 442 ? -10.830 -6.952 9.144 1.00 96.56 442 SER A C 1
ATOM 3420 O O . SER A 1 442 ? -11.008 -8.135 8.868 1.00 96.56 442 SER A O 1
ATOM 3422 N N . VAL A 1 443 ? -11.435 -6.372 10.179 1.00 96.00 443 VAL A N 1
ATOM 3423 C CA . VAL A 1 443 ? -12.382 -7.070 11.056 1.00 96.00 443 VAL A CA 1
ATOM 3424 C C . VAL A 1 443 ? -13.580 -6.173 11.331 1.00 96.00 443 VAL A C 1
ATOM 3426 O O . VAL A 1 443 ? -13.416 -5.033 11.765 1.00 96.00 443 VAL A O 1
ATOM 3429 N N . THR A 1 444 ? -14.786 -6.702 11.120 1.00 95.81 444 THR A N 1
ATOM 3430 C CA . THR A 1 444 ? -16.034 -6.041 11.526 1.00 95.81 444 THR A CA 1
ATOM 3431 C C . THR A 1 444 ? -16.703 -6.831 12.640 1.00 95.81 444 THR A C 1
ATOM 3433 O O . THR A 1 444 ? -17.061 -7.990 12.442 1.00 95.81 444 THR A O 1
ATOM 3436 N N . PHE A 1 445 ? -16.933 -6.204 13.790 1.00 95.25 445 PHE A N 1
ATOM 3437 C CA . PHE A 1 445 ? -17.721 -6.768 14.883 1.00 95.25 445 PHE A CA 1
ATOM 3438 C C . PHE A 1 445 ? -19.184 -6.316 14.791 1.00 95.25 445 PHE A C 1
ATOM 3440 O O . PHE A 1 445 ? -19.484 -5.176 14.431 1.00 95.25 445 PHE A O 1
ATOM 3447 N N . SER A 1 446 ? -20.100 -7.218 15.131 1.00 93.62 446 SER A N 1
ATOM 3448 C CA . SER A 1 446 ? -21.499 -6.909 15.451 1.00 93.62 446 SER A CA 1
ATOM 3449 C C . SER A 1 446 ? -21.606 -6.117 16.759 1.00 93.62 446 SER A C 1
ATOM 3451 O O . SER A 1 446 ? -20.667 -6.124 17.554 1.00 93.62 446 SER A O 1
ATOM 3453 N N . SER A 1 447 ? -22.774 -5.523 17.023 1.00 87.94 447 SER A N 1
ATOM 3454 C CA . SER A 1 447 ? -23.083 -4.852 18.299 1.00 87.94 447 SER A CA 1
ATOM 3455 C C . SER A 1 447 ? -22.977 -5.776 19.515 1.00 87.94 447 SER A C 1
ATOM 3457 O O . SER A 1 447 ? -22.600 -5.356 20.601 1.00 87.94 447 SER A O 1
ATOM 3459 N N . SER A 1 448 ? -23.215 -7.074 19.326 1.00 87.69 448 SER A N 1
ATOM 3460 C CA . SER A 1 448 ? -23.008 -8.119 20.339 1.00 87.69 448 SER A CA 1
ATOM 3461 C C . SER A 1 448 ? -21.551 -8.590 20.492 1.00 87.69 448 SER A C 1
ATOM 3463 O O . SER A 1 448 ? -21.270 -9.450 21.323 1.00 87.69 448 SER A O 1
ATOM 3465 N N . GLY A 1 449 ? -20.612 -8.091 19.681 1.00 85.75 449 GLY A N 1
ATOM 3466 C CA . GLY A 1 449 ? -19.192 -8.465 19.737 1.00 85.75 449 GLY A CA 1
ATOM 3467 C C . GLY A 1 449 ? -18.797 -9.723 18.944 1.00 85.75 449 GLY A C 1
ATOM 3468 O O . GLY A 1 449 ? -17.617 -10.094 18.934 1.00 85.75 449 GLY A O 1
ATOM 3469 N N . TYR A 1 450 ? -19.736 -10.370 18.240 1.00 90.81 450 TYR A N 1
ATOM 3470 C CA . TYR A 1 450 ? -19.425 -11.424 17.260 1.00 90.81 450 TYR A CA 1
ATOM 3471 C C . TYR A 1 450 ? -18.730 -10.849 16.029 1.00 90.81 450 TYR A C 1
ATOM 3473 O O . TYR A 1 450 ? -19.033 -9.730 15.619 1.00 90.81 450 TYR A O 1
ATOM 3481 N N . ILE A 1 451 ? -17.832 -11.625 15.429 1.00 92.00 451 ILE A N 1
ATOM 3482 C CA . ILE A 1 451 ? -17.120 -11.258 14.203 1.00 92.00 451 ILE A CA 1
ATOM 3483 C C . ILE A 1 451 ? -18.065 -11.497 13.018 1.00 92.00 451 ILE A C 1
ATOM 3485 O O . ILE A 1 451 ? -18.591 -12.592 12.867 1.00 92.00 451 ILE A O 1
ATOM 3489 N N . LEU A 1 452 ? -18.311 -10.464 12.212 1.00 93.00 452 LEU A N 1
ATOM 3490 C CA . LEU A 1 452 ? -19.127 -10.532 10.994 1.00 93.00 452 LEU A CA 1
ATOM 3491 C C . LEU A 1 452 ? -18.265 -10.781 9.758 1.00 93.00 452 LEU A C 1
ATOM 3493 O O . LEU A 1 452 ? -18.631 -11.564 8.888 1.00 93.00 452 LEU A O 1
ATOM 3497 N N . THR A 1 453 ? -17.131 -10.088 9.674 1.00 93.06 453 THR A N 1
ATOM 3498 C CA . THR A 1 453 ? -16.145 -10.251 8.604 1.00 93.06 453 THR A CA 1
ATOM 3499 C C . THR A 1 453 ? -14.748 -10.223 9.201 1.00 93.06 453 THR A C 1
ATOM 3501 O O . THR A 1 453 ? -14.495 -9.489 10.160 1.00 93.06 453 THR A O 1
ATOM 3504 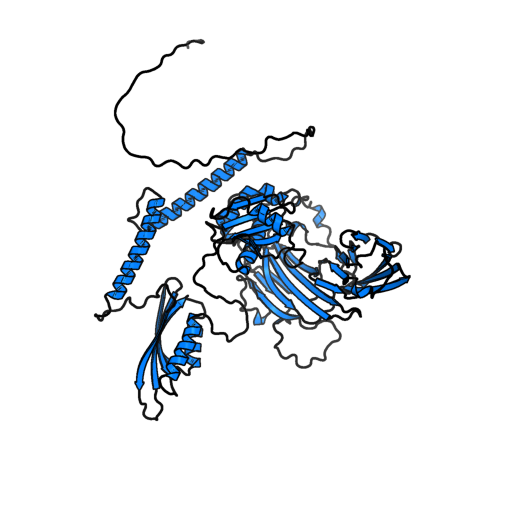N N . SER A 1 454 ? -13.860 -11.044 8.647 1.00 93.69 454 SER A N 1
ATOM 3505 C CA . SER A 1 454 ? -12.475 -11.188 9.082 1.00 93.69 454 SER A CA 1
ATOM 3506 C C . SER A 1 454 ? -11.619 -11.496 7.861 1.00 93.69 454 SER A C 1
ATOM 3508 O O . SER A 1 454 ? -11.841 -12.501 7.194 1.00 93.69 454 SER A O 1
ATOM 3510 N N . GLU A 1 455 ? -10.662 -10.631 7.559 1.00 95.44 455 GLU A N 1
ATOM 3511 C CA . GLU A 1 455 ? -9.749 -10.786 6.430 1.00 95.44 455 GLU A CA 1
ATOM 3512 C C . GLU A 1 455 ? -8.349 -10.298 6.811 1.00 95.44 455 GLU A C 1
ATOM 3514 O O . GLU A 1 455 ? -8.187 -9.346 7.582 1.00 95.44 455 GLU A O 1
ATOM 3519 N N . ILE A 1 456 ? -7.335 -10.981 6.291 1.00 96.06 456 ILE A N 1
ATOM 3520 C CA . ILE A 1 456 ? -5.925 -10.627 6.400 1.00 96.06 456 ILE A CA 1
ATOM 3521 C C . ILE A 1 456 ? -5.387 -10.451 4.985 1.00 96.06 456 ILE A C 1
ATOM 3523 O O . ILE A 1 456 ? -5.324 -11.418 4.225 1.00 96.06 456 ILE A O 1
ATOM 3527 N N . ASP A 1 457 ? -4.932 -9.240 4.685 1.00 96.94 457 ASP A N 1
ATOM 3528 C CA . ASP A 1 457 ? -4.125 -8.930 3.513 1.00 96.94 457 ASP A CA 1
ATOM 3529 C C . ASP A 1 457 ? -2.655 -8.904 3.934 1.00 96.94 457 ASP A C 1
ATOM 3531 O O . ASP A 1 457 ? -2.194 -7.998 4.636 1.00 96.94 457 ASP A O 1
ATOM 3535 N N . GLY A 1 458 ? -1.915 -9.934 3.545 1.00 96.44 458 GLY A N 1
ATOM 3536 C CA . GLY A 1 458 ? -0.524 -10.117 3.917 1.00 96.44 458 GLY A CA 1
ATOM 3537 C C . GLY A 1 458 ? 0.448 -9.849 2.774 1.00 96.44 458 GLY A C 1
ATOM 3538 O O . GLY A 1 458 ? 0.206 -10.199 1.621 1.00 96.44 458 GLY A O 1
ATOM 3539 N N . THR A 1 459 ? 1.604 -9.283 3.106 1.00 96.50 459 THR A N 1
ATOM 3540 C CA . THR A 1 459 ? 2.724 -9.102 2.180 1.00 96.50 459 THR A CA 1
ATOM 3541 C C . THR A 1 459 ? 4.025 -9.517 2.855 1.00 96.50 459 THR A C 1
ATOM 3543 O O . THR A 1 459 ? 4.362 -9.031 3.934 1.00 96.50 459 THR A O 1
ATOM 3546 N N . ILE A 1 460 ? 4.794 -10.380 2.193 1.00 96.12 460 ILE A N 1
ATOM 3547 C CA . ILE A 1 460 ? 6.209 -10.598 2.494 1.00 96.12 460 ILE A CA 1
ATOM 3548 C C . ILE A 1 460 ? 7.004 -9.584 1.680 1.00 96.12 460 ILE A C 1
ATOM 3550 O O . ILE A 1 460 ? 7.081 -9.675 0.456 1.00 96.12 460 ILE A O 1
ATOM 3554 N N . GLN A 1 461 ? 7.603 -8.617 2.356 1.00 93.38 461 GLN A N 1
ATOM 3555 C CA . GLN A 1 461 ? 8.404 -7.565 1.754 1.00 93.38 461 GLN A CA 1
ATOM 3556 C C . GLN A 1 461 ? 9.883 -7.802 2.044 1.00 93.38 461 GLN A C 1
ATOM 3558 O O . GLN A 1 461 ? 10.277 -8.011 3.188 1.00 93.38 461 GLN A O 1
ATOM 3563 N N . MET A 1 462 ? 10.715 -7.762 1.010 1.00 92.19 462 MET A N 1
ATOM 3564 C CA . MET A 1 462 ? 12.156 -7.948 1.131 1.00 92.19 462 MET A CA 1
ATOM 3565 C C . MET A 1 462 ? 12.886 -6.651 0.812 1.00 92.19 462 MET A C 1
ATOM 3567 O O . MET A 1 462 ? 12.495 -5.906 -0.087 1.00 92.19 462 MET A O 1
ATOM 3571 N N . LYS A 1 463 ? 13.960 -6.390 1.559 1.00 88.44 463 LYS A N 1
ATOM 3572 C CA . LYS A 1 463 ? 14.906 -5.308 1.276 1.00 88.44 463 LYS A CA 1
ATOM 3573 C C . LYS A 1 463 ? 16.302 -5.884 1.203 1.00 88.44 463 LYS A C 1
ATOM 3575 O O . LYS A 1 463 ? 16.829 -6.345 2.220 1.00 88.44 463 LYS A O 1
ATOM 3580 N N . SER A 1 464 ? 16.880 -5.877 0.010 1.00 87.44 464 SER A N 1
ATOM 3581 C CA . SER A 1 464 ? 18.221 -6.405 -0.229 1.00 87.44 464 SER A CA 1
ATOM 3582 C C . SER A 1 464 ? 19.225 -5.269 -0.384 1.00 87.44 464 SER A C 1
ATOM 3584 O O . SER A 1 464 ? 19.057 -4.383 -1.221 1.00 87.44 464 SER A O 1
ATOM 3586 N N . TYR A 1 465 ? 20.294 -5.320 0.414 1.00 83.94 465 TYR A N 1
ATOM 3587 C CA . TYR A 1 465 ? 21.489 -4.485 0.261 1.00 83.94 465 TYR A CA 1
ATOM 3588 C C . TYR A 1 465 ? 22.737 -5.353 0.023 1.00 83.94 465 TYR A C 1
ATOM 3590 O O . TYR A 1 465 ? 23.853 -4.982 0.402 1.00 83.94 465 TYR A O 1
ATOM 3598 N N . LEU A 1 466 ? 22.543 -6.541 -0.555 1.00 85.19 466 LEU A N 1
ATOM 3599 C CA . LEU A 1 466 ? 23.596 -7.518 -0.817 1.00 85.19 466 LEU A CA 1
ATOM 3600 C C . LEU A 1 466 ? 24.347 -7.167 -2.102 1.00 85.19 466 LEU A C 1
ATOM 3602 O O . LEU A 1 466 ? 23.762 -6.748 -3.093 1.00 85.19 466 LEU A O 1
ATOM 3606 N N . THR A 1 467 ? 25.664 -7.359 -2.116 1.00 82.12 467 THR A N 1
ATOM 3607 C CA . THR A 1 467 ? 26.460 -7.047 -3.307 1.00 82.12 467 THR A CA 1
ATOM 3608 C C . THR A 1 467 ? 26.395 -8.191 -4.313 1.00 82.12 467 THR A C 1
ATOM 3610 O O . THR A 1 467 ? 26.756 -9.326 -3.981 1.00 82.12 467 THR A O 1
ATOM 3613 N N . GLY A 1 468 ? 26.030 -7.871 -5.556 1.00 80.56 468 GLY A N 1
ATOM 3614 C CA . GLY A 1 468 ? 26.009 -8.819 -6.672 1.00 80.56 468 GLY A CA 1
ATOM 3615 C C . GLY A 1 468 ? 24.788 -9.735 -6.693 1.00 80.56 468 GLY A C 1
ATOM 3616 O O . GLY A 1 468 ? 24.881 -10.798 -7.292 1.00 80.56 468 GLY A O 1
ATOM 3617 N N . ASN A 1 469 ? 23.704 -9.344 -6.012 1.00 85.38 469 ASN A N 1
ATOM 3618 C CA . ASN A 1 469 ? 22.388 -9.993 -6.040 1.00 85.38 469 ASN A CA 1
ATOM 3619 C C . ASN A 1 469 ? 22.475 -11.522 -5.965 1.00 85.38 469 ASN A C 1
ATOM 3621 O O . ASN A 1 469 ? 22.133 -12.220 -6.917 1.00 85.38 469 ASN A O 1
ATOM 3625 N N . PRO A 1 470 ? 23.009 -12.064 -4.858 1.00 90.38 470 PRO A N 1
ATOM 3626 C CA . PRO A 1 470 ? 23.107 -13.504 -4.716 1.00 90.38 470 PRO A CA 1
ATOM 3627 C C . PRO A 1 470 ? 21.715 -14.133 -4.657 1.00 90.38 470 PRO A C 1
ATOM 3629 O O . PRO A 1 470 ? 20.793 -13.542 -4.100 1.00 90.38 470 PRO A O 1
ATOM 3632 N N . GLU A 1 471 ? 21.595 -15.357 -5.162 1.00 92.00 471 GLU A N 1
ATOM 3633 C CA . GLU A 1 471 ? 20.374 -16.147 -5.025 1.00 92.00 471 GLU A CA 1
ATOM 3634 C C . GLU A 1 471 ? 20.037 -16.380 -3.541 1.00 92.00 471 GLU A C 1
ATOM 3636 O O . GLU A 1 471 ? 20.911 -16.587 -2.687 1.00 92.00 471 GLU A O 1
ATOM 3641 N N . ILE A 1 472 ? 18.748 -16.324 -3.235 1.00 93.56 472 ILE A N 1
ATOM 3642 C CA . ILE A 1 472 ? 18.176 -16.446 -1.904 1.00 93.56 472 ILE A CA 1
ATOM 3643 C C . ILE A 1 472 ? 17.200 -17.606 -1.883 1.00 93.56 472 ILE A C 1
ATOM 3645 O O . ILE A 1 472 ? 16.367 -17.755 -2.771 1.00 93.56 472 ILE A O 1
ATOM 3649 N N . LYS A 1 473 ? 17.272 -18.367 -0.792 1.00 93.38 473 LYS A N 1
ATOM 3650 C CA . LYS A 1 473 ? 16.314 -19.400 -0.426 1.00 93.38 473 LYS A CA 1
ATOM 3651 C C . LYS A 1 473 ? 15.542 -18.940 0.817 1.00 93.38 473 LYS A C 1
ATOM 3653 O O . LYS A 1 473 ? 16.142 -18.764 1.882 1.00 93.38 473 LYS A O 1
ATOM 3658 N N . LEU A 1 474 ? 14.234 -18.725 0.679 1.00 94.56 474 LEU A N 1
ATOM 3659 C CA . LEU A 1 474 ? 13.322 -18.322 1.754 1.00 94.56 474 LEU A CA 1
ATOM 3660 C C . LEU A 1 474 ? 12.303 -19.437 2.008 1.00 94.56 474 LEU A C 1
ATOM 3662 O O . LEU A 1 474 ? 11.395 -19.635 1.204 1.00 94.56 474 LEU A O 1
ATOM 3666 N N . ALA A 1 475 ? 12.443 -20.147 3.126 1.00 92.88 475 ALA A N 1
ATOM 3667 C CA . ALA A 1 475 ? 11.523 -21.218 3.498 1.00 92.88 475 ALA A CA 1
ATOM 3668 C C . ALA A 1 475 ? 10.424 -20.712 4.435 1.00 92.88 475 ALA A C 1
ATOM 3670 O O . ALA A 1 475 ? 10.713 -20.065 5.451 1.00 92.88 475 ALA A O 1
ATOM 3671 N N . LEU A 1 476 ? 9.178 -21.027 4.089 1.00 93.44 476 LEU A N 1
ATOM 3672 C CA . LEU A 1 476 ? 7.990 -20.731 4.886 1.00 93.44 476 LEU A CA 1
ATOM 3673 C C . LEU A 1 476 ? 7.580 -21.963 5.711 1.00 93.44 476 LEU A C 1
ATOM 3675 O O . LEU A 1 476 ? 8.360 -22.899 5.880 1.00 93.44 476 LEU A O 1
ATOM 3679 N N . ASN A 1 477 ? 6.376 -21.952 6.276 1.00 91.12 477 ASN A N 1
ATOM 3680 C CA . ASN A 1 477 ? 5.813 -23.099 6.979 1.00 91.12 477 ASN A CA 1
ATOM 3681 C C . ASN A 1 477 ? 5.697 -24.333 6.061 1.00 91.12 477 ASN A C 1
ATOM 3683 O O . ASN A 1 477 ? 5.178 -24.217 4.954 1.00 91.12 477 ASN A O 1
ATOM 3687 N N . ASP A 1 478 ? 6.089 -25.519 6.541 1.00 84.31 478 ASP A N 1
ATOM 3688 C CA . ASP A 1 478 ? 5.947 -26.772 5.769 1.00 84.31 478 ASP A CA 1
ATOM 3689 C C . ASP A 1 478 ? 4.470 -27.142 5.564 1.00 84.31 478 ASP A C 1
ATOM 3691 O O . ASP A 1 478 ? 4.103 -27.730 4.554 1.00 84.31 478 ASP A O 1
ATOM 3695 N N . ASP A 1 479 ? 3.618 -26.782 6.527 1.00 84.44 479 ASP A N 1
ATOM 3696 C CA . ASP A 1 479 ? 2.174 -27.021 6.527 1.00 84.44 479 ASP A CA 1
ATOM 3697 C C . ASP A 1 479 ? 1.378 -25.881 5.868 1.00 84.44 479 ASP A C 1
ATOM 3699 O O . ASP A 1 479 ? 0.154 -25.810 6.009 1.00 84.44 479 ASP A O 1
ATOM 3703 N N . LEU A 1 480 ? 2.059 -24.996 5.129 1.00 87.00 480 LEU A N 1
ATOM 3704 C CA . LEU A 1 480 ? 1.411 -23.971 4.322 1.00 87.00 480 LEU A CA 1
ATOM 3705 C C . LEU A 1 480 ? 0.597 -24.628 3.203 1.00 87.00 480 LEU A C 1
ATOM 3707 O O . LEU A 1 480 ? 1.107 -25.433 2.421 1.00 87.00 480 LEU A O 1
ATOM 3711 N N . THR A 1 481 ? -0.664 -24.244 3.082 1.00 86.62 481 THR A N 1
ATOM 3712 C CA . THR A 1 481 ? -1.552 -24.681 2.001 1.00 86.62 481 THR A CA 1
ATOM 3713 C C . THR A 1 481 ? -2.187 -23.469 1.335 1.00 86.62 481 THR A C 1
ATOM 3715 O O . THR A 1 481 ? -2.411 -22.448 1.984 1.00 86.62 481 THR A O 1
ATOM 3718 N N . ILE A 1 482 ? -2.421 -23.555 0.024 1.00 85.44 482 ILE A N 1
ATOM 3719 C CA . ILE A 1 482 ? -3.025 -22.479 -0.770 1.00 85.44 482 ILE A CA 1
ATOM 3720 C C . ILE A 1 482 ? -4.290 -23.004 -1.429 1.00 85.44 482 ILE A C 1
ATOM 3722 O O . ILE A 1 482 ? -4.287 -24.081 -2.028 1.00 85.44 482 ILE A O 1
ATOM 3726 N N . GLY A 1 483 ? -5.347 -22.206 -1.356 1.00 76.81 483 GLY A N 1
ATOM 3727 C CA . GLY A 1 483 ? -6.648 -22.520 -1.912 1.00 76.81 483 GLY A CA 1
ATOM 3728 C C . GLY A 1 483 ? -7.559 -23.218 -0.910 1.00 76.81 483 GLY A C 1
ATOM 3729 O O . GLY A 1 483 ? -7.142 -23.986 -0.046 1.00 76.81 483 GLY A O 1
ATOM 3730 N N . ARG A 1 484 ? -8.864 -22.990 -1.079 1.00 64.38 484 ARG A N 1
ATOM 3731 C CA . ARG A 1 484 ? -9.927 -23.632 -0.285 1.00 64.38 484 ARG A CA 1
ATOM 3732 C C . ARG A 1 484 ? -10.188 -25.100 -0.663 1.00 64.38 484 ARG A C 1
ATOM 3734 O O . ARG A 1 484 ? -11.105 -25.713 -0.127 1.00 64.38 484 ARG A O 1
ATOM 3741 N N . GLY A 1 485 ? -9.427 -25.654 -1.608 1.00 50.56 485 GLY A N 1
ATOM 3742 C CA . GLY A 1 485 ? -9.687 -26.941 -2.254 1.00 50.56 485 GLY A CA 1
ATOM 3743 C C . GLY A 1 485 ? -8.569 -27.953 -2.039 1.00 50.56 485 GLY A C 1
ATOM 3744 O O . GLY A 1 485 ? -7.849 -28.284 -2.972 1.00 50.56 485 GLY A O 1
ATOM 3745 N N . GLY A 1 486 ? -8.444 -28.468 -0.821 1.00 43.25 486 GLY A N 1
ATOM 3746 C CA . GLY A 1 486 ? -7.638 -29.648 -0.524 1.00 43.25 486 GLY A CA 1
ATOM 3747 C C . GLY A 1 486 ? -8.252 -30.365 0.667 1.00 43.25 486 GLY A C 1
ATOM 3748 O O . GLY A 1 486 ? -8.291 -29.791 1.747 1.00 43.25 486 GLY A O 1
ATOM 3749 N N . ASN A 1 487 ? -8.788 -31.568 0.441 1.00 44.00 487 ASN A N 1
ATOM 3750 C CA . ASN A 1 487 ? -9.421 -32.467 1.413 1.00 44.00 487 ASN A CA 1
ATOM 3751 C C . ASN A 1 487 ? -8.987 -32.255 2.880 1.00 44.00 487 ASN A C 1
ATOM 3753 O O . ASN A 1 487 ? -8.086 -32.937 3.370 1.00 44.00 487 ASN A O 1
ATOM 3757 N N . SER A 1 488 ? -9.699 -31.413 3.629 1.00 44.66 488 SER A N 1
ATOM 3758 C CA . SER A 1 488 ? -9.726 -31.504 5.087 1.00 44.66 488 SER A CA 1
ATOM 3759 C C . SER A 1 488 ? -10.725 -32.592 5.472 1.00 44.66 488 SER A C 1
ATOM 3761 O O . SER A 1 488 ? -11.857 -32.353 5.890 1.00 44.66 488 SER A O 1
ATOM 3763 N N . VAL A 1 489 ? -10.274 -33.836 5.289 1.00 43.09 489 VAL A N 1
ATOM 3764 C CA . VAL A 1 489 ? -10.782 -34.992 6.028 1.00 43.09 489 VAL A CA 1
ATOM 3765 C C . VAL A 1 489 ? -10.809 -34.600 7.504 1.00 43.09 489 VAL A C 1
ATOM 3767 O O . VAL A 1 489 ? -9.808 -34.119 8.029 1.00 43.09 489 VAL A O 1
ATOM 3770 N N . TYR A 1 490 ? -11.967 -34.769 8.136 1.00 42.91 490 TYR A N 1
ATOM 3771 C CA . TYR A 1 490 ? -12.229 -34.571 9.559 1.00 42.91 490 TYR A CA 1
ATOM 3772 C C . TYR A 1 490 ? -11.015 -34.880 10.453 1.00 42.91 490 TYR A C 1
ATOM 3774 O O . TYR A 1 490 ? -10.760 -36.027 10.810 1.00 42.91 490 TYR A O 1
ATOM 3782 N N . GLY A 1 491 ? -10.283 -33.838 10.840 1.00 37.84 491 GLY A N 1
ATOM 3783 C CA . GLY A 1 491 ? -9.214 -33.902 11.827 1.00 37.84 491 GLY A CA 1
ATOM 3784 C C . GLY A 1 491 ? -9.715 -33.383 13.165 1.00 37.84 491 GLY A C 1
ATOM 3785 O O . GLY A 1 491 ? -9.415 -32.255 13.544 1.00 37.84 491 GLY A O 1
ATOM 3786 N N . TYR A 1 492 ? -10.481 -34.198 13.893 1.00 41.78 492 TYR A N 1
ATOM 3787 C CA . TYR A 1 492 ? -10.598 -34.036 15.343 1.00 41.78 492 TYR A CA 1
ATOM 3788 C C . TYR A 1 492 ? -9.216 -34.316 15.948 1.00 41.78 492 TYR A C 1
ATOM 3790 O O . TYR A 1 492 ? -8.859 -35.464 16.195 1.00 41.78 492 TYR A O 1
ATOM 3798 N N . GLY A 1 493 ? -8.406 -33.275 16.138 1.00 38.16 493 GLY A N 1
ATOM 3799 C CA . GLY A 1 493 ? -7.054 -33.436 16.659 1.00 38.16 493 GLY A CA 1
ATOM 3800 C C . GLY A 1 493 ? -6.443 -32.131 17.145 1.00 38.16 493 GLY A C 1
ATOM 3801 O O . GLY A 1 493 ? -5.897 -31.368 16.361 1.00 38.16 493 GLY A O 1
ATOM 3802 N N . GLY A 1 494 ? -6.473 -31.931 18.464 1.00 34.78 494 GLY A N 1
ATOM 3803 C CA . GLY A 1 494 ? -5.520 -31.074 19.169 1.00 34.78 494 GLY A CA 1
ATOM 3804 C C . GLY A 1 494 ? -6.041 -29.703 19.583 1.00 34.78 494 GLY A C 1
ATOM 3805 O O . GLY A 1 494 ? -5.965 -28.732 18.843 1.00 34.78 494 GLY A O 1
ATOM 3806 N N . SER A 1 495 ? -6.424 -29.592 20.853 1.00 40.03 495 SER A N 1
ATOM 3807 C CA . SER A 1 495 ? -6.643 -28.338 21.589 1.00 40.03 495 SER A CA 1
ATOM 3808 C C . SER A 1 495 ? -5.335 -27.551 21.854 1.00 40.03 495 SER A C 1
ATOM 3810 O O . SER A 1 495 ? -5.187 -26.905 22.890 1.00 40.03 495 SER A O 1
ATOM 3812 N N . SER A 1 496 ? -4.369 -27.617 20.933 1.00 42.78 496 SER A N 1
ATOM 3813 C CA . SER A 1 496 ? -3.081 -26.918 20.957 1.00 42.78 496 SER A CA 1
ATOM 3814 C C . SER A 1 496 ? -2.930 -26.180 19.628 1.00 42.78 496 SER A C 1
ATOM 3816 O O . SER A 1 496 ? -3.152 -26.773 18.580 1.00 42.78 496 SER A O 1
ATOM 3818 N N . GLY A 1 497 ? -2.604 -24.886 19.658 1.00 46.56 497 GLY A N 1
ATOM 3819 C CA . GLY A 1 497 ? -2.715 -23.929 18.543 1.00 46.56 497 GLY A CA 1
ATOM 3820 C C . GLY A 1 497 ? -1.798 -24.131 17.321 1.00 46.56 497 GLY A C 1
ATOM 3821 O O . GLY A 1 497 ? -1.386 -23.143 16.715 1.00 46.56 497 GLY A O 1
ATOM 3822 N N . SER A 1 498 ? -1.503 -25.371 16.936 1.00 51.91 498 SER A N 1
ATOM 3823 C CA . SER A 1 498 ? -0.645 -25.784 15.819 1.00 51.91 498 SER A CA 1
ATOM 3824 C C . SER A 1 498 ? -1.474 -26.344 14.653 1.00 51.91 498 SER A C 1
ATOM 3826 O O . SER A 1 498 ? -1.286 -27.484 14.238 1.00 51.91 498 SER A O 1
ATOM 3828 N N . GLY A 1 499 ? -2.447 -25.569 14.175 1.00 64.19 499 GLY A N 1
ATOM 3829 C CA . GLY A 1 499 ? -3.165 -25.893 12.937 1.00 64.19 499 GLY A CA 1
ATOM 3830 C C . GLY A 1 499 ? -2.392 -25.392 11.708 1.00 64.19 499 GLY A C 1
ATOM 3831 O O . GLY A 1 499 ? -1.664 -24.405 11.855 1.00 64.19 499 GLY A O 1
ATOM 3832 N N . PRO A 1 500 ? -2.569 -26.022 10.531 1.00 75.38 500 PRO A N 1
ATOM 3833 C CA . PRO A 1 500 ? -1.897 -25.621 9.297 1.00 75.38 500 PRO A CA 1
ATOM 3834 C C . PRO A 1 500 ? -2.225 -24.177 8.907 1.00 75.38 500 PRO A C 1
ATOM 3836 O O . PRO A 1 500 ? -3.337 -23.697 9.145 1.00 75.38 500 PRO A O 1
ATOM 3839 N N . VAL A 1 501 ? -1.260 -23.483 8.296 1.00 85.06 501 VAL A N 1
ATOM 3840 C CA . VAL A 1 501 ? -1.478 -22.141 7.736 1.00 85.06 501 VAL A CA 1
ATOM 3841 C C . VAL A 1 501 ? -2.144 -22.298 6.374 1.00 85.06 501 VAL A C 1
ATOM 3843 O O . VAL A 1 501 ? -1.559 -22.863 5.451 1.00 85.06 501 VAL A O 1
ATOM 3846 N N . ILE A 1 502 ? -3.371 -21.801 6.241 1.00 88.94 502 ILE A N 1
ATOM 3847 C CA . ILE A 1 502 ? -4.150 -21.912 5.007 1.00 88.94 502 ILE A CA 1
ATOM 3848 C C . ILE A 1 502 ? -4.347 -20.517 4.420 1.00 88.94 502 ILE A C 1
ATOM 3850 O O . ILE A 1 502 ? -4.979 -19.657 5.033 1.00 88.94 502 ILE A O 1
ATOM 3854 N N . LEU A 1 503 ? -3.796 -20.303 3.230 1.00 91.75 503 LEU A N 1
ATOM 3855 C CA . LEU A 1 503 ? -3.976 -19.093 2.435 1.00 91.75 503 LEU A CA 1
ATOM 3856 C C . LEU A 1 503 ? -5.100 -19.328 1.425 1.00 91.75 503 LEU A C 1
ATOM 3858 O O . LEU A 1 503 ? -5.166 -20.398 0.820 1.00 91.75 503 LEU A O 1
ATOM 3862 N N . ASP A 1 504 ? -5.971 -18.348 1.196 1.00 89.81 504 ASP A N 1
ATOM 3863 C CA . ASP A 1 504 ? -6.972 -18.468 0.129 1.00 89.81 504 ASP A CA 1
ATOM 3864 C C . ASP A 1 504 ? -6.310 -18.370 -1.243 1.00 89.81 504 ASP A C 1
ATOM 3866 O O . ASP A 1 504 ? -6.550 -19.196 -2.122 1.00 89.81 504 ASP A O 1
ATOM 3870 N N . ASP A 1 505 ? -5.461 -17.361 -1.404 1.00 90.62 505 ASP A N 1
ATOM 3871 C CA . ASP A 1 505 ? -4.693 -17.100 -2.607 1.00 90.62 505 ASP A CA 1
ATOM 3872 C C . ASP A 1 505 ? -3.379 -16.390 -2.260 1.00 90.62 505 ASP A C 1
ATOM 3874 O O . ASP A 1 505 ? -3.185 -15.851 -1.163 1.00 90.62 505 ASP A O 1
ATOM 3878 N N . CYS A 1 506 ? -2.439 -16.444 -3.200 1.00 92.69 506 CYS A N 1
ATOM 3879 C CA . CYS A 1 506 ? -1.201 -15.692 -3.137 1.00 92.69 506 CYS A CA 1
ATOM 3880 C C . CYS A 1 506 ? -0.694 -15.349 -4.537 1.00 92.69 506 CYS A C 1
ATOM 3882 O O . CYS A 1 506 ? -0.954 -16.062 -5.506 1.00 92.69 506 CYS A O 1
ATOM 3884 N N . ASN A 1 507 ? 0.079 -14.274 -4.634 1.00 92.25 507 ASN A N 1
ATOM 3885 C CA . ASN A 1 507 ? 0.824 -13.904 -5.828 1.00 92.25 507 ASN A CA 1
ATOM 3886 C C . ASN A 1 507 ? 2.295 -13.673 -5.479 1.00 92.25 507 ASN A C 1
ATOM 3888 O O . ASN A 1 507 ? 2.629 -13.364 -4.335 1.00 92.25 507 ASN A O 1
ATOM 3892 N N . PHE A 1 508 ? 3.164 -13.837 -6.471 1.00 91.81 508 PHE A N 1
ATOM 3893 C CA . PHE A 1 508 ? 4.612 -13.777 -6.305 1.00 91.81 508 PHE A CA 1
ATOM 3894 C C . PHE A 1 508 ? 5.221 -12.701 -7.192 1.00 91.81 508 PHE A C 1
ATOM 3896 O O . PHE A 1 508 ? 4.687 -12.364 -8.249 1.00 91.81 508 PHE A O 1
ATOM 3903 N N . HIS A 1 509 ? 6.365 -12.182 -6.760 1.00 89.25 509 HIS A N 1
ATOM 3904 C CA . HIS A 1 509 ? 7.205 -11.335 -7.592 1.00 89.25 509 HIS A CA 1
ATOM 3905 C C . HIS A 1 509 ? 7.771 -12.118 -8.780 1.00 89.25 509 HIS A C 1
ATOM 3907 O O . HIS A 1 509 ? 8.072 -13.303 -8.658 1.00 89.25 509 HIS A O 1
ATOM 3913 N N . GLU A 1 510 ? 8.019 -11.434 -9.898 1.00 85.31 510 GLU A N 1
ATOM 3914 C CA . GLU A 1 510 ? 8.605 -12.026 -11.113 1.00 85.31 510 GLU A CA 1
ATOM 3915 C C . GLU A 1 510 ? 9.975 -12.687 -10.890 1.00 85.31 510 GLU A C 1
ATOM 3917 O O . GLU A 1 510 ? 10.373 -13.575 -11.635 1.00 85.31 510 GLU A O 1
ATOM 3922 N N . SER A 1 511 ? 10.693 -12.274 -9.844 1.00 86.50 511 SER A N 1
ATOM 3923 C CA . SER A 1 511 ? 12.009 -12.818 -9.499 1.00 86.50 511 SER A CA 1
ATOM 3924 C C . SER A 1 511 ? 11.954 -14.156 -8.756 1.00 86.50 511 SER A C 1
ATOM 3926 O O . SER A 1 511 ? 13.006 -14.668 -8.382 1.00 86.50 511 SER A O 1
ATOM 3928 N N . VAL A 1 512 ? 10.761 -14.669 -8.439 1.00 90.00 512 VAL A N 1
ATOM 3929 C CA . VAL A 1 512 ? 10.578 -15.870 -7.619 1.00 90.00 512 VAL A CA 1
ATOM 3930 C C . VAL A 1 512 ? 10.369 -17.093 -8.506 1.00 90.00 512 VAL A C 1
ATOM 3932 O O . VAL A 1 512 ? 9.433 -17.156 -9.300 1.00 90.00 512 VAL A O 1
ATOM 3935 N N . HIS A 1 513 ? 11.215 -18.100 -8.318 1.00 88.62 513 HIS A N 1
ATOM 3936 C CA . HIS A 1 513 ? 11.095 -19.414 -8.932 1.00 88.62 513 HIS A CA 1
ATOM 3937 C C . HIS A 1 513 ? 10.226 -20.322 -8.057 1.00 88.62 513 HIS A C 1
ATOM 3939 O O . HIS A 1 513 ? 10.519 -20.539 -6.878 1.00 88.62 513 HIS A O 1
ATOM 3945 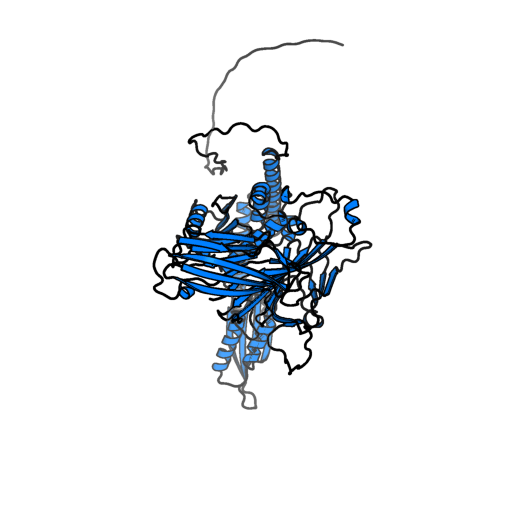N N . LEU A 1 514 ? 9.152 -20.852 -8.647 1.00 88.19 514 LEU A N 1
ATOM 3946 C CA . LEU A 1 514 ? 8.126 -21.627 -7.940 1.00 88.19 514 LEU A CA 1
ATOM 3947 C C . LEU A 1 514 ? 8.341 -23.144 -8.009 1.00 88.19 514 LEU A C 1
ATOM 3949 O O . LEU A 1 514 ? 7.614 -23.880 -7.353 1.00 88.19 514 LEU A O 1
ATOM 3953 N N . ASP A 1 515 ? 9.359 -23.617 -8.730 1.00 86.19 515 ASP A N 1
ATOM 3954 C CA . ASP A 1 515 ? 9.582 -25.048 -8.992 1.00 86.19 515 ASP A CA 1
ATOM 3955 C C . ASP A 1 515 ? 9.685 -25.900 -7.714 1.00 86.19 515 ASP A C 1
ATOM 3957 O O . ASP A 1 515 ? 9.292 -27.062 -7.695 1.00 86.19 515 ASP A O 1
ATOM 3961 N N . SER A 1 516 ? 10.220 -25.324 -6.632 1.00 81.12 516 SER A N 1
ATOM 3962 C CA . SER A 1 516 ? 10.347 -25.993 -5.325 1.00 81.12 516 SER A CA 1
ATOM 3963 C C . SER A 1 516 ? 9.243 -25.622 -4.333 1.00 81.12 516 SER A C 1
ATOM 3965 O O . SER A 1 516 ? 9.103 -26.269 -3.296 1.00 81.12 516 SER A O 1
ATOM 3967 N N . PHE A 1 517 ? 8.432 -24.610 -4.643 1.00 86.25 517 PHE A N 1
ATOM 3968 C CA . PHE A 1 517 ? 7.434 -24.092 -3.715 1.00 86.25 517 PHE A CA 1
ATOM 3969 C C . PHE A 1 517 ? 6.312 -25.102 -3.436 1.00 86.25 517 PHE A C 1
ATOM 3971 O O . PHE A 1 517 ? 5.787 -25.151 -2.325 1.00 86.25 517 PHE A O 1
ATOM 3978 N N . ASP A 1 518 ? 5.981 -25.958 -4.401 1.00 80.06 518 ASP A N 1
ATOM 3979 C CA . ASP A 1 518 ? 4.985 -27.018 -4.209 1.00 80.06 518 ASP A CA 1
ATOM 3980 C C . ASP A 1 518 ? 5.483 -28.177 -3.335 1.00 80.06 518 ASP A C 1
ATOM 3982 O O . ASP A 1 518 ? 4.668 -28.891 -2.753 1.00 80.06 518 ASP A O 1
ATOM 3986 N N . VAL A 1 519 ? 6.805 -28.350 -3.215 1.00 82.75 519 VAL A N 1
ATOM 3987 C CA . VAL A 1 519 ? 7.424 -29.482 -2.510 1.00 82.75 519 VAL A CA 1
ATOM 3988 C C . VAL A 1 519 ? 7.724 -29.145 -1.055 1.00 82.75 519 VAL A C 1
ATOM 3990 O O . VAL A 1 519 ? 7.290 -29.862 -0.159 1.00 82.75 519 VAL A O 1
ATOM 3993 N N . ASP A 1 520 ? 8.487 -28.076 -0.814 1.00 83.00 520 ASP A N 1
ATOM 3994 C CA . ASP A 1 520 ? 9.003 -27.735 0.519 1.00 83.00 520 ASP A CA 1
ATOM 3995 C C . ASP A 1 520 ? 8.605 -26.321 0.974 1.00 83.00 520 ASP A C 1
ATOM 3997 O O . ASP A 1 520 ? 9.170 -25.801 1.936 1.00 83.00 520 ASP A O 1
ATOM 4001 N N . ARG A 1 521 ? 7.646 -25.684 0.278 1.00 88.88 521 ARG A N 1
ATOM 4002 C CA . ARG A 1 521 ? 7.175 -24.312 0.557 1.00 88.88 521 ARG A CA 1
ATOM 4003 C C . ARG A 1 521 ? 8.313 -23.294 0.606 1.00 88.88 521 ARG A C 1
ATOM 4005 O O . ARG A 1 521 ? 8.243 -22.281 1.311 1.00 88.88 521 ARG A O 1
ATOM 4012 N N . THR A 1 522 ? 9.350 -23.544 -0.189 1.00 91.19 522 THR A N 1
ATOM 4013 C CA . THR A 1 522 ? 10.481 -22.640 -0.328 1.00 91.19 522 THR A CA 1
ATOM 4014 C C . THR A 1 522 ? 10.398 -21.809 -1.598 1.00 91.19 522 THR A C 1
ATOM 4016 O O . THR A 1 522 ? 10.205 -22.319 -2.698 1.00 91.19 522 THR A O 1
ATOM 4019 N N . LEU A 1 523 ? 10.634 -20.510 -1.431 1.00 92.50 523 LEU A N 1
ATOM 4020 C CA . LEU A 1 523 ? 10.817 -19.543 -2.500 1.00 92.50 523 LEU A CA 1
ATOM 4021 C C . LEU A 1 523 ? 12.309 -19.384 -2.813 1.00 92.50 523 LEU A C 1
ATOM 4023 O O . LEU A 1 523 ? 13.103 -19.030 -1.934 1.00 92.50 523 LEU A O 1
ATOM 4027 N N . TYR A 1 524 ? 12.676 -19.620 -4.070 1.00 93.31 524 TYR A N 1
ATOM 4028 C CA . TYR A 1 524 ? 13.998 -19.311 -4.613 1.00 93.31 524 TYR A CA 1
ATOM 4029 C C . TYR A 1 524 ? 13.915 -18.009 -5.400 1.00 93.31 524 TYR A C 1
ATOM 4031 O O . TYR A 1 524 ? 13.002 -17.844 -6.204 1.00 93.31 524 TYR A O 1
ATOM 4039 N N . LEU A 1 525 ? 14.826 -17.064 -5.171 1.00 93.69 525 LEU A N 1
ATOM 4040 C CA . LEU A 1 525 ? 14.818 -15.796 -5.898 1.00 93.69 525 LEU A CA 1
ATOM 4041 C C . LEU A 1 525 ? 16.189 -15.136 -5.981 1.00 93.69 525 LEU A C 1
ATOM 4043 O O . LEU A 1 525 ? 16.998 -15.237 -5.062 1.00 93.69 525 LEU A O 1
ATOM 4047 N N . VAL A 1 526 ? 16.406 -14.366 -7.043 1.00 91.44 526 VAL A N 1
ATOM 4048 C CA . VAL A 1 526 ? 17.464 -13.351 -7.101 1.00 91.44 526 VAL A CA 1
ATOM 4049 C C . VAL A 1 526 ? 16.818 -12.008 -6.755 1.00 91.44 526 VAL A C 1
ATOM 4051 O O . VAL A 1 526 ? 16.003 -11.520 -7.537 1.00 91.44 526 VAL A O 1
ATOM 4054 N N . PRO A 1 527 ? 17.086 -11.428 -5.571 1.00 88.69 527 PRO A N 1
ATOM 4055 C CA . PRO A 1 527 ? 16.383 -10.232 -5.133 1.00 88.69 527 PRO A CA 1
ATOM 4056 C C . PRO A 1 527 ? 16.808 -9.017 -5.966 1.00 88.69 527 PRO A C 1
ATOM 4058 O O . PRO A 1 527 ? 18.012 -8.777 -6.098 1.00 88.69 527 PRO A O 1
ATOM 4061 N N . PRO A 1 528 ? 15.853 -8.200 -6.437 1.00 85.50 528 PRO A N 1
ATOM 4062 C CA . PRO A 1 528 ? 16.160 -6.855 -6.876 1.00 85.50 528 PRO A CA 1
ATOM 4063 C C . PRO A 1 528 ? 16.813 -6.023 -5.767 1.00 85.50 528 PRO A C 1
ATOM 4065 O O . PRO A 1 528 ? 16.522 -6.184 -4.576 1.00 85.50 528 PRO A O 1
ATOM 4068 N N . ASP A 1 529 ? 17.655 -5.079 -6.164 1.00 80.81 529 ASP A N 1
ATOM 4069 C CA . ASP A 1 529 ? 18.147 -4.027 -5.284 1.00 80.81 529 ASP A CA 1
ATOM 4070 C C . ASP A 1 529 ? 17.001 -3.138 -4.764 1.00 80.81 529 ASP A C 1
ATOM 4072 O O . ASP A 1 529 ? 16.241 -2.565 -5.549 1.00 80.81 529 ASP A O 1
ATOM 4076 N N . GLY A 1 530 ? 16.943 -2.940 -3.444 1.00 78.81 530 GLY A N 1
ATOM 4077 C CA . GLY A 1 530 ? 15.933 -2.095 -2.797 1.00 78.81 530 GLY A CA 1
ATOM 4078 C C . GLY A 1 530 ? 14.759 -2.871 -2.205 1.00 78.81 530 GLY A C 1
ATOM 4079 O O . GLY A 1 530 ? 14.896 -4.040 -1.836 1.00 78.81 530 GLY A O 1
ATOM 4080 N N . GLU A 1 531 ? 13.627 -2.185 -2.030 1.00 85.00 531 GLU A N 1
ATOM 4081 C CA . GLU A 1 531 ? 12.426 -2.706 -1.372 1.00 85.00 531 GLU A CA 1
ATOM 4082 C C . GLU A 1 531 ? 11.409 -3.238 -2.392 1.00 85.00 531 GLU A C 1
ATOM 4084 O O . GLU A 1 531 ? 10.859 -2.490 -3.203 1.00 85.00 531 GLU A O 1
ATOM 4089 N N . PHE A 1 532 ? 11.075 -4.528 -2.313 1.00 86.94 532 PHE A N 1
ATOM 4090 C CA . PHE A 1 532 ? 10.084 -5.146 -3.197 1.00 86.94 532 PHE A CA 1
ATOM 4091 C C . PHE A 1 532 ? 9.228 -6.195 -2.463 1.00 86.94 532 PHE A C 1
ATOM 4093 O O . PHE A 1 532 ? 9.695 -6.827 -1.511 1.00 86.94 532 PHE A O 1
ATOM 4100 N N . PRO A 1 533 ? 7.950 -6.372 -2.850 1.00 91.94 533 PRO A N 1
ATOM 4101 C CA . PRO A 1 533 ? 7.132 -7.465 -2.339 1.00 91.94 533 PRO A CA 1
ATOM 4102 C C . PRO A 1 533 ? 7.598 -8.770 -2.986 1.00 91.94 533 PRO A C 1
ATOM 4104 O O . PRO A 1 533 ? 7.664 -8.839 -4.204 1.00 91.94 533 PRO A O 1
ATOM 4107 N N . VAL A 1 534 ? 7.916 -9.786 -2.187 1.00 94.94 534 VAL A N 1
ATOM 4108 C CA . VAL A 1 534 ? 8.256 -11.144 -2.653 1.00 94.94 534 VAL A CA 1
ATOM 4109 C C . VAL A 1 534 ? 6.988 -11.943 -2.927 1.00 94.94 534 VAL A C 1
ATOM 4111 O O . VAL A 1 534 ? 6.894 -12.645 -3.930 1.00 94.94 534 VAL A O 1
ATOM 4114 N N . MET A 1 535 ? 6.018 -11.833 -2.021 1.00 94.44 535 MET A N 1
ATOM 4115 C CA . MET A 1 535 ? 4.760 -12.569 -2.052 1.00 94.44 535 MET A CA 1
ATOM 4116 C C . MET A 1 535 ? 3.672 -11.711 -1.411 1.00 94.44 535 MET A C 1
ATOM 4118 O O . MET A 1 535 ? 3.902 -11.147 -0.341 1.00 94.44 535 MET A O 1
ATOM 4122 N N . ASN A 1 536 ? 2.494 -11.637 -2.022 1.00 95.88 536 ASN A N 1
ATOM 4123 C CA . ASN A 1 536 ? 1.280 -11.176 -1.348 1.00 95.88 536 ASN A CA 1
ATOM 4124 C C . ASN A 1 536 ? 0.346 -12.366 -1.155 1.00 95.88 536 ASN A C 1
ATOM 4126 O O . ASN A 1 536 ? 0.319 -13.264 -1.993 1.00 95.88 536 ASN A O 1
ATOM 4130 N N . TYR A 1 537 ? -0.404 -12.382 -0.065 1.00 95.25 537 TYR A N 1
ATOM 4131 C CA . TYR A 1 537 ? -1.319 -13.462 0.272 1.00 95.25 537 TYR A CA 1
ATOM 4132 C C . TYR A 1 537 ? -2.556 -12.933 0.976 1.00 95.25 537 TYR A C 1
ATOM 4134 O O . TYR A 1 537 ? -2.523 -11.867 1.592 1.00 95.25 537 TYR A O 1
ATOM 4142 N N . ARG A 1 538 ? -3.634 -13.709 0.910 1.00 95.19 538 ARG A N 1
ATOM 4143 C CA . ARG A 1 538 ? -4.916 -13.347 1.504 1.00 95.19 538 ARG A CA 1
ATOM 4144 C C . ARG A 1 538 ? -5.486 -14.489 2.328 1.00 95.19 538 ARG A C 1
ATOM 4146 O O . ARG A 1 538 ? -5.368 -15.655 1.949 1.00 95.19 538 ARG A O 1
ATOM 4153 N N . ILE A 1 539 ? -6.090 -14.149 3.463 1.00 92.75 539 ILE A N 1
ATOM 4154 C CA . ILE A 1 539 ? -6.772 -15.096 4.350 1.00 92.75 539 ILE A CA 1
ATOM 4155 C C . ILE A 1 539 ? -8.111 -14.499 4.767 1.00 92.75 539 ILE A C 1
ATOM 4157 O O . ILE A 1 539 ? -8.160 -13.472 5.428 1.00 92.75 539 ILE A O 1
ATOM 4161 N N . THR A 1 540 ? -9.194 -15.181 4.437 1.00 91.00 540 THR A N 1
ATOM 4162 C CA . THR A 1 540 ? -10.584 -14.849 4.791 1.00 91.00 540 THR A CA 1
ATOM 4163 C C . THR A 1 540 ? -11.176 -15.842 5.786 1.00 91.00 540 THR A C 1
ATOM 4165 O O . THR A 1 540 ? -12.351 -15.759 6.142 1.00 91.00 540 THR A O 1
ATOM 4168 N N . GLN A 1 541 ? -10.378 -16.818 6.220 1.00 85.62 541 GLN A N 1
ATOM 4169 C CA . GLN A 1 541 ? -10.750 -17.719 7.302 1.00 85.62 541 GLN A CA 1
ATOM 4170 C C . GLN A 1 541 ? -10.798 -16.958 8.624 1.00 85.62 541 GLN A C 1
ATOM 4172 O O . GLN A 1 541 ? -10.037 -16.013 8.850 1.00 85.62 541 GLN A O 1
ATOM 4177 N N . GLU A 1 542 ? -11.682 -17.397 9.517 1.00 82.50 542 GLU A N 1
ATOM 4178 C CA . GLU A 1 542 ? -11.771 -16.818 10.849 1.00 82.50 542 GLU A CA 1
ATOM 4179 C C . GLU A 1 542 ? -10.447 -17.003 11.597 1.00 82.50 542 GLU A C 1
ATOM 4181 O O . GLU A 1 542 ? -9.944 -18.113 11.778 1.00 82.50 542 GLU A O 1
ATOM 4186 N N . PHE A 1 543 ? -9.888 -15.889 12.056 1.00 88.69 543 PHE A N 1
ATOM 4187 C CA . PHE A 1 543 ? -8.721 -15.861 12.923 1.00 88.69 543 PHE A CA 1
ATOM 4188 C C . PHE A 1 543 ? -9.087 -15.159 14.224 1.00 88.69 543 PHE A C 1
ATOM 4190 O O . PHE A 1 543 ? -10.070 -14.424 14.301 1.00 88.69 543 PHE A O 1
ATOM 4197 N N . LYS A 1 544 ? -8.286 -15.372 15.270 1.00 90.06 544 LYS A N 1
ATOM 4198 C CA . LYS A 1 544 ? -8.485 -14.688 16.547 1.00 90.06 544 LYS A CA 1
ATOM 4199 C C . LYS A 1 544 ? -8.021 -13.228 16.425 1.00 90.06 544 LYS A C 1
ATOM 4201 O O . LYS A 1 544 ? -6.812 -13.013 16.305 1.00 90.06 544 LYS A O 1
ATOM 4206 N N . PRO A 1 545 ? -8.919 -12.227 16.473 1.00 93.44 545 PRO A N 1
ATOM 4207 C CA . PRO A 1 545 ? -8.515 -10.838 16.311 1.00 93.44 545 PRO A CA 1
ATOM 4208 C C . PRO A 1 545 ? -7.653 -10.374 17.493 1.00 93.44 545 PRO A C 1
ATOM 4210 O O . PRO A 1 545 ? -7.906 -10.784 18.626 1.00 93.44 545 PRO A O 1
ATOM 4213 N N . PRO A 1 546 ? -6.654 -9.500 17.281 1.00 95.00 546 PRO A N 1
ATOM 4214 C CA . PRO A 1 546 ? -5.756 -9.072 18.351 1.00 95.00 546 PRO A CA 1
ATOM 4215 C C . PRO A 1 546 ? -6.421 -8.148 19.379 1.00 95.00 546 PRO A C 1
ATOM 4217 O O . PRO A 1 546 ? -5.887 -7.980 20.473 1.00 95.00 546 PRO A O 1
ATOM 4220 N N . PHE A 1 547 ? -7.573 -7.554 19.061 1.00 96.12 547 PHE A N 1
ATOM 4221 C CA . PHE A 1 547 ? -8.326 -6.709 19.985 1.00 96.12 547 PHE A CA 1
ATOM 4222 C C . PHE A 1 547 ? -9.812 -7.068 20.005 1.00 96.12 547 PHE A C 1
ATOM 4224 O O . PHE A 1 547 ? -10.451 -7.184 18.964 1.00 96.12 547 PHE A O 1
ATOM 4231 N N . ARG A 1 548 ? -10.416 -7.160 21.184 1.00 95.19 548 ARG A N 1
ATOM 4232 C CA . ARG A 1 548 ? -11.877 -7.120 21.316 1.00 95.19 548 ARG A CA 1
ATOM 4233 C C . ARG A 1 548 ? -12.293 -5.712 21.687 1.00 95.19 548 ARG A C 1
ATOM 4235 O O . ARG A 1 548 ? -11.742 -5.143 22.627 1.00 95.19 548 ARG A O 1
ATOM 4242 N N . ILE A 1 549 ? -13.255 -5.175 20.947 1.00 94.81 549 ILE A N 1
ATOM 4243 C CA . ILE A 1 549 ? -13.863 -3.872 21.206 1.00 94.81 549 ILE A CA 1
ATOM 4244 C C . ILE A 1 549 ? -15.298 -4.137 21.638 1.00 94.81 549 ILE A C 1
ATOM 4246 O O . ILE A 1 549 ? -16.038 -4.821 20.934 1.00 94.81 549 ILE A O 1
ATOM 4250 N N . ASN A 1 550 ? -15.671 -3.608 22.794 1.00 93.44 550 ASN A N 1
ATOM 4251 C CA . ASN A 1 550 ? -17.047 -3.549 23.250 1.00 93.44 550 ASN A CA 1
ATOM 4252 C C . ASN A 1 550 ? -17.425 -2.075 23.419 1.00 93.44 550 ASN A C 1
ATOM 4254 O O . ASN A 1 550 ? -16.683 -1.315 24.046 1.00 93.44 550 ASN A O 1
ATOM 4258 N N . ALA A 1 551 ? -18.543 -1.682 22.822 1.00 93.62 551 ALA A N 1
ATOM 4259 C CA . ALA A 1 551 ? -19.048 -0.323 22.832 1.00 93.62 551 ALA A CA 1
ATOM 4260 C C . ALA A 1 551 ? -20.506 -0.356 23.280 1.00 93.62 551 ALA A C 1
ATOM 4262 O O . ALA A 1 551 ? -21.333 -1.011 22.653 1.00 93.62 551 ALA A O 1
ATOM 4263 N N . LEU A 1 552 ? -20.804 0.347 24.366 1.00 92.38 552 LEU A N 1
ATOM 4264 C CA . LEU A 1 552 ? -22.146 0.448 24.924 1.00 92.38 552 LEU A CA 1
ATOM 4265 C C . LEU A 1 552 ? -22.540 1.921 25.013 1.00 92.38 552 LEU A C 1
ATOM 4267 O O . LEU A 1 552 ? -21.731 2.746 25.436 1.00 92.38 552 LEU A O 1
ATOM 4271 N N . ILE A 1 553 ? -23.773 2.239 24.621 1.00 92.94 553 ILE A N 1
ATOM 4272 C CA . ILE A 1 553 ? -24.369 3.563 24.809 1.00 92.94 553 ILE A CA 1
ATOM 4273 C C . ILE A 1 553 ? -25.532 3.419 25.789 1.00 92.94 553 ILE A C 1
ATOM 4275 O O . ILE A 1 553 ? -26.461 2.656 25.536 1.00 92.94 553 ILE A O 1
ATOM 4279 N N . GLU A 1 554 ? -25.473 4.154 26.893 1.00 92.06 554 GLU A N 1
ATOM 4280 C CA . GLU A 1 554 ? -26.506 4.206 27.925 1.00 92.06 554 GLU A CA 1
ATOM 4281 C C . GLU A 1 554 ? -27.149 5.596 27.943 1.00 92.06 554 GLU A C 1
ATOM 4283 O O . GLU A 1 554 ? -26.467 6.623 27.937 1.00 92.06 554 GLU A O 1
ATOM 4288 N N . GLU A 1 555 ? -28.477 5.658 27.972 1.00 89.44 555 GLU A N 1
ATOM 4289 C CA . GLU A 1 555 ? -29.198 6.923 28.111 1.00 89.44 555 GLU A CA 1
ATOM 4290 C C . GLU A 1 555 ? -29.177 7.374 29.578 1.00 89.44 555 GLU A C 1
ATOM 4292 O O . GLU A 1 555 ? -29.613 6.653 30.473 1.00 89.44 555 GLU A O 1
ATOM 4297 N N . ALA A 1 556 ? -28.670 8.583 29.831 1.00 86.62 556 ALA A N 1
ATOM 4298 C CA . ALA A 1 556 ? -28.487 9.135 31.179 1.00 86.62 556 ALA A CA 1
ATOM 4299 C C . ALA A 1 556 ? -29.453 10.302 31.483 1.00 86.62 556 ALA A C 1
ATOM 4301 O O . ALA A 1 556 ? -29.324 10.981 32.505 1.00 86.62 556 ALA A O 1
ATOM 4302 N N . GLY A 1 557 ? -30.394 10.577 30.576 1.00 86.56 557 GLY A N 1
ATOM 4303 C CA . GLY A 1 557 ? -31.400 11.633 30.669 1.00 86.56 557 GLY A CA 1
ATOM 4304 C C . GLY A 1 557 ? -31.788 12.188 29.291 1.00 86.56 557 GLY A C 1
ATOM 4305 O O . GLY A 1 557 ? -31.176 11.826 28.290 1.00 86.56 557 GLY A O 1
ATOM 4306 N N . PRO A 1 558 ? -32.748 13.126 29.212 1.00 85.69 558 PRO A N 1
ATOM 4307 C CA . PRO A 1 558 ? -33.275 13.620 27.932 1.00 85.69 558 PRO A CA 1
ATOM 4308 C C . PRO A 1 558 ? -32.230 14.342 27.065 1.00 85.69 558 PRO A C 1
ATOM 4310 O O . PRO A 1 558 ? -32.344 14.353 25.846 1.00 85.69 558 PRO A O 1
ATOM 4313 N N . LEU A 1 559 ? -31.196 14.923 27.684 1.00 90.75 559 LEU A N 1
ATOM 4314 C CA . LEU A 1 559 ? -30.117 15.672 27.022 1.00 90.75 559 LEU A CA 1
ATOM 4315 C C . LEU A 1 559 ? -28.732 15.044 27.240 1.00 90.75 559 LEU A C 1
ATOM 4317 O O . LEU A 1 559 ? -27.714 15.698 26.997 1.00 90.75 559 LEU A O 1
ATOM 4321 N N . LYS A 1 560 ? -28.673 13.817 27.774 1.00 92.69 560 LYS A N 1
ATOM 4322 C CA . LYS A 1 560 ? -27.420 13.186 28.199 1.00 92.69 560 LYS A CA 1
ATOM 4323 C C . LYS A 1 560 ? -27.390 11.704 27.859 1.00 92.69 560 LYS A C 1
ATOM 4325 O O . LYS A 1 560 ? -28.350 10.984 28.105 1.00 92.69 560 LYS A O 1
ATOM 4330 N N . ALA A 1 561 ? -26.240 11.237 27.398 1.00 93.94 561 ALA A N 1
ATOM 4331 C CA . ALA A 1 561 ? -25.948 9.814 27.267 1.00 93.94 561 ALA A CA 1
ATOM 4332 C C . ALA A 1 561 ? -24.525 9.528 27.744 1.00 93.94 561 ALA A C 1
ATOM 4334 O O . ALA A 1 561 ? -23.688 10.428 27.798 1.00 93.94 561 ALA A O 1
ATOM 4335 N N . GLU A 1 562 ? -24.241 8.283 28.085 1.00 95.19 562 GLU A N 1
ATOM 4336 C CA . GLU A 1 562 ? -22.912 7.804 28.436 1.00 95.19 562 GLU A CA 1
ATOM 4337 C C . GLU A 1 562 ? -22.478 6.747 27.424 1.00 95.19 562 GLU A C 1
ATOM 4339 O O . GLU A 1 562 ? -23.211 5.808 27.132 1.00 95.19 562 GLU A O 1
ATOM 4344 N N . VAL A 1 563 ? -21.280 6.904 26.870 1.00 95.56 563 VAL A N 1
ATOM 4345 C CA . VAL A 1 563 ? -20.640 5.891 26.034 1.00 95.56 563 VAL A CA 1
ATOM 4346 C C . VAL A 1 563 ? -19.560 5.204 26.850 1.00 95.56 563 VAL A C 1
ATOM 4348 O O . VAL A 1 563 ? -18.656 5.859 27.371 1.00 95.56 563 VAL A O 1
ATOM 4351 N N . ILE A 1 564 ? -19.625 3.881 26.927 1.00 95.56 564 ILE A N 1
ATOM 4352 C CA . ILE A 1 564 ? -18.636 3.041 27.592 1.00 95.56 564 ILE A CA 1
ATOM 4353 C C . ILE A 1 564 ? -17.904 2.253 26.510 1.00 95.56 564 ILE A C 1
ATOM 4355 O O . ILE A 1 564 ? -18.470 1.357 25.882 1.00 95.56 564 ILE A O 1
ATOM 4359 N N . LEU A 1 565 ? -16.636 2.591 26.291 1.00 95.75 565 LEU A N 1
ATOM 4360 C CA . LEU A 1 565 ? -15.749 1.868 25.388 1.00 95.75 565 LEU A CA 1
ATOM 4361 C C . LEU A 1 565 ? -14.798 0.995 26.187 1.00 95.75 565 LEU A C 1
ATOM 4363 O O . LEU A 1 565 ? -14.091 1.474 27.070 1.00 95.75 565 LEU A O 1
ATOM 4367 N N . LYS A 1 566 ? -14.738 -0.283 25.833 1.00 95.00 566 LYS A N 1
ATOM 4368 C CA . LYS A 1 566 ? -13.878 -1.266 26.475 1.00 95.00 566 LYS A CA 1
ATOM 4369 C C . LYS A 1 566 ? -13.065 -2.010 25.426 1.00 95.00 566 LYS A C 1
ATOM 4371 O O . LYS A 1 566 ? -13.622 -2.610 24.509 1.00 95.00 566 LYS A O 1
ATOM 4376 N N . ILE A 1 567 ? -11.744 -1.972 25.567 1.00 95.50 567 ILE A N 1
ATOM 4377 C CA . ILE A 1 567 ? -10.803 -2.597 24.636 1.00 95.50 567 ILE A CA 1
ATOM 4378 C C . ILE A 1 567 ? -9.964 -3.617 25.387 1.00 95.50 567 ILE A C 1
ATOM 4380 O O . ILE A 1 567 ? -9.310 -3.288 26.375 1.00 95.50 567 ILE A O 1
ATOM 4384 N N . ARG A 1 568 ? -9.945 -4.849 24.881 1.00 95.81 568 ARG A N 1
ATOM 4385 C CA . ARG A 1 568 ? -9.147 -5.949 25.425 1.00 95.81 568 ARG A CA 1
ATOM 4386 C C . ARG A 1 568 ? -8.141 -6.441 24.393 1.00 95.81 568 ARG A C 1
ATOM 4388 O O . ARG A 1 568 ? -8.526 -6.780 23.277 1.00 95.81 568 ARG A O 1
ATOM 4395 N N . ALA A 1 569 ? -6.868 -6.508 24.768 1.00 96.62 569 ALA A N 1
ATOM 4396 C CA . ALA A 1 569 ? -5.801 -7.048 23.931 1.00 96.62 569 ALA A CA 1
ATOM 4397 C C . ALA A 1 569 ? -5.747 -8.583 24.035 1.00 96.62 569 ALA A C 1
ATOM 4399 O O . ALA A 1 569 ? -5.470 -9.129 25.101 1.00 96.62 569 ALA A O 1
ATOM 4400 N N . GLU A 1 570 ? -5.975 -9.296 22.932 1.00 94.50 570 GLU A N 1
ATOM 4401 C CA . GLU A 1 570 ? -6.055 -10.766 22.883 1.00 94.50 570 GLU A CA 1
ATOM 4402 C C . GLU A 1 570 ? -4.790 -11.462 22.338 1.00 94.50 570 GLU A C 1
ATOM 4404 O O . GLU A 1 570 ? -4.847 -12.613 21.892 1.00 94.50 570 GLU A O 1
ATOM 4409 N N . PHE A 1 571 ? -3.638 -10.797 22.421 1.00 94.06 571 PHE A N 1
ATOM 4410 C CA . PHE A 1 571 ? -2.316 -11.329 22.065 1.00 94.06 571 PHE A CA 1
ATOM 4411 C C . PHE A 1 571 ? -1.419 -11.521 23.310 1.00 94.06 571 PHE A C 1
ATOM 4413 O O . PHE A 1 571 ? -1.761 -11.032 24.390 1.00 94.06 571 PHE A O 1
ATOM 4420 N N . PRO A 1 572 ? -0.284 -12.248 23.205 1.00 94.19 572 PRO A N 1
ATOM 4421 C CA . PRO A 1 572 ? 0.597 -12.535 24.342 1.00 94.19 572 PRO A CA 1
ATOM 4422 C C . PRO A 1 572 ? 1.094 -11.285 25.078 1.00 94.19 572 PRO A C 1
ATOM 4424 O O . PRO A 1 572 ? 1.485 -10.304 24.448 1.00 94.19 572 PRO A O 1
ATOM 4427 N N . SER A 1 573 ? 1.167 -11.348 26.410 1.00 93.69 573 SER A N 1
ATOM 4428 C CA . SER A 1 573 ? 1.564 -10.223 27.278 1.00 93.69 573 SER A CA 1
ATOM 4429 C C . SER A 1 573 ? 3.011 -9.754 27.117 1.00 93.69 573 SER A C 1
ATOM 4431 O O . SER A 1 573 ? 3.352 -8.641 27.514 1.00 93.69 573 SER A O 1
ATOM 4433 N N . THR A 1 574 ? 3.862 -10.568 26.492 1.00 92.44 574 THR A N 1
ATOM 4434 C CA . THR A 1 574 ? 5.236 -10.204 26.116 1.00 92.44 574 THR A CA 1
ATOM 4435 C C . THR A 1 574 ? 5.292 -9.212 24.953 1.00 92.44 574 THR A C 1
ATOM 4437 O O . THR A 1 574 ? 6.304 -8.533 24.769 1.00 92.44 574 THR A O 1
ATOM 4440 N N . ILE A 1 575 ? 4.216 -9.122 24.168 1.00 92.62 575 ILE A N 1
ATOM 4441 C CA . ILE A 1 575 ? 4.094 -8.253 23.002 1.00 92.62 575 ILE A CA 1
ATOM 4442 C C . ILE A 1 575 ? 3.313 -7.002 23.396 1.00 92.62 575 ILE A C 1
ATOM 4444 O O . ILE A 1 575 ? 2.425 -7.026 24.249 1.00 92.62 575 ILE A O 1
ATOM 4448 N N . THR A 1 576 ? 3.655 -5.879 22.770 1.00 93.50 576 THR A N 1
ATOM 4449 C CA . THR A 1 576 ? 3.008 -4.597 23.035 1.00 93.50 576 THR A CA 1
ATOM 4450 C C . THR A 1 576 ? 2.655 -3.905 21.732 1.00 93.50 576 THR A C 1
ATOM 4452 O O . THR A 1 576 ? 3.532 -3.722 20.887 1.00 93.50 576 THR A O 1
ATOM 4455 N N . ALA A 1 577 ? 1.401 -3.494 21.593 1.00 93.25 577 ALA A N 1
ATOM 4456 C CA . ALA A 1 577 ? 0.936 -2.674 20.487 1.00 93.25 577 ALA A CA 1
ATOM 4457 C C . ALA A 1 577 ? 1.309 -1.205 20.712 1.00 93.25 577 ALA A C 1
ATOM 4459 O O . ALA A 1 577 ? 1.338 -0.737 21.853 1.00 93.25 577 ALA A O 1
ATOM 4460 N N . ASN A 1 578 ? 1.557 -0.483 19.621 1.00 90.25 578 ASN A N 1
ATOM 4461 C CA . ASN A 1 578 ? 1.918 0.932 19.609 1.00 90.25 578 ASN A CA 1
ATOM 4462 C C . ASN A 1 578 ? 0.947 1.725 18.727 1.00 90.25 578 ASN A C 1
ATOM 4464 O O . ASN A 1 578 ? 0.337 1.166 17.812 1.00 90.25 578 ASN A O 1
ATOM 4468 N N . THR A 1 579 ? 0.870 3.038 18.974 1.00 83.56 579 THR A N 1
ATOM 4469 C CA . THR A 1 579 ? 0.113 3.991 18.140 1.00 83.56 579 THR A CA 1
ATOM 4470 C C . THR A 1 579 ? -1.344 3.559 17.970 1.00 83.56 579 THR A C 1
ATOM 4472 O O . THR A 1 579 ? -1.811 3.328 16.856 1.00 83.56 579 THR A O 1
ATOM 4475 N N . ILE A 1 580 ? -2.046 3.385 19.091 1.00 95.38 580 ILE A N 1
ATOM 4476 C CA . ILE A 1 580 ? -3.451 2.996 19.086 1.00 95.38 580 ILE A CA 1
ATOM 4477 C C . ILE A 1 580 ? -4.308 4.258 19.059 1.00 95.38 580 ILE A C 1
ATOM 4479 O O . ILE A 1 580 ? -4.164 5.115 19.932 1.00 95.38 580 ILE A O 1
ATOM 4483 N N . ALA A 1 581 ? -5.206 4.353 18.086 1.00 96.25 581 ALA A N 1
ATOM 4484 C CA . ALA A 1 581 ? -6.175 5.432 17.964 1.00 96.25 581 ALA A CA 1
ATOM 4485 C C . ALA A 1 581 ? -7.568 4.836 17.765 1.00 96.25 581 ALA A C 1
ATOM 4487 O O . ALA A 1 581 ? -7.810 4.117 16.800 1.00 96.25 581 ALA A O 1
ATOM 4488 N N . VAL A 1 582 ? -8.470 5.132 18.689 1.00 97.31 582 VAL A N 1
ATOM 4489 C CA . VAL A 1 582 ? -9.861 4.685 18.696 1.00 97.31 582 VAL A CA 1
ATOM 4490 C C . VAL A 1 582 ? -10.723 5.894 18.391 1.00 97.31 582 VAL A C 1
ATOM 4492 O O . VAL A 1 582 ? -10.509 6.966 18.958 1.00 97.31 582 VAL A O 1
ATOM 4495 N N . GLN A 1 583 ? -11.679 5.745 17.489 1.00 96.44 583 GLN A N 1
ATOM 4496 C CA . GLN A 1 583 ? -12.533 6.837 17.054 1.00 96.44 583 GLN A CA 1
ATOM 4497 C C . GLN A 1 583 ? -13.982 6.378 17.016 1.00 96.44 583 GLN A C 1
ATOM 4499 O O . GLN A 1 583 ? -14.273 5.238 16.665 1.00 96.44 583 GLN A O 1
ATOM 4504 N N . MET A 1 584 ? -14.897 7.273 17.368 1.00 95.88 584 MET A N 1
ATOM 4505 C CA . MET A 1 584 ? -16.329 7.007 17.282 1.00 95.88 584 MET A CA 1
ATOM 4506 C C . MET A 1 584 ? -17.060 8.280 16.846 1.00 95.88 584 MET A C 1
ATOM 4508 O O . MET A 1 584 ? -16.950 9.307 17.531 1.00 95.88 584 MET A O 1
ATOM 4512 N N . PRO A 1 585 ? -17.778 8.251 15.710 1.00 95.19 585 PRO A N 1
ATOM 4513 C CA . PRO A 1 585 ? -18.693 9.319 15.330 1.00 95.19 585 PRO A CA 1
ATOM 4514 C C . PRO A 1 585 ? -19.861 9.398 16.315 1.00 95.19 585 PRO A C 1
ATOM 4516 O O . PRO A 1 585 ? -20.412 8.379 16.729 1.00 95.19 585 PRO A O 1
ATOM 4519 N N . LEU A 1 586 ? -20.239 10.616 16.675 1.00 94.44 586 LEU A N 1
ATOM 4520 C CA . LEU A 1 586 ? -21.301 10.925 17.623 1.00 94.44 586 LEU A CA 1
ATOM 4521 C C . LEU A 1 586 ? -22.459 11.637 16.905 1.00 94.44 586 LEU A C 1
ATOM 4523 O O . LEU A 1 586 ? -22.251 12.214 15.833 1.00 94.44 586 LEU A O 1
ATOM 4527 N N . PRO A 1 587 ? -23.668 11.659 17.498 1.00 92.44 587 PRO A N 1
ATOM 4528 C CA . PRO A 1 587 ? -24.805 12.379 16.932 1.00 92.44 587 PRO A CA 1
ATOM 4529 C C . PRO A 1 587 ? -24.481 13.847 16.634 1.00 92.44 587 PRO A C 1
ATOM 4531 O O . PRO A 1 587 ? -23.776 14.513 17.404 1.00 92.44 587 PRO A O 1
ATOM 4534 N N . LYS A 1 588 ? -25.038 14.385 15.541 1.00 90.00 588 LYS A N 1
ATOM 4535 C CA . LYS A 1 588 ? -24.716 15.739 15.047 1.00 90.00 588 LYS A CA 1
ATOM 4536 C C . LYS A 1 588 ? -25.012 16.850 16.062 1.00 90.00 588 LYS A C 1
ATOM 4538 O O . LYS A 1 588 ? -24.320 17.866 16.080 1.00 90.00 588 LYS A O 1
ATOM 4543 N N . TYR A 1 589 ? -25.994 16.635 16.932 1.00 91.12 589 TYR A N 1
ATOM 4544 C CA . TYR A 1 589 ? -26.396 17.553 18.001 1.00 91.12 589 TYR A CA 1
ATOM 4545 C C . TYR A 1 589 ? -25.572 17.411 19.297 1.00 91.12 589 TYR A C 1
ATOM 4547 O O . TYR A 1 589 ? -25.925 17.981 20.331 1.00 91.12 589 TYR A O 1
ATOM 4555 N N . THR A 1 590 ? -24.471 16.652 19.285 1.00 93.81 590 THR A N 1
ATOM 4556 C CA . THR A 1 590 ? -23.547 16.583 20.427 1.00 93.81 590 THR A CA 1
ATOM 4557 C C . THR A 1 590 ? -22.838 17.923 20.611 1.00 93.81 590 THR A C 1
ATOM 4559 O O . THR A 1 590 ? -22.113 18.382 19.722 1.00 93.81 590 THR A O 1
ATOM 4562 N N . MET A 1 591 ? -23.032 18.549 21.772 1.00 92.88 591 MET A N 1
ATOM 4563 C CA . MET A 1 591 ? -22.400 19.822 22.135 1.00 92.88 591 MET A CA 1
ATOM 4564 C C . MET A 1 591 ? -21.086 19.616 22.877 1.00 92.88 591 MET A C 1
ATOM 4566 O O . MET A 1 591 ? -20.104 20.299 22.610 1.00 92.88 591 MET A O 1
ATOM 4570 N N . ARG A 1 592 ? -21.068 18.691 23.840 1.00 93.38 592 ARG A N 1
ATOM 4571 C CA . ARG A 1 592 ? -19.920 18.486 24.725 1.00 93.38 592 ARG A CA 1
ATOM 4572 C C . ARG A 1 592 ? -19.743 17.013 25.045 1.00 93.38 592 ARG A C 1
ATOM 4574 O O . ARG A 1 592 ? -20.722 16.286 25.194 1.00 93.38 592 ARG A O 1
ATOM 4581 N N . VAL A 1 593 ? -18.485 16.619 25.215 1.00 96.50 593 VAL A N 1
ATOM 4582 C CA . VAL A 1 593 ? -18.090 15.305 25.717 1.00 96.50 593 VAL A CA 1
ATOM 4583 C C . VAL A 1 593 ? -17.172 15.493 26.920 1.00 96.50 593 VAL A C 1
ATOM 4585 O O . VAL A 1 593 ? -16.229 16.282 26.870 1.00 96.50 593 VAL A O 1
ATOM 4588 N N . SER A 1 594 ? -17.471 14.801 28.014 1.00 95.94 594 SER A N 1
ATOM 4589 C CA . SER A 1 594 ? -16.617 14.712 29.197 1.00 95.94 594 SER A CA 1
ATOM 4590 C C . SER A 1 594 ? -16.066 13.299 29.305 1.00 95.94 594 SER A C 1
ATOM 4592 O O . SER A 1 594 ? -16.837 12.344 29.295 1.00 95.94 594 SER A O 1
ATOM 4594 N N . PHE A 1 595 ? -14.750 13.162 29.424 1.00 96.50 595 PHE A N 1
ATOM 4595 C CA . PHE A 1 595 ? -14.077 11.868 29.440 1.00 96.50 595 PHE A CA 1
ATOM 4596 C C . PHE A 1 595 ? -13.640 11.490 30.855 1.00 96.50 595 PHE A C 1
ATOM 4598 O O . PHE A 1 595 ? -13.035 12.296 31.558 1.00 96.50 595 PHE A O 1
ATOM 4605 N N . GLU A 1 596 ? -13.906 10.248 31.238 1.00 94.81 596 GLU A N 1
ATOM 4606 C CA . GLU A 1 596 ? -13.492 9.639 32.496 1.00 94.81 596 GLU A CA 1
ATOM 4607 C C . GLU A 1 596 ? -12.641 8.404 32.182 1.00 94.81 596 GLU A C 1
ATOM 4609 O O . GLU A 1 596 ? -13.106 7.427 31.588 1.00 94.81 596 GLU A O 1
ATOM 4614 N N . LEU A 1 597 ? -11.363 8.489 32.552 1.00 91.88 597 LEU A N 1
ATOM 4615 C CA . LEU A 1 597 ? -10.385 7.410 32.436 1.00 91.88 597 LEU A CA 1
ATOM 4616 C C . LEU A 1 597 ? -10.202 6.724 33.790 1.00 91.88 597 LEU A C 1
ATOM 4618 O O . LEU A 1 597 ? -10.447 7.319 34.842 1.00 91.88 597 LEU A O 1
ATOM 4622 N N . GLU A 1 598 ? -9.720 5.485 33.767 1.00 87.62 598 GLU A N 1
ATOM 4623 C CA . GLU A 1 598 ? -9.362 4.774 34.993 1.00 87.62 598 GLU A CA 1
ATOM 4624 C C . GLU A 1 598 ? -8.228 5.506 35.757 1.00 87.62 598 GLU A C 1
ATOM 4626 O O . GLU A 1 598 ? -7.320 6.080 35.139 1.00 87.62 598 GLU A O 1
ATOM 4631 N N . PRO A 1 599 ? -8.247 5.518 37.105 1.00 81.75 599 PRO A N 1
ATOM 4632 C CA . PRO A 1 599 ? -7.223 6.193 37.900 1.00 81.75 599 PRO A CA 1
ATOM 4633 C C . PRO A 1 599 ? -5.815 5.627 37.660 1.00 81.75 599 PRO A C 1
ATOM 4635 O O . PRO A 1 599 ? -5.621 4.416 37.610 1.00 81.75 599 PRO A O 1
ATOM 4638 N N . GLY A 1 600 ? -4.809 6.502 37.561 1.00 78.88 600 GLY A N 1
ATOM 4639 C CA . GLY A 1 600 ? -3.400 6.097 37.412 1.00 78.88 600 GLY A CA 1
ATOM 4640 C C . GLY A 1 600 ? -2.976 5.721 35.986 1.00 78.88 600 GLY A C 1
ATOM 4641 O O . GLY A 1 600 ? -1.846 5.282 35.774 1.00 78.88 600 GLY A O 1
ATOM 4642 N N . VAL A 1 601 ? -3.849 5.915 34.996 1.00 81.69 601 VAL A N 1
ATOM 4643 C CA . VAL A 1 601 ? -3.552 5.649 33.587 1.00 81.69 601 VAL A CA 1
ATOM 4644 C C . VAL A 1 601 ? -2.587 6.695 33.017 1.00 81.69 601 VAL A C 1
ATOM 4646 O O . VAL A 1 601 ? -2.872 7.890 32.987 1.00 81.69 601 VAL A O 1
ATOM 4649 N N . VAL A 1 602 ? -1.443 6.234 32.502 1.00 81.12 602 VAL A N 1
ATOM 4650 C CA . VAL A 1 602 ? -0.416 7.082 31.877 1.00 81.12 602 VAL A CA 1
ATOM 4651 C C . VAL A 1 602 ? -0.372 6.839 30.369 1.00 81.12 602 VAL A C 1
ATOM 4653 O O . VAL A 1 602 ? -0.366 5.701 29.907 1.00 81.12 602 VAL A O 1
ATOM 4656 N N . GLY A 1 603 ? -0.279 7.916 29.584 1.00 84.25 603 GLY A N 1
ATOM 4657 C CA . GLY A 1 603 ? -0.074 7.828 28.133 1.00 84.25 603 GLY A CA 1
ATOM 4658 C C . GLY A 1 603 ? -1.337 7.552 27.315 1.00 84.25 603 GLY A C 1
ATOM 4659 O O . GLY A 1 603 ? -1.215 7.178 26.147 1.00 84.25 603 GLY A O 1
ATOM 4660 N N . GLN A 1 604 ? -2.515 7.753 27.908 1.00 91.69 604 GLN A N 1
ATOM 4661 C CA . GLN A 1 604 ? -3.781 7.832 27.189 1.00 91.69 604 GLN A CA 1
ATOM 4662 C C . GLN A 1 604 ? -4.223 9.290 27.069 1.00 91.69 604 GLN A C 1
ATOM 4664 O O . GLN A 1 604 ? -4.042 10.072 28.002 1.00 91.69 604 GLN A O 1
ATOM 4669 N N . THR A 1 605 ? -4.779 9.659 25.921 1.00 94.12 605 THR A N 1
ATOM 4670 C CA . THR A 1 605 ? -5.343 10.991 25.684 1.00 94.12 605 THR A CA 1
ATOM 4671 C C . THR A 1 605 ? -6.708 10.866 25.032 1.00 94.12 605 THR A C 1
ATOM 4673 O O . THR A 1 605 ? -6.937 9.972 24.218 1.00 94.12 605 THR A O 1
ATOM 4676 N N . THR A 1 606 ? -7.613 11.768 25.384 1.00 95.88 606 THR A N 1
ATOM 4677 C CA . THR A 1 606 ? -8.969 11.831 24.840 1.00 95.88 606 THR A CA 1
ATOM 4678 C C . THR A 1 606 ? -9.226 13.211 24.260 1.00 95.88 606 THR A C 1
ATOM 4680 O O . THR A 1 606 ? -8.690 14.205 24.750 1.00 95.88 606 THR A O 1
ATOM 4683 N N . ASP A 1 607 ? -10.008 13.269 23.191 1.00 95.81 607 ASP A N 1
ATOM 4684 C CA . ASP A 1 607 ? -10.364 14.519 22.530 1.00 95.81 607 ASP A CA 1
ATOM 4685 C C . ASP A 1 607 ? -11.755 14.420 21.891 1.00 95.81 607 ASP A C 1
ATOM 4687 O O . ASP A 1 607 ? -12.220 13.334 21.535 1.00 95.81 607 ASP A O 1
ATOM 4691 N N . PHE A 1 608 ? -12.418 15.562 21.733 1.00 96.44 608 PHE A N 1
ATOM 4692 C CA . PHE A 1 608 ? -13.675 15.684 21.004 1.00 96.44 608 PHE A CA 1
ATOM 4693 C C . PHE A 1 608 ? -13.515 16.692 19.869 1.00 96.44 608 PHE A C 1
ATOM 4695 O O . PHE A 1 608 ? -13.389 17.898 20.079 1.00 96.44 608 PHE A O 1
ATOM 4702 N N . LYS A 1 609 ? -13.551 16.186 18.636 1.00 93.94 609 LYS A N 1
ATOM 4703 C CA . LYS A 1 609 ? -13.503 16.996 17.421 1.00 93.94 609 LYS A CA 1
ATOM 4704 C C . LYS A 1 609 ? -14.900 17.507 17.102 1.00 93.94 609 LYS A C 1
ATOM 4706 O O . LYS A 1 609 ? -15.675 16.833 16.424 1.00 93.94 609 LYS A O 1
ATOM 4711 N N . GLU A 1 610 ? -15.207 18.711 17.575 1.00 89.88 610 GLU A N 1
ATOM 4712 C CA . GLU A 1 610 ? -16.531 19.316 17.408 1.00 89.88 610 GLU A CA 1
ATOM 4713 C C . GLU A 1 610 ? -16.929 19.500 15.934 1.00 89.88 610 GLU A C 1
ATOM 4715 O O . GLU A 1 610 ? -18.083 19.248 15.588 1.00 89.88 610 GLU A O 1
ATOM 4720 N N . SER A 1 611 ? -15.981 19.855 15.058 1.00 88.38 611 SER A N 1
ATOM 4721 C CA . SER A 1 611 ? -16.220 20.071 13.621 1.00 88.38 611 SER A CA 1
ATOM 4722 C C . SER A 1 611 ? -16.798 18.845 12.910 1.00 88.38 611 SER A C 1
ATOM 4724 O O . SER A 1 611 ? -17.640 18.985 12.031 1.00 88.38 611 SER A O 1
ATOM 4726 N N . ASN A 1 612 ? -16.371 17.646 13.317 1.00 88.06 612 ASN A N 1
ATOM 4727 C CA . ASN A 1 612 ? -16.764 16.378 12.695 1.00 88.06 612 ASN A CA 1
ATOM 4728 C C . ASN A 1 612 ? -17.619 15.520 13.640 1.00 88.06 612 ASN A C 1
ATOM 4730 O O . ASN A 1 612 ? -17.871 14.357 13.341 1.00 88.06 612 ASN A O 1
ATOM 4734 N N . LYS A 1 613 ? -18.007 16.072 14.800 1.00 92.56 613 LYS A N 1
ATOM 4735 C CA . LYS A 1 613 ? -18.768 15.400 15.864 1.00 92.56 613 LYS A CA 1
ATOM 4736 C C . LYS A 1 613 ? -18.221 14.005 16.168 1.00 92.56 613 LYS A C 1
ATOM 4738 O O . LYS A 1 613 ? -18.940 13.016 16.154 1.00 92.56 613 LYS A O 1
ATOM 4743 N N . ARG A 1 614 ? -16.918 13.925 16.439 1.00 94.50 614 ARG A N 1
ATOM 4744 C CA . ARG A 1 614 ? -16.206 12.656 16.640 1.00 94.50 614 ARG A CA 1
ATOM 4745 C C . ARG A 1 614 ? -15.403 12.693 17.926 1.00 94.50 614 ARG A C 1
ATOM 4747 O O . ARG A 1 614 ? -14.683 13.659 18.167 1.00 94.50 614 ARG A O 1
ATOM 4754 N N . MET A 1 615 ? -15.501 11.642 18.734 1.00 96.00 615 MET A N 1
ATOM 4755 C CA . MET A 1 615 ? -14.581 11.457 19.856 1.00 96.00 615 MET A CA 1
ATOM 4756 C C . MET A 1 615 ? -13.384 10.601 19.451 1.00 96.00 615 MET A C 1
ATOM 4758 O O . MET A 1 615 ? -13.506 9.691 18.627 1.00 96.00 615 MET A O 1
ATOM 4762 N N . GLU A 1 616 ? -12.231 10.906 20.037 1.00 96.50 616 GLU A N 1
ATOM 4763 C CA . GLU A 1 616 ? -10.957 10.248 19.768 1.00 96.50 616 GLU A CA 1
ATOM 4764 C C . GLU A 1 616 ? -10.308 9.831 21.092 1.00 96.50 616 GLU A C 1
ATOM 4766 O O . GLU A 1 616 ? -10.187 10.629 22.021 1.00 96.50 616 GLU A O 1
ATOM 4771 N N . TRP A 1 617 ? -9.869 8.579 21.174 1.00 97.38 617 TRP A N 1
ATOM 4772 C CA . TRP A 1 617 ? -9.152 8.019 22.314 1.00 97.38 617 TRP A CA 1
ATOM 4773 C C . TRP A 1 617 ? -7.855 7.382 21.835 1.00 97.38 617 TRP A C 1
ATOM 4775 O O . TRP A 1 617 ? -7.850 6.401 21.094 1.00 97.38 617 TRP A O 1
ATOM 4785 N N . ASN A 1 618 ? -6.734 7.967 22.239 1.00 96.44 618 ASN A N 1
ATOM 4786 C CA . ASN A 1 618 ? -5.412 7.547 21.810 1.00 96.44 618 ASN A CA 1
ATOM 4787 C C . ASN A 1 618 ? -4.674 6.888 22.971 1.00 96.44 618 ASN A C 1
ATOM 4789 O O . ASN A 1 618 ? -4.599 7.448 24.065 1.00 96.44 618 ASN A O 1
ATOM 4793 N N . LEU A 1 619 ? -4.075 5.726 22.719 1.00 94.38 619 LEU A N 1
ATOM 4794 C CA . LEU A 1 619 ? -3.232 5.012 23.669 1.00 94.38 619 LEU A CA 1
ATOM 4795 C C . LEU A 1 619 ? -1.840 4.851 23.057 1.00 94.38 619 LEU A C 1
ATOM 4797 O O . LEU A 1 619 ? -1.672 4.249 21.994 1.00 94.38 619 LEU A O 1
ATOM 4801 N N . LYS A 1 620 ? -0.809 5.371 23.734 1.00 91.69 620 LYS A N 1
ATOM 4802 C CA . LYS A 1 620 ? 0.574 5.265 23.234 1.00 91.69 620 LYS A CA 1
ATOM 4803 C C . LYS A 1 620 ? 1.029 3.811 23.109 1.00 91.69 620 LYS A C 1
ATOM 4805 O O . LYS A 1 620 ? 1.757 3.479 22.172 1.00 91.69 620 LYS A O 1
ATOM 4810 N N . LYS A 1 621 ? 0.625 2.968 24.063 1.00 92.44 621 LYS A N 1
ATOM 4811 C CA . LYS A 1 621 ? 1.047 1.573 24.172 1.00 92.44 621 LYS A CA 1
ATOM 4812 C C . LYS A 1 621 ? -0.002 0.736 24.903 1.00 92.44 621 LYS A C 1
ATOM 4814 O O . LYS A 1 621 ? -0.525 1.188 25.917 1.00 92.44 621 LYS A O 1
ATOM 4819 N N . ILE A 1 622 ? -0.245 -0.484 24.429 1.00 94.19 622 ILE A N 1
ATOM 4820 C CA . ILE A 1 622 ? -1.083 -1.493 25.099 1.00 94.19 622 ILE A CA 1
ATOM 4821 C C . ILE A 1 622 ? -0.292 -2.802 25.179 1.00 94.19 622 ILE A C 1
ATOM 4823 O O . ILE A 1 622 ? 0.312 -3.218 24.189 1.00 94.19 622 ILE A O 1
ATOM 4827 N N . ALA A 1 623 ? -0.259 -3.438 26.349 1.00 94.75 623 ALA A N 1
ATOM 4828 C CA . ALA A 1 623 ? 0.362 -4.751 26.521 1.00 94.75 623 ALA A CA 1
ATOM 4829 C C . ALA A 1 623 ? -0.637 -5.869 26.199 1.00 94.75 623 ALA A C 1
ATOM 4831 O O . ALA A 1 623 ? -1.837 -5.716 26.407 1.00 94.75 623 ALA A O 1
ATOM 4832 N N . GLY A 1 624 ? -0.159 -7.005 25.694 1.00 95.44 624 GLY A N 1
ATOM 4833 C CA . GLY A 1 624 ? -1.036 -8.150 25.460 1.00 95.44 624 GLY A CA 1
ATOM 4834 C C . GLY A 1 624 ? -1.711 -8.631 26.748 1.00 95.44 624 GLY A C 1
ATOM 4835 O O . GLY A 1 624 ? -1.115 -8.609 27.825 1.00 95.44 624 GLY A O 1
ATOM 4836 N N . GLY A 1 625 ? -2.972 -9.042 26.653 1.00 94.56 625 GLY A N 1
ATOM 4837 C CA . GLY A 1 625 ? -3.769 -9.476 27.798 1.00 94.56 625 GLY A CA 1
ATOM 4838 C C . GLY A 1 625 ? -4.296 -8.349 28.691 1.00 94.56 625 GLY A C 1
ATOM 4839 O O . GLY A 1 625 ? -5.071 -8.652 29.596 1.00 94.56 625 GLY A O 1
ATOM 4840 N N . SER A 1 626 ? -3.924 -7.081 28.461 1.00 94.69 626 SER A N 1
ATOM 4841 C CA . SER A 1 626 ? -4.484 -5.957 29.216 1.00 94.69 626 SER A CA 1
ATOM 4842 C C . SER A 1 626 ? -5.855 -5.535 28.691 1.00 94.69 626 SER A C 1
ATOM 4844 O O . SER A 1 626 ? -6.262 -5.840 27.564 1.00 94.69 626 SER A O 1
ATOM 4846 N N . GLU A 1 627 ? -6.574 -4.820 29.545 1.00 95.31 627 GLU A N 1
ATOM 4847 C CA . GLU A 1 627 ? -7.904 -4.298 29.286 1.00 95.31 627 GLU A CA 1
ATOM 4848 C C . GLU A 1 627 ? -7.929 -2.819 29.669 1.00 95.31 627 GLU A C 1
ATOM 4850 O O . GLU A 1 627 ? -7.286 -2.417 30.637 1.00 95.31 627 GLU A O 1
ATOM 4855 N N . HIS A 1 628 ? -8.616 -2.010 28.870 1.00 95.06 628 HIS A N 1
ATOM 4856 C CA . HIS A 1 628 ? -8.723 -0.573 29.075 1.00 95.06 628 HIS A CA 1
ATOM 4857 C C . HIS A 1 628 ? -10.160 -0.123 28.843 1.00 95.06 628 HIS A C 1
ATOM 4859 O O . HIS A 1 628 ? -10.791 -0.546 27.868 1.00 95.06 628 HIS A O 1
ATOM 4865 N N . THR A 1 629 ? -10.640 0.771 29.704 1.00 95.94 629 THR A N 1
ATOM 4866 C CA . THR A 1 629 ? -11.996 1.319 29.638 1.00 95.94 629 THR A CA 1
ATOM 4867 C C . THR A 1 629 ? -11.956 2.841 29.542 1.00 95.94 629 THR A C 1
ATOM 4869 O O . THR A 1 629 ? -11.197 3.498 30.254 1.00 95.94 629 THR A O 1
ATOM 4872 N N . LEU A 1 630 ? -12.808 3.402 28.688 1.00 96.62 630 LEU A N 1
ATOM 4873 C CA . LEU A 1 630 ? -13.101 4.826 28.609 1.00 96.62 630 LEU A CA 1
ATOM 4874 C C . LEU A 1 630 ? -14.601 5.036 28.812 1.00 96.62 630 LEU A C 1
ATOM 4876 O O . LEU A 1 630 ? -15.411 4.411 28.129 1.00 96.62 630 LEU A O 1
ATOM 4880 N N . ARG A 1 631 ? -14.961 5.963 29.700 1.00 96.88 631 ARG A N 1
ATOM 4881 C CA . ARG A 1 631 ? -16.330 6.470 29.832 1.00 96.88 631 ARG A CA 1
ATOM 4882 C C . ARG A 1 631 ? -16.400 7.878 29.258 1.00 96.88 631 ARG A C 1
ATOM 4884 O O . ARG A 1 631 ? -15.599 8.738 29.616 1.00 96.88 631 ARG A O 1
ATOM 4891 N N . ALA A 1 632 ? -17.339 8.121 28.356 1.00 96.88 632 ALA A N 1
ATOM 4892 C CA . ALA A 1 632 ? -17.548 9.413 27.719 1.00 96.88 632 ALA A CA 1
ATOM 4893 C C . ALA A 1 632 ? -18.990 9.873 27.946 1.00 96.88 632 ALA A C 1
ATOM 4895 O O . ALA A 1 632 ? -19.933 9.308 27.401 1.00 96.88 632 ALA A O 1
ATOM 4896 N N . LYS A 1 633 ? -19.164 10.919 28.752 1.00 96.50 633 LYS A N 1
ATOM 4897 C CA . LYS A 1 633 ? -20.463 11.531 29.046 1.00 96.50 633 LYS A CA 1
ATOM 4898 C C . LYS A 1 633 ? -20.768 12.594 27.999 1.00 96.50 633 LYS A C 1
ATOM 4900 O O . LYS A 1 633 ? -20.034 13.575 27.874 1.00 96.50 633 LYS A O 1
ATOM 4905 N N . LEU A 1 634 ? -21.839 12.383 27.251 1.00 95.44 634 LEU A N 1
ATOM 4906 C CA . LEU A 1 634 ? -22.315 13.227 26.164 1.00 95.44 634 LEU A CA 1
ATOM 4907 C C . LEU A 1 634 ? -23.375 14.207 26.673 1.00 95.44 634 LEU A C 1
ATOM 4909 O O . LEU A 1 634 ? -24.256 13.829 27.445 1.00 95.44 634 LEU A O 1
ATOM 4913 N N . THR A 1 635 ? -23.317 15.445 26.185 1.00 94.25 635 THR A N 1
ATOM 4914 C CA . THR A 1 635 ? -24.363 16.459 26.374 1.00 94.25 635 THR A CA 1
ATOM 4915 C C . THR A 1 635 ? -24.863 16.938 25.014 1.00 94.25 635 THR A C 1
ATOM 4917 O O . THR A 1 635 ? -24.059 17.311 24.151 1.00 94.25 635 THR A O 1
ATOM 4920 N N . PHE A 1 636 ? -26.182 16.964 24.840 1.00 93.12 636 PHE A N 1
ATOM 4921 C CA . PHE A 1 636 ? -26.859 17.278 23.580 1.00 93.12 636 PHE A CA 1
ATOM 4922 C C . PHE A 1 636 ? -27.505 18.669 23.584 1.00 93.12 636 PHE A C 1
ATOM 4924 O O . PHE A 1 636 ? -27.869 19.181 24.641 1.00 93.12 636 PHE A O 1
ATOM 4931 N N . SER A 1 637 ? -27.656 19.274 22.400 1.00 89.69 637 SER A N 1
ATOM 4932 C CA . SER A 1 637 ? -28.354 20.563 22.223 1.00 89.69 637 SER A CA 1
ATOM 4933 C C . SER A 1 637 ? -29.874 20.442 22.155 1.00 89.69 637 SER A C 1
ATOM 4935 O O . SER A 1 637 ? -30.570 21.445 22.283 1.00 89.69 637 SER A O 1
ATOM 4937 N N . GLN A 1 638 ? -30.382 19.237 21.911 1.00 86.25 638 GLN A N 1
ATOM 4938 C CA . GLN A 1 638 ? -31.801 18.931 21.770 1.00 86.25 638 GLN A CA 1
ATOM 4939 C C . GLN A 1 638 ? -32.120 17.619 22.483 1.00 86.25 638 GLN A C 1
ATOM 4941 O O . GLN A 1 638 ? -31.221 16.795 22.679 1.00 86.25 638 GLN A O 1
ATOM 4946 N N . GLU A 1 639 ? -33.383 17.441 22.867 1.00 80.44 639 GLU A N 1
ATOM 4947 C CA . GLU A 1 639 ? -33.840 16.211 23.510 1.00 80.44 639 GLU A CA 1
ATOM 4948 C C . GLU A 1 639 ? -33.728 15.008 22.565 1.00 80.44 639 GLU A C 1
ATOM 4950 O O . GLU A 1 639 ? -33.855 15.126 21.342 1.00 80.44 639 GLU A O 1
ATOM 4955 N N . LEU A 1 640 ? -33.458 13.838 23.144 1.00 71.44 640 LEU A N 1
ATOM 4956 C CA . LEU A 1 640 ? -33.392 12.573 22.421 1.00 71.44 640 LEU A CA 1
ATOM 4957 C C . LEU A 1 640 ? -34.779 12.226 21.853 1.00 71.44 640 LEU A C 1
ATOM 4959 O O . LEU A 1 640 ? -35.694 11.865 22.589 1.00 71.44 640 LEU A O 1
ATOM 4963 N N . HIS A 1 641 ? -34.935 12.317 20.531 1.00 63.53 641 HIS A N 1
ATOM 4964 C CA . HIS A 1 641 ? -36.172 11.952 19.825 1.00 63.53 641 HIS A CA 1
ATOM 4965 C C . HIS A 1 641 ? -36.019 10.696 18.943 1.00 63.53 641 HIS A C 1
ATOM 4967 O O . HIS A 1 641 ? -36.888 10.399 18.124 1.00 63.53 641 HIS A O 1
ATOM 4973 N N . GLY A 1 642 ? -34.932 9.937 19.110 1.00 70.25 642 GLY A N 1
ATOM 4974 C CA . GLY A 1 642 ? -34.599 8.779 18.281 1.00 70.25 642 GLY A CA 1
ATOM 4975 C C . GLY A 1 642 ? -33.604 7.828 18.945 1.00 70.25 642 GLY A C 1
ATOM 4976 O O . GLY A 1 642 ? -33.133 8.071 20.053 1.00 70.25 642 GLY A O 1
ATOM 4977 N N . ASN A 1 643 ? -33.286 6.723 18.262 1.00 80.00 643 ASN A N 1
ATOM 4978 C CA . ASN A 1 643 ? -32.293 5.769 18.750 1.00 80.00 643 ASN A CA 1
ATOM 4979 C C . ASN A 1 643 ? -30.877 6.320 18.521 1.00 80.00 643 ASN A C 1
ATOM 4981 O O . ASN A 1 643 ? -30.386 6.324 17.389 1.00 80.00 643 ASN A O 1
ATOM 4985 N N . ILE A 1 644 ? -30.217 6.711 19.610 1.00 83.12 644 ILE A N 1
ATOM 4986 C CA . ILE A 1 644 ? -28.852 7.242 19.610 1.00 83.12 644 ILE A CA 1
ATOM 4987 C C . ILE A 1 644 ? -27.841 6.321 18.917 1.00 83.12 644 ILE A C 1
ATOM 4989 O O . ILE A 1 644 ? -26.913 6.822 18.288 1.00 83.12 644 ILE A O 1
ATOM 4993 N N . THR A 1 645 ? -28.017 4.995 18.962 1.00 82.94 645 THR A N 1
ATOM 4994 C CA . THR A 1 645 ? -27.083 4.057 18.317 1.00 82.94 645 THR A CA 1
ATOM 4995 C C . THR A 1 645 ? -27.153 4.118 16.796 1.00 82.94 645 THR A C 1
ATOM 4997 O O . THR A 1 645 ? -26.155 3.856 16.137 1.00 82.94 645 THR A O 1
ATOM 5000 N N . LYS A 1 646 ? -28.304 4.503 16.224 1.00 83.31 646 LYS A N 1
ATOM 5001 C CA . LYS A 1 646 ? -28.448 4.713 14.774 1.00 83.31 646 LYS A CA 1
ATOM 5002 C C . LYS A 1 646 ? -27.830 6.026 14.312 1.00 83.31 646 LYS A C 1
ATOM 5004 O O . LYS A 1 646 ? -27.446 6.144 13.153 1.00 83.31 646 LYS A O 1
ATOM 5009 N N . GLU A 1 647 ? -27.805 7.019 15.192 1.00 85.88 647 GLU A N 1
ATOM 5010 C CA . GLU A 1 647 ? -27.239 8.333 14.898 1.00 85.88 647 GLU A CA 1
ATOM 5011 C C . GLU A 1 647 ? -25.738 8.409 15.179 1.00 85.88 647 GLU A C 1
ATOM 5013 O O . GLU A 1 647 ? -25.020 9.174 14.534 1.00 85.88 647 GLU A O 1
ATOM 5018 N N . ALA A 1 648 ? -25.263 7.614 16.137 1.00 88.69 648 ALA A N 1
ATOM 5019 C CA . ALA A 1 648 ? -23.853 7.362 16.351 1.00 88.69 648 ALA A CA 1
ATOM 5020 C C . ALA A 1 648 ? -23.302 6.439 15.253 1.00 88.69 648 ALA A C 1
ATOM 5022 O O . ALA A 1 648 ? -23.982 5.551 14.742 1.00 88.69 648 ALA A O 1
ATOM 5023 N N . GLY A 1 649 ? -22.043 6.655 14.882 1.00 89.81 649 GLY A N 1
ATOM 5024 C CA . GLY A 1 649 ? -21.341 5.777 13.951 1.00 89.81 649 GLY A CA 1
ATOM 5025 C C . GLY A 1 649 ? -20.660 4.614 14.675 1.00 89.81 649 GLY A C 1
ATOM 5026 O O . GLY A 1 649 ? -20.513 4.647 15.897 1.00 89.81 649 GLY A O 1
ATOM 5027 N N . PRO A 1 650 ? -20.185 3.600 13.935 1.00 94.00 650 PRO A N 1
ATOM 5028 C CA . PRO A 1 650 ? -19.447 2.499 14.533 1.00 94.00 650 PRO A CA 1
ATOM 5029 C C . PRO A 1 650 ? -18.109 2.975 15.121 1.00 94.00 650 PRO A C 1
ATOM 5031 O O . PRO A 1 650 ? -17.533 3.974 14.682 1.00 94.00 650 PRO A O 1
ATOM 5034 N N . VAL A 1 651 ? -17.583 2.223 16.085 1.00 96.81 651 VAL A N 1
ATOM 5035 C CA . VAL A 1 651 ? -16.249 2.464 16.644 1.00 96.81 651 VAL A CA 1
ATOM 5036 C C . VAL A 1 651 ? -15.204 1.935 15.674 1.00 96.81 651 VAL A C 1
ATOM 5038 O O . VAL A 1 651 ? -15.246 0.764 15.307 1.00 96.81 651 VAL A O 1
ATOM 5041 N N . SER A 1 652 ? -14.239 2.760 15.286 1.00 96.56 652 SER A N 1
ATOM 5042 C CA . SER A 1 652 ? -13.081 2.347 14.494 1.00 96.56 652 SER A CA 1
ATOM 5043 C C . SER A 1 652 ? -11.804 2.383 15.330 1.00 96.56 652 SER A C 1
ATOM 5045 O O . SER A 1 652 ? -11.660 3.184 16.256 1.00 96.56 652 SER A O 1
ATOM 5047 N N . MET A 1 653 ? -10.864 1.491 15.024 1.00 96.38 653 MET A N 1
ATOM 5048 C CA . MET A 1 653 ? -9.600 1.381 15.746 1.00 96.38 653 MET A CA 1
ATOM 5049 C C . MET A 1 653 ? -8.429 1.215 14.779 1.00 96.38 653 MET A C 1
ATOM 5051 O O . MET A 1 653 ? -8.391 0.292 13.975 1.00 96.38 653 MET A O 1
ATOM 5055 N N . ASN A 1 654 ? -7.427 2.074 14.916 1.00 96.62 654 ASN A N 1
ATOM 5056 C CA . ASN A 1 654 ? -6.144 1.955 14.239 1.00 96.62 654 ASN A CA 1
ATOM 5057 C C . ASN A 1 654 ? -5.073 1.537 15.243 1.00 96.62 654 ASN A C 1
ATOM 5059 O O . ASN A 1 654 ? -5.051 2.029 16.369 1.00 96.62 654 ASN A O 1
ATOM 5063 N N . PHE A 1 655 ? -4.181 0.632 14.845 1.00 95.31 655 PHE A N 1
ATOM 5064 C CA . PHE A 1 655 ? -3.079 0.164 15.686 1.00 95.31 655 PHE A CA 1
ATOM 5065 C C . PHE A 1 655 ? -1.944 -0.425 14.851 1.00 95.31 655 PHE A C 1
ATOM 5067 O O . PHE A 1 655 ? -2.111 -0.786 13.685 1.00 95.31 655 PHE A O 1
ATOM 5074 N N . THR A 1 656 ? -0.777 -0.575 15.476 1.00 94.56 656 THR A N 1
ATOM 5075 C CA . THR A 1 656 ? 0.334 -1.369 14.945 1.00 94.56 656 THR A CA 1
ATOM 5076 C C . THR A 1 656 ? 0.887 -2.286 16.031 1.00 94.56 656 THR A C 1
ATOM 5078 O O . THR A 1 656 ? 1.253 -1.828 17.114 1.00 94.56 656 THR A O 1
ATOM 5081 N N . ILE A 1 657 ? 0.990 -3.581 15.737 1.00 94.44 657 ILE A N 1
ATOM 5082 C CA . ILE A 1 657 ? 1.545 -4.595 16.637 1.00 94.44 657 ILE A CA 1
ATOM 5083 C C . ILE A 1 657 ? 2.845 -5.129 16.027 1.00 94.44 657 ILE A C 1
ATOM 5085 O O . ILE A 1 657 ? 2.806 -5.900 15.065 1.00 94.44 657 ILE A O 1
ATOM 5089 N N . PRO A 1 658 ? 4.014 -4.709 16.536 1.00 92.31 658 PRO A N 1
ATOM 5090 C CA . PRO A 1 658 ? 5.284 -5.270 16.106 1.00 92.31 658 PRO A CA 1
ATOM 5091 C C . PRO A 1 658 ? 5.475 -6.685 16.666 1.00 92.31 658 PRO A C 1
ATOM 5093 O O . PRO A 1 658 ? 5.020 -7.003 17.762 1.00 92.31 658 PRO A O 1
ATOM 5096 N N . MET A 1 659 ? 6.229 -7.503 15.936 1.00 88.56 659 MET A N 1
ATOM 5097 C CA . MET A 1 659 ? 6.596 -8.881 16.280 1.00 88.56 659 MET A CA 1
ATOM 5098 C C . MET A 1 659 ? 5.395 -9.806 16.523 1.00 88.56 659 MET A C 1
ATOM 5100 O O . MET A 1 659 ? 5.482 -10.743 17.313 1.00 88.56 659 MET A O 1
ATOM 5104 N N . HIS A 1 660 ? 4.280 -9.545 15.840 1.00 89.62 660 HIS A N 1
ATOM 5105 C CA . HIS A 1 660 ? 3.066 -10.349 15.904 1.00 89.62 660 HIS A CA 1
ATOM 5106 C C . HIS A 1 660 ? 2.460 -10.514 14.512 1.00 89.62 660 HIS A C 1
ATOM 5108 O O . HIS A 1 660 ? 2.544 -9.590 13.698 1.00 89.62 660 HIS A O 1
ATOM 5114 N N . ASN A 1 661 ? 1.854 -11.674 14.267 1.00 90.06 661 ASN A N 1
ATOM 5115 C CA . ASN A 1 661 ? 1.186 -12.025 13.022 1.00 90.06 661 ASN A CA 1
ATOM 5116 C C . ASN A 1 661 ? 0.001 -12.989 13.277 1.00 90.06 661 ASN A C 1
ATOM 5118 O O . ASN A 1 661 ? 0.213 -14.133 13.693 1.00 90.06 661 ASN A O 1
ATOM 5122 N N . PRO A 1 662 ? -1.249 -12.547 13.066 1.00 90.62 662 PRO A N 1
ATOM 5123 C CA . PRO A 1 662 ? -2.439 -13.383 13.210 1.00 90.62 662 PRO A CA 1
ATOM 5124 C C . PRO A 1 662 ? -2.482 -14.618 12.300 1.00 90.62 662 PRO A C 1
ATOM 5126 O O . PRO A 1 662 ? -3.024 -15.644 12.716 1.00 90.62 662 PRO A O 1
ATOM 5129 N N . SER A 1 663 ? -1.891 -14.562 11.100 1.00 91.19 663 SER A N 1
ATOM 5130 C CA . SER A 1 663 ? -1.906 -15.693 10.155 1.00 91.19 663 SER A CA 1
ATOM 5131 C C . SER A 1 663 ? -1.107 -16.916 10.615 1.00 91.19 663 SER A C 1
ATOM 5133 O O . SER A 1 663 ? -1.308 -18.009 10.091 1.00 91.19 663 SER A O 1
ATOM 5135 N N . ARG A 1 664 ? -0.178 -16.739 11.569 1.00 89.75 664 ARG A N 1
ATOM 5136 C CA . ARG A 1 664 ? 0.852 -17.724 11.954 1.00 89.75 664 ARG A CA 1
ATOM 5137 C C . ARG A 1 664 ? 1.845 -18.087 10.838 1.00 89.75 664 ARG A C 1
ATOM 5139 O O . ARG A 1 664 ? 2.663 -18.986 11.036 1.00 89.75 664 ARG A O 1
ATOM 5146 N N . LEU A 1 665 ? 1.851 -17.365 9.716 1.00 91.19 665 LEU A N 1
ATOM 5147 C CA . LEU A 1 665 ? 2.882 -17.484 8.688 1.00 91.19 665 LEU A CA 1
ATOM 5148 C C . LEU A 1 665 ? 4.254 -17.102 9.257 1.00 91.19 665 LEU A C 1
ATOM 5150 O O . LEU A 1 665 ? 4.441 -16.030 9.825 1.00 91.19 665 LEU A O 1
ATOM 5154 N N . GLN A 1 666 ? 5.233 -17.976 9.108 1.00 90.88 666 GLN A N 1
ATOM 5155 C CA . GLN A 1 666 ? 6.564 -17.845 9.672 1.00 90.88 666 GLN A CA 1
ATOM 5156 C C . GLN A 1 666 ? 7.621 -18.107 8.608 1.00 90.88 666 GLN A C 1
ATOM 5158 O O . GLN A 1 666 ? 7.504 -18.994 7.767 1.00 90.88 666 GLN A O 1
ATOM 5163 N N . VAL A 1 667 ? 8.706 -17.347 8.696 1.00 91.31 667 VAL A N 1
ATOM 5164 C CA . VAL A 1 667 ? 9.935 -17.632 7.962 1.00 91.31 667 VAL A CA 1
ATOM 5165 C C . VAL A 1 667 ? 10.750 -18.620 8.786 1.00 91.31 667 VAL A C 1
ATOM 5167 O O . VAL A 1 667 ? 11.278 -18.257 9.839 1.00 91.31 667 VAL A O 1
ATOM 5170 N N . LYS A 1 668 ? 10.863 -19.861 8.304 1.00 90.50 668 LYS A N 1
ATOM 5171 C CA . LYS A 1 668 ? 11.646 -20.916 8.961 1.00 90.50 668 LYS A CA 1
ATOM 5172 C C . LYS A 1 668 ? 13.137 -20.651 8.867 1.00 90.50 668 LYS A C 1
ATOM 5174 O O . LYS A 1 668 ? 13.849 -20.706 9.867 1.00 90.50 668 LYS A O 1
ATOM 5179 N N . TYR A 1 669 ? 13.616 -20.355 7.663 1.00 89.25 669 TYR A N 1
ATOM 5180 C CA . TYR A 1 669 ? 14.998 -19.955 7.448 1.00 89.25 669 TYR A CA 1
ATOM 5181 C C . TYR A 1 669 ? 15.151 -19.084 6.202 1.00 89.25 669 TYR A C 1
ATOM 5183 O O . TYR A 1 669 ? 14.364 -19.142 5.258 1.00 89.25 669 TYR A O 1
ATOM 5191 N N . LEU A 1 670 ? 16.216 -18.285 6.222 1.00 91.00 670 LEU A N 1
ATOM 5192 C CA . LEU A 1 670 ? 16.659 -17.437 5.124 1.00 91.00 670 LEU A CA 1
ATOM 5193 C C . LEU A 1 670 ? 18.120 -17.767 4.813 1.00 91.00 670 LEU A C 1
ATOM 5195 O O . LEU A 1 670 ? 19.025 -17.457 5.597 1.00 91.00 670 LEU A O 1
ATOM 5199 N N . GLN A 1 671 ? 18.356 -18.379 3.660 1.00 90.50 671 GLN A N 1
ATOM 5200 C CA . GLN A 1 671 ? 19.684 -18.748 3.192 1.00 90.50 671 GLN A CA 1
ATOM 5201 C C . GLN A 1 671 ? 20.081 -17.893 1.987 1.00 90.50 671 GLN A C 1
ATOM 5203 O O . GLN A 1 671 ? 19.274 -17.600 1.114 1.00 90.50 671 GLN A O 1
ATOM 5208 N N . ILE A 1 672 ? 21.351 -17.490 1.953 1.00 90.75 672 ILE A N 1
ATOM 5209 C CA . ILE A 1 672 ? 21.933 -16.675 0.882 1.00 90.75 672 ILE A CA 1
ATOM 5210 C C . ILE A 1 672 ? 23.000 -17.532 0.211 1.00 90.75 672 ILE A C 1
ATOM 5212 O O . ILE A 1 672 ? 23.977 -17.918 0.858 1.00 90.75 672 ILE A O 1
ATOM 5216 N N . ALA A 1 673 ? 22.817 -17.844 -1.067 1.00 84.25 673 ALA A N 1
ATOM 5217 C CA . ALA A 1 673 ? 23.637 -18.775 -1.836 1.00 84.25 673 ALA A CA 1
ATOM 5218 C C . ALA A 1 673 ? 24.948 -18.146 -2.351 1.00 84.25 673 ALA A C 1
ATOM 5220 O O . ALA A 1 673 ? 25.431 -18.463 -3.434 1.00 84.25 673 ALA A O 1
ATOM 5221 N N . LYS A 1 674 ? 25.578 -17.267 -1.560 1.00 79.94 674 LYS A N 1
ATOM 5222 C CA . LYS A 1 674 ? 26.890 -16.681 -1.873 1.00 79.94 674 LYS A CA 1
ATOM 5223 C C . LYS A 1 674 ? 27.984 -17.384 -1.083 1.00 79.94 674 LYS A C 1
ATOM 5225 O O . LYS A 1 674 ? 28.183 -17.133 0.104 1.00 79.94 674 LYS A O 1
ATOM 5230 N N . LYS A 1 675 ? 28.711 -18.276 -1.755 1.00 67.88 675 LYS A N 1
ATOM 5231 C CA . LYS A 1 675 ? 29.830 -19.028 -1.171 1.00 67.88 675 LYS A CA 1
ATOM 5232 C C . LYS A 1 675 ? 31.125 -18.214 -1.280 1.00 67.88 675 LYS A C 1
ATOM 5234 O O . LYS A 1 675 ? 31.908 -18.411 -2.200 1.00 67.88 675 LYS A O 1
ATOM 5239 N N . ALA A 1 676 ? 31.350 -17.291 -0.347 1.00 76.31 676 ALA A N 1
ATOM 5240 C CA . ALA A 1 676 ? 32.621 -16.574 -0.207 1.00 76.31 676 ALA A CA 1
ATOM 5241 C C . ALA A 1 676 ? 33.162 -16.701 1.227 1.00 76.31 676 ALA A C 1
ATOM 5243 O O . ALA A 1 676 ? 32.409 -16.674 2.202 1.00 76.31 676 ALA A O 1
ATOM 5244 N N . LYS A 1 677 ? 34.481 -16.874 1.375 1.00 69.81 677 LYS A N 1
ATOM 5245 C CA . LYS A 1 677 ? 35.123 -17.082 2.683 1.00 69.81 677 LYS A CA 1
ATOM 5246 C C . LYS A 1 677 ? 34.966 -15.822 3.547 1.00 69.81 677 LYS A C 1
ATOM 5248 O O . LYS A 1 677 ? 35.398 -14.749 3.144 1.00 69.81 677 LYS A O 1
ATOM 5253 N N . GLY A 1 678 ? 34.340 -15.952 4.720 1.00 69.44 678 GLY A N 1
ATOM 5254 C CA . GLY A 1 678 ? 34.048 -14.821 5.617 1.00 69.44 678 GLY A CA 1
ATOM 5255 C C . GLY A 1 678 ? 32.807 -13.997 5.242 1.00 69.44 678 GLY A C 1
ATOM 5256 O O . GLY A 1 678 ? 32.541 -12.982 5.879 1.00 69.44 678 GLY A O 1
ATOM 5257 N N . TYR A 1 679 ? 32.035 -14.428 4.239 1.00 79.38 679 TYR A N 1
ATOM 5258 C CA . TYR A 1 679 ? 30.790 -13.777 3.836 1.00 79.38 679 TYR A CA 1
ATOM 5259 C C . TYR A 1 679 ? 29.641 -14.167 4.769 1.00 79.38 679 TYR A C 1
ATOM 5261 O O . TYR A 1 679 ? 29.068 -15.250 4.651 1.00 79.38 679 TYR A O 1
ATOM 5269 N N . ASN A 1 680 ? 29.305 -13.289 5.711 1.00 79.69 680 ASN A N 1
ATOM 5270 C CA . ASN A 1 680 ? 28.169 -13.483 6.607 1.00 79.69 680 ASN A CA 1
ATOM 5271 C C . ASN A 1 680 ? 27.341 -12.192 6.723 1.00 79.69 680 ASN A C 1
ATOM 5273 O O . ASN A 1 680 ? 27.542 -11.423 7.665 1.00 79.69 680 ASN A O 1
ATOM 5277 N N . PRO A 1 681 ? 26.443 -11.927 5.760 1.00 84.88 681 PRO A N 1
ATOM 5278 C CA . PRO A 1 681 ? 25.604 -10.734 5.781 1.00 84.88 681 PRO A CA 1
ATOM 5279 C C . PRO A 1 681 ? 24.606 -10.781 6.943 1.00 84.88 681 PRO A C 1
ATOM 5281 O O . PRO A 1 681 ? 24.189 -11.855 7.395 1.00 84.88 681 PRO A O 1
ATOM 5284 N N . TYR A 1 682 ? 24.188 -9.608 7.414 1.00 84.25 682 TYR A N 1
ATOM 5285 C CA . TYR A 1 682 ? 23.175 -9.523 8.463 1.00 84.25 682 TYR A CA 1
ATOM 5286 C C . TYR A 1 682 ? 21.803 -9.895 7.905 1.00 84.25 682 TYR A C 1
ATOM 5288 O O . TYR A 1 682 ? 21.413 -9.439 6.834 1.00 84.25 682 TYR A O 1
ATOM 5296 N N . ARG A 1 683 ? 21.069 -10.727 8.644 1.00 87.75 683 ARG A N 1
ATOM 5297 C CA . ARG A 1 683 ? 19.729 -11.187 8.280 1.00 87.75 683 ARG A CA 1
ATOM 5298 C C . ARG A 1 683 ? 18.755 -10.707 9.330 1.00 87.75 683 ARG A C 1
ATOM 5300 O O . ARG A 1 683 ? 18.981 -10.928 10.520 1.00 87.75 683 ARG A O 1
ATOM 5307 N N . TRP A 1 684 ? 17.675 -10.092 8.883 1.00 88.38 684 TRP A N 1
ATOM 5308 C CA . TRP A 1 684 ? 16.648 -9.586 9.767 1.00 88.38 684 TRP A CA 1
ATOM 5309 C C . TRP A 1 684 ? 15.279 -10.049 9.296 1.00 88.38 684 TRP A C 1
ATOM 5311 O O . TRP A 1 684 ? 14.955 -9.920 8.120 1.00 88.38 684 TRP A O 1
ATOM 5321 N N . VAL A 1 685 ? 14.478 -10.559 10.227 1.00 88.69 685 VAL A N 1
ATOM 5322 C CA . VAL A 1 685 ? 13.079 -10.915 9.989 1.00 88.69 685 VAL A CA 1
ATOM 5323 C C . VAL A 1 685 ? 12.229 -10.182 11.016 1.00 88.69 685 VAL A C 1
ATOM 5325 O O . VAL A 1 685 ? 12.550 -10.212 12.207 1.00 88.69 685 VAL A O 1
ATOM 5328 N N . ARG A 1 686 ? 11.161 -9.518 10.577 1.00 90.25 686 ARG A N 1
ATOM 5329 C CA . ARG A 1 686 ? 10.160 -8.934 11.478 1.00 90.25 686 ARG A CA 1
ATOM 5330 C C . ARG A 1 686 ? 8.753 -9.247 11.007 1.00 90.25 686 ARG A C 1
ATOM 5332 O O . ARG A 1 686 ? 8.484 -9.329 9.815 1.00 90.25 686 ARG A O 1
ATOM 5339 N N . TYR A 1 687 ? 7.863 -9.334 11.978 1.00 92.50 687 TYR A N 1
ATOM 5340 C CA . TYR A 1 687 ? 6.432 -9.502 11.776 1.00 92.50 687 TYR A CA 1
ATOM 5341 C C . TYR A 1 687 ? 5.751 -8.212 12.214 1.00 92.50 687 TYR A C 1
ATOM 5343 O O . TYR A 1 687 ? 6.121 -7.647 13.246 1.00 92.50 687 TYR A O 1
ATOM 5351 N N . VAL A 1 688 ? 4.815 -7.696 11.432 1.00 93.81 688 VAL A N 1
ATOM 5352 C CA . VAL A 1 688 ? 4.107 -6.454 11.743 1.00 93.81 688 VAL A CA 1
ATOM 5353 C C . VAL A 1 688 ? 2.642 -6.636 11.394 1.00 93.81 688 VAL A C 1
ATOM 5355 O O . VAL A 1 688 ? 2.307 -6.840 10.236 1.00 93.81 688 VAL A O 1
ATOM 5358 N N . THR A 1 689 ? 1.770 -6.497 12.387 1.00 95.25 689 THR A N 1
ATOM 5359 C CA . THR A 1 689 ? 0.321 -6.445 12.167 1.00 95.25 689 THR A CA 1
ATOM 5360 C C . THR A 1 689 ? -0.154 -5.000 12.220 1.00 95.25 689 THR A C 1
ATOM 5362 O O . THR A 1 689 ? 0.211 -4.261 13.137 1.00 95.25 689 THR A O 1
ATOM 5365 N N . GLN A 1 690 ? -0.979 -4.590 11.266 1.00 95.31 690 GLN A N 1
ATOM 5366 C CA . GLN A 1 690 ? -1.575 -3.259 11.188 1.00 95.31 690 GLN A CA 1
ATOM 5367 C C . GLN A 1 690 ? -3.080 -3.374 10.972 1.00 95.31 690 GLN A C 1
ATOM 5369 O O . GLN A 1 690 ? -3.547 -4.275 10.280 1.00 95.31 690 GLN A O 1
ATOM 5374 N N . ALA A 1 691 ? -3.840 -2.442 11.539 1.00 94.62 691 ALA A N 1
ATOM 5375 C CA . ALA A 1 691 ? -5.246 -2.298 11.185 1.00 94.62 691 ALA A CA 1
ATOM 5376 C C . ALA A 1 691 ? -5.376 -1.761 9.750 1.00 94.62 691 ALA A C 1
ATOM 5378 O O . ALA A 1 691 ? -4.691 -0.803 9.388 1.00 94.62 691 ALA A O 1
ATOM 5379 N N . ASN A 1 692 ? -6.253 -2.373 8.953 1.00 93.88 692 ASN A N 1
ATOM 5380 C CA . ASN A 1 692 ? -6.732 -1.818 7.687 1.00 93.88 692 ASN A CA 1
ATOM 5381 C C . ASN A 1 692 ? -8.122 -1.207 7.890 1.00 93.88 692 ASN A C 1
ATOM 5383 O O . ASN A 1 692 ? -8.286 0.007 7.853 1.00 93.88 692 ASN A O 1
ATOM 5387 N N . SER A 1 693 ? -9.099 -2.057 8.212 1.00 94.81 693 SER A N 1
ATOM 5388 C CA . SER A 1 693 ? -10.454 -1.660 8.596 1.00 94.81 693 SER A CA 1
ATOM 5389 C C . SER A 1 693 ? -10.881 -2.454 9.826 1.00 94.81 693 SER A C 1
ATOM 5391 O O . SER A 1 693 ? -11.265 -3.614 9.722 1.00 94.81 693 SER A O 1
ATOM 5393 N N . TYR A 1 694 ? -10.759 -1.860 11.012 1.00 96.38 694 TYR A N 1
ATOM 5394 C CA . TYR A 1 694 ? -11.066 -2.531 12.276 1.00 96.38 694 TYR A CA 1
ATOM 5395 C C . TYR A 1 694 ? -12.212 -1.811 12.980 1.00 96.38 694 TYR A C 1
ATOM 5397 O O . TYR A 1 694 ? -12.018 -0.742 13.563 1.00 96.38 694 TYR A O 1
ATOM 5405 N N . VAL A 1 695 ? -13.417 -2.367 12.868 1.00 96.31 695 VAL A N 1
ATOM 5406 C CA . VAL A 1 695 ? -14.663 -1.647 13.149 1.00 96.31 695 VAL A CA 1
ATOM 5407 C C . VAL A 1 695 ? -15.581 -2.472 14.043 1.00 96.31 695 VAL A C 1
ATOM 5409 O O . VAL A 1 695 ? -15.845 -3.633 13.755 1.00 96.31 695 VAL A O 1
ATOM 5412 N N . ALA A 1 696 ? -16.124 -1.871 15.098 1.00 95.69 696 ALA A N 1
ATOM 5413 C CA . ALA A 1 696 ? -17.183 -2.446 15.918 1.00 95.69 696 ALA A CA 1
ATOM 5414 C C . ALA A 1 696 ? -18.486 -1.666 15.727 1.00 95.69 696 ALA A C 1
ATOM 5416 O O . ALA A 1 696 ? -18.546 -0.461 15.977 1.00 95.69 696 ALA A O 1
ATOM 5417 N N . ARG A 1 697 ? -19.526 -2.356 15.247 1.00 92.44 697 ARG A N 1
ATOM 5418 C CA . ARG A 1 697 ? -20.882 -1.802 15.152 1.00 92.44 697 ARG A CA 1
ATOM 5419 C C . ARG A 1 697 ? -21.485 -1.660 16.549 1.00 92.44 697 ARG A C 1
ATOM 5421 O O . ARG A 1 697 ? -21.070 -2.370 17.460 1.00 92.44 697 ARG A O 1
ATOM 5428 N N . ILE A 1 698 ? -22.445 -0.751 16.682 1.00 88.31 698 ILE A N 1
ATOM 5429 C CA . ILE A 1 698 ? -23.112 -0.396 17.942 1.00 88.31 698 ILE A CA 1
ATOM 5430 C C . ILE A 1 698 ? -24.592 -0.742 17.843 1.00 88.31 698 ILE A C 1
ATOM 5432 O O . ILE A 1 698 ? -25.150 -0.593 16.731 1.00 88.31 698 ILE A O 1
#

InterPro domains:
  IPR001392 Clathrin adaptor, mu subunit [PR00314] (259-279)
  IPR001392 Clathrin adaptor, mu subunit [PR00314] (348-375)
  IPR001392 Clathrin adaptor, mu subunit [PR00314] (503-530)
  IPR001392 Clathrin adaptor, mu subunit [PR00314] (616-627)
  IPR011012 Longin-like domain superfamily [SSF64356] (248-388)
  IPR011598 Myc-type, basic helix-loop-helix (bHLH) domain [PF00010] (65-112)
  IPR011598 Myc-type, basic helix-loop-helix (bHLH) domain [PS50888] (62-111)
  IPR011598 Myc-type, basic helix-loop-helix (bHLH) domain [SM00353] (68-117)
  IPR022775 AP complex, mu/sigma subunit [PF01217] (248-379)
  IPR028565 Mu homology domain [PF00928] (429-698)
  IPR028565 Mu homology domain [PS51072] (430-697)
  IPR036168 AP-2 complex subunit mu, C-terminal superfamily [SSF49447] (429-697)
  IPR036638 Helix-loop-helix DNA-binding domain superfamily [G3DSA:4.10.280.10] (58-120)
  IPR036638 Helix-loop-helix DNA-binding domain superfamily [SSF47459] (62-118)
  IPR050431 Adaptor complexes medium subunit [PTHR10529] (248-697)